Protein AF-A0A818VFU3-F1 (afdb_monomer_lite)

pLDDT: mean 79.76, std 18.06, range [24.55, 98.62]

Structure (mmCIF, N/CA/C/O backbone):
data_AF-A0A818VFU3-F1
#
_entry.id   AF-A0A818VFU3-F1
#
loop_
_atom_site.group_PDB
_atom_site.id
_atom_site.type_symbol
_atom_site.label_atom_id
_atom_site.label_alt_id
_atom_site.label_comp_id
_atom_site.label_asym_id
_atom_site.label_entity_id
_atom_site.label_seq_id
_atom_site.pdbx_PDB_ins_code
_atom_site.Cartn_x
_atom_site.Cartn_y
_atom_site.Cartn_z
_atom_site.occupancy
_atom_site.B_iso_or_equiv
_atom_site.auth_seq_id
_atom_site.auth_comp_id
_atom_site.auth_asym_id
_atom_site.auth_atom_id
_atom_site.pdbx_PDB_model_num
ATOM 1 N N . MET A 1 1 ? -4.361 24.359 -16.653 1.00 30.27 1 MET A N 1
ATOM 2 C CA . MET A 1 1 ? -4.958 23.366 -15.734 1.00 30.27 1 MET A CA 1
ATOM 3 C C . MET A 1 1 ? -3.806 22.568 -15.180 1.00 30.27 1 MET A C 1
ATOM 5 O O . MET A 1 1 ? -3.143 21.891 -15.948 1.00 30.27 1 MET A O 1
ATOM 9 N N . ASN A 1 2 ? -3.473 22.779 -13.913 1.00 31.05 2 ASN A N 1
ATOM 10 C CA . ASN A 1 2 ? -2.243 22.246 -13.349 1.00 31.05 2 ASN A CA 1
ATOM 11 C C . ASN A 1 2 ? -2.473 20.822 -12.829 1.00 31.05 2 ASN A C 1
ATOM 13 O O . ASN A 1 2 ? -3.435 20.558 -12.109 1.00 31.05 2 ASN A O 1
ATOM 17 N N . TYR A 1 3 ? -1.577 19.940 -13.240 1.00 44.56 3 TYR A N 1
ATOM 18 C CA . TYR A 1 3 ? -1.530 18.513 -12.969 1.00 44.56 3 TYR A CA 1
ATOM 19 C C . TYR A 1 3 ? -1.286 18.222 -11.480 1.00 44.56 3 TYR A C 1
ATOM 21 O O . TYR A 1 3 ? -0.445 18.870 -10.861 1.00 44.56 3 TYR A O 1
ATOM 29 N N . ILE A 1 4 ? -2.035 17.277 -10.897 1.00 48.41 4 ILE A N 1
ATOM 30 C CA . ILE A 1 4 ? -1.856 16.829 -9.505 1.00 48.41 4 ILE A CA 1
ATOM 31 C C . ILE A 1 4 ? -1.314 15.401 -9.525 1.00 48.41 4 ILE A C 1
ATOM 33 O O . ILE A 1 4 ? -1.933 14.522 -10.131 1.00 48.41 4 ILE A O 1
ATOM 37 N N . HIS A 1 5 ? -0.187 15.194 -8.845 1.00 63.34 5 HIS A N 1
ATOM 38 C CA . HIS A 1 5 ? 0.440 13.892 -8.606 1.00 63.34 5 HIS A CA 1
ATOM 39 C C . HIS A 1 5 ? 0.636 13.717 -7.107 1.00 63.34 5 HIS A C 1
ATOM 41 O O . HIS A 1 5 ? 1.280 14.557 -6.464 1.00 63.34 5 HIS A O 1
ATOM 47 N N . ARG A 1 6 ? 0.054 12.661 -6.532 1.00 68.94 6 ARG A N 1
ATOM 48 C CA . ARG A 1 6 ? 0.205 12.344 -5.106 1.00 68.94 6 ARG A CA 1
ATOM 49 C C . ARG A 1 6 ? 0.323 10.848 -4.889 1.00 68.94 6 ARG A C 1
ATOM 51 O O . ARG A 1 6 ? -0.389 10.066 -5.508 1.00 68.94 6 ARG A O 1
ATOM 58 N N . ARG A 1 7 ? 1.147 10.454 -3.921 1.00 74.38 7 ARG A N 1
ATOM 59 C CA . ARG A 1 7 ? 1.281 9.053 -3.510 1.00 74.38 7 ARG A CA 1
ATOM 60 C C . ARG A 1 7 ? 0.233 8.665 -2.471 1.00 74.38 7 ARG A C 1
ATOM 62 O O . ARG A 1 7 ? -0.069 9.426 -1.545 1.00 74.38 7 ARG A O 1
ATOM 69 N N . THR A 1 8 ? -0.276 7.450 -2.611 1.00 78.69 8 THR A N 1
ATOM 70 C CA . THR A 1 8 ? -1.114 6.778 -1.621 1.00 78.69 8 THR A CA 1
ATOM 71 C C . THR A 1 8 ? -0.321 5.633 -1.007 1.00 78.69 8 THR A C 1
ATOM 73 O O . THR A 1 8 ? 0.296 4.834 -1.708 1.00 78.69 8 THR A O 1
ATOM 76 N N . ILE A 1 9 ? -0.330 5.564 0.320 1.00 78.44 9 ILE A N 1
ATOM 77 C CA . ILE A 1 9 ? 0.357 4.546 1.107 1.00 78.44 9 ILE A CA 1
ATOM 78 C C . ILE A 1 9 ? -0.691 3.720 1.835 1.00 78.44 9 ILE A C 1
ATOM 80 O O . ILE A 1 9 ? -1.620 4.255 2.433 1.00 78.44 9 ILE A O 1
ATOM 84 N N . SER A 1 10 ? -0.548 2.407 1.790 1.00 78.31 10 SER A N 1
ATOM 85 C CA . SER A 1 10 ? -1.501 1.462 2.339 1.00 78.31 10 SER A CA 1
ATOM 86 C C . SER A 1 10 ? -0.772 0.430 3.189 1.00 78.31 10 SER A C 1
ATOM 88 O O . SER A 1 10 ? 0.129 -0.254 2.709 1.00 78.31 10 SER A O 1
ATOM 90 N N . PHE A 1 11 ? -1.152 0.325 4.461 1.00 79.00 11 PHE A N 1
ATOM 91 C CA . PHE A 1 11 ? -0.520 -0.588 5.412 1.00 79.00 11 PHE A CA 1
ATOM 92 C C . PHE A 1 11 ? -1.474 -1.705 5.818 1.00 79.00 11 PHE A C 1
ATOM 94 O O . PHE A 1 11 ? -2.679 -1.490 5.994 1.00 79.00 11 PHE A O 1
ATOM 101 N N . GLN A 1 12 ? -0.901 -2.875 6.070 1.00 67.88 12 GLN A N 1
ATOM 102 C CA . GLN A 1 12 ? -1.561 -3.964 6.773 1.00 67.88 12 GLN A CA 1
ATOM 103 C C . GLN A 1 12 ? -1.566 -3.657 8.287 1.00 67.88 12 GLN A C 1
ATOM 105 O O . GLN A 1 12 ? -0.569 -3.875 8.964 1.00 67.88 12 GLN A O 1
ATOM 110 N N . ASN A 1 13 ? -2.689 -3.134 8.804 1.00 56.84 13 ASN A N 1
ATOM 111 C CA . ASN A 1 13 ? -2.959 -2.839 10.229 1.00 56.84 13 ASN A CA 1
ATOM 112 C C . ASN A 1 13 ? -1.969 -1.852 10.924 1.00 56.84 13 ASN A C 1
ATOM 114 O O . ASN A 1 13 ? -0.880 -2.227 11.345 1.00 56.84 13 ASN A O 1
ATOM 118 N N . LEU A 1 14 ? -2.346 -0.572 11.094 1.00 46.38 14 LEU A N 1
ATOM 119 C CA . LEU A 1 14 ? -1.430 0.511 11.532 1.00 46.38 14 LEU A CA 1
ATOM 120 C C . LEU A 1 14 ? -1.136 0.638 13.030 1.00 46.38 14 LEU A C 1
ATOM 122 O O . LEU A 1 14 ? -0.324 1.490 13.404 1.00 46.38 14 LEU A O 1
ATOM 126 N N . ASN A 1 15 ? -1.771 -0.152 13.892 1.00 42.12 15 ASN A N 1
ATOM 127 C CA . ASN A 1 15 ? -1.731 0.106 15.337 1.00 42.12 15 ASN A CA 1
ATOM 128 C C . ASN A 1 15 ? -0.313 0.058 15.948 1.00 42.12 15 ASN A C 1
ATOM 130 O O . ASN A 1 15 ? -0.080 0.656 16.994 1.00 42.12 15 ASN A O 1
ATOM 134 N N . SER A 1 16 ? 0.651 -0.603 15.305 1.00 38.41 16 SER A N 1
ATOM 135 C CA . SER A 1 16 ? 2.037 -0.703 15.784 1.00 38.41 16 SER A CA 1
ATOM 136 C C . SER A 1 16 ? 2.961 0.427 15.306 1.00 38.41 16 SER A C 1
ATOM 138 O O . SER A 1 16 ? 3.869 0.805 16.039 1.00 38.41 16 SER A O 1
ATOM 140 N N . PHE A 1 17 ? 2.736 1.001 14.119 1.00 34.81 17 PHE A N 1
ATOM 141 C CA . PHE A 1 17 ? 3.685 1.931 13.483 1.00 34.81 17 PHE A CA 1
ATOM 142 C C . PHE A 1 17 ? 3.489 3.398 13.879 1.00 34.81 17 PHE A C 1
ATOM 144 O O . PHE A 1 17 ? 4.462 4.121 14.073 1.00 34.81 17 PHE A O 1
ATOM 151 N N . LEU A 1 18 ? 2.241 3.848 14.047 1.00 36.69 18 LEU A N 1
ATOM 152 C CA . LEU A 1 18 ? 1.954 5.236 14.446 1.00 36.69 18 LEU A CA 1
ATOM 153 C C . LEU A 1 18 ? 2.276 5.518 15.922 1.00 36.69 18 LEU A C 1
ATOM 155 O O . LEU A 1 18 ? 2.454 6.671 16.304 1.00 36.69 18 LEU A O 1
ATOM 159 N N . THR A 1 19 ? 2.393 4.473 16.742 1.00 33.28 19 THR A N 1
ATOM 160 C CA . THR A 1 19 ? 2.700 4.573 18.176 1.00 33.28 19 THR A CA 1
ATOM 161 C C . THR A 1 19 ? 4.135 5.056 18.436 1.00 33.28 19 THR A C 1
ATOM 163 O O . THR A 1 19 ? 4.407 5.618 19.492 1.00 33.28 19 THR A O 1
ATOM 166 N N . LEU A 1 20 ? 5.045 4.909 17.463 1.00 30.52 20 LEU A N 1
ATOM 167 C CA . LEU A 1 20 ? 6.460 5.281 17.590 1.00 30.52 20 LEU A CA 1
ATOM 168 C C . LEU A 1 20 ? 6.769 6.746 17.210 1.00 30.52 20 LEU A C 1
ATOM 170 O O . LEU A 1 20 ? 7.845 7.235 17.538 1.00 30.52 20 LEU A O 1
ATOM 174 N N . TYR A 1 21 ? 5.843 7.481 16.578 1.00 32.34 21 TYR A N 1
ATOM 175 C CA . TYR A 1 21 ? 6.103 8.834 16.046 1.00 32.34 21 TYR A CA 1
ATOM 176 C C . TYR A 1 21 ? 5.764 9.986 17.013 1.00 32.34 21 TYR A C 1
ATOM 178 O O . TYR A 1 21 ? 5.517 11.113 16.590 1.00 32.34 21 TYR A O 1
ATOM 186 N N . ARG A 1 22 ? 5.717 9.747 18.328 1.00 28.91 22 ARG A N 1
ATOM 187 C CA . ARG A 1 22 ? 5.449 10.816 19.309 1.00 28.91 22 ARG A CA 1
ATOM 188 C C . ARG A 1 22 ? 6.547 10.895 20.368 1.00 28.91 22 ARG A C 1
ATOM 190 O O . ARG A 1 22 ? 6.316 10.608 21.536 1.00 28.91 22 ARG A O 1
ATOM 197 N N . GLN A 1 23 ? 7.741 11.305 19.941 1.00 27.34 23 GLN A N 1
ATOM 198 C CA . GLN A 1 23 ? 8.731 11.916 20.830 1.00 27.34 23 GLN A CA 1
ATOM 199 C C . GLN A 1 23 ? 8.701 13.441 20.641 1.00 27.34 23 GLN A C 1
ATOM 201 O O . GLN A 1 23 ? 8.966 13.930 19.549 1.00 27.34 23 GLN A O 1
ATOM 206 N N . ASP A 1 24 ? 8.323 14.132 21.723 1.00 29.70 24 ASP A N 1
ATOM 207 C CA . ASP A 1 24 ? 8.587 15.535 22.078 1.00 29.70 24 ASP A CA 1
ATOM 208 C C . ASP A 1 24 ? 8.352 16.639 21.025 1.00 29.70 24 ASP A C 1
ATOM 210 O O . ASP A 1 24 ? 9.217 16.957 20.220 1.00 29.70 24 ASP A O 1
ATOM 214 N N . GLN A 1 25 ? 7.220 17.348 21.106 1.00 29.09 25 GLN A N 1
ATOM 215 C CA . GLN A 1 25 ? 7.039 18.511 21.993 1.00 29.09 25 GLN A CA 1
ATOM 216 C C . GLN A 1 25 ? 5.582 19.011 21.921 1.00 29.09 25 GLN A C 1
ATOM 218 O O . GLN A 1 25 ? 4.931 18.965 20.881 1.00 29.09 25 GLN A O 1
ATOM 223 N N . ASP A 1 26 ? 5.105 19.472 23.072 1.00 27.48 26 ASP A N 1
ATOM 224 C CA . ASP A 1 26 ? 3.858 20.185 23.347 1.00 27.48 26 ASP A CA 1
ATOM 225 C C . ASP A 1 26 ? 2.513 19.438 23.443 1.00 27.48 26 ASP A C 1
ATOM 227 O O . ASP A 1 26 ? 2.072 18.621 22.633 1.00 27.48 26 ASP A O 1
ATOM 231 N N . GLN A 1 27 ? 1.857 19.767 24.557 1.00 30.97 27 GLN A N 1
ATOM 232 C CA . GLN A 1 27 ? 0.607 19.244 25.075 1.00 30.97 27 GLN A CA 1
ATOM 233 C C . GLN A 1 27 ? -0.569 19.509 24.124 1.00 30.97 27 GLN A C 1
ATOM 235 O O . GLN A 1 27 ? -0.896 20.652 23.835 1.00 30.97 27 GLN A O 1
ATOM 240 N N . HIS A 1 28 ? -1.275 18.451 23.713 1.00 26.05 28 HIS A N 1
ATOM 241 C CA . HIS A 1 28 ? -2.696 18.228 24.023 1.00 26.05 28 HIS A CA 1
ATOM 242 C C . HIS A 1 28 ? -3.311 17.110 23.157 1.00 26.05 28 HIS A C 1
ATOM 244 O O . HIS A 1 28 ? -3.123 17.025 21.948 1.00 26.05 28 HIS A O 1
ATOM 250 N N . ARG A 1 29 ? -4.121 16.289 23.840 1.00 25.91 29 ARG A N 1
ATOM 251 C CA . ARG A 1 29 ? -5.067 15.265 23.357 1.00 25.91 29 ARG A CA 1
ATOM 252 C C . ARG A 1 29 ? -4.458 14.057 22.632 1.00 25.91 29 ARG A C 1
ATOM 254 O O . ARG A 1 29 ? -4.127 14.050 21.449 1.00 25.91 29 ARG A O 1
ATOM 261 N N . LEU A 1 30 ? -4.363 12.987 23.413 1.00 24.55 30 LEU A N 1
ATOM 262 C CA . LEU A 1 30 ? -4.270 11.600 22.980 1.00 24.55 30 LEU A CA 1
ATOM 263 C C . LEU A 1 30 ? -5.675 11.132 22.581 1.00 24.55 30 LEU A C 1
ATOM 265 O O . LEU A 1 30 ? -6.588 11.180 23.400 1.00 24.55 30 LEU A O 1
ATOM 269 N N . ILE A 1 31 ? -5.843 10.666 21.346 1.00 25.91 31 ILE A N 1
ATOM 270 C CA . ILE A 1 31 ? -6.916 9.730 20.993 1.00 25.91 31 ILE A CA 1
ATOM 271 C C . ILE A 1 31 ? -6.212 8.505 20.409 1.00 25.91 31 ILE A C 1
ATOM 273 O O . ILE A 1 31 ? -6.165 8.293 19.203 1.00 25.91 31 ILE A O 1
ATOM 277 N N . SER A 1 32 ? -5.567 7.737 21.284 1.00 29.53 32 SER A N 1
ATOM 278 C CA . SER A 1 32 ? -5.206 6.352 21.004 1.00 29.53 32 SER A CA 1
ATOM 279 C C . SER A 1 32 ? -6.431 5.517 21.336 1.00 29.53 32 SER A C 1
ATOM 281 O O . SER A 1 32 ? -6.817 5.433 22.502 1.00 29.53 32 SER A O 1
ATOM 283 N N . THR A 1 33 ? -7.070 4.937 20.329 1.00 30.58 33 THR A N 1
ATOM 284 C CA . THR A 1 33 ? -8.176 4.012 20.561 1.00 30.58 33 THR A CA 1
ATOM 285 C C . THR A 1 33 ? -7.869 2.678 19.894 1.00 30.58 33 THR A C 1
ATOM 287 O O . THR A 1 33 ? -7.664 2.643 18.680 1.00 30.58 33 THR A O 1
ATOM 290 N N . PRO A 1 34 ? -7.780 1.575 20.658 1.00 31.67 34 PRO A N 1
ATOM 291 C CA . PRO A 1 34 ? -7.758 0.246 20.080 1.00 31.67 34 PRO A CA 1
ATOM 292 C C . PRO A 1 34 ? -9.201 -0.089 19.697 1.00 31.67 34 PRO A C 1
ATOM 294 O O . PRO A 1 34 ? -10.067 -0.151 20.566 1.00 31.67 34 PRO A O 1
ATOM 297 N N . PHE A 1 35 ? -9.495 -0.267 18.408 1.00 38.12 35 PHE A N 1
ATOM 298 C CA . PHE A 1 35 ? -10.861 -0.581 17.991 1.00 38.12 35 PHE A CA 1
ATOM 299 C C . PHE A 1 35 ? -10.978 -1.793 17.077 1.00 38.12 35 PHE A C 1
ATOM 301 O O . PHE A 1 35 ? -10.517 -1.801 15.937 1.00 38.12 35 PHE A O 1
ATOM 308 N N . SER A 1 36 ? -11.722 -2.766 17.603 1.00 34.97 36 SER A N 1
ATOM 309 C CA . SER A 1 36 ? -12.419 -3.854 16.919 1.00 34.97 36 SER A CA 1
ATOM 310 C C . SER A 1 36 ? -13.839 -3.463 16.458 1.00 34.97 36 SER A C 1
ATOM 312 O O . SER A 1 36 ? -14.661 -4.330 16.188 1.00 34.97 36 SER A O 1
ATOM 314 N N . SER A 1 37 ? -14.158 -2.172 16.314 1.00 39.66 37 SER A N 1
ATOM 315 C CA . SER A 1 37 ? -15.428 -1.709 15.734 1.00 39.66 37 SER A CA 1
ATOM 316 C C . SER A 1 37 ? -15.175 -0.737 14.583 1.00 39.66 37 SER A C 1
ATOM 318 O O . SER A 1 37 ? -14.342 0.159 14.680 1.00 39.66 37 SER A O 1
ATOM 320 N N . VAL A 1 38 ? -15.864 -0.935 13.461 1.00 42.72 38 VAL A N 1
ATOM 321 C CA . VAL A 1 38 ? -15.673 -0.210 12.196 1.00 42.72 38 VAL A CA 1
ATOM 322 C C . VAL A 1 38 ? -15.995 1.285 12.360 1.00 42.72 38 VAL A C 1
ATOM 324 O O . VAL A 1 38 ? -17.156 1.678 12.317 1.00 42.72 38 VAL A O 1
ATOM 327 N N . PHE A 1 39 ? -14.973 2.133 12.529 1.00 46.75 39 PHE A N 1
ATOM 328 C CA . PHE A 1 39 ? -15.133 3.594 12.516 1.00 46.75 39 PHE A CA 1
ATOM 329 C C . PHE A 1 39 ? -15.187 4.131 11.085 1.00 46.75 39 PHE A C 1
ATOM 331 O O . PHE A 1 39 ? -14.193 4.077 10.353 1.00 46.75 39 PHE A O 1
ATOM 338 N N . TYR A 1 40 ? -16.339 4.690 10.718 1.00 52.62 40 TYR A N 1
ATOM 339 C CA . TYR A 1 40 ? -16.440 5.716 9.682 1.00 52.62 40 TYR A CA 1
ATOM 340 C C . TYR A 1 40 ? -16.097 7.074 10.314 1.00 52.62 40 TYR A C 1
ATOM 342 O O . TYR A 1 40 ? -16.522 7.336 11.440 1.00 52.62 40 TYR A O 1
ATOM 350 N N . CYS A 1 41 ? -15.354 7.938 9.616 1.00 54.12 41 CYS A N 1
ATOM 351 C CA . CYS A 1 41 ? -15.149 9.321 10.065 1.00 54.12 41 CYS A CA 1
ATOM 352 C C . CYS A 1 41 ? -16.513 10.037 10.232 1.00 54.12 41 CYS A C 1
ATOM 354 O O . CYS A 1 41 ? -17.401 9.914 9.380 1.00 54.12 41 CYS A O 1
ATOM 356 N N . THR A 1 42 ? -16.690 10.827 11.295 1.00 52.84 42 THR A N 1
ATOM 357 C CA . THR A 1 42 ? -17.830 11.750 11.427 1.00 52.84 42 THR A CA 1
ATOM 358 C C . THR A 1 42 ? -17.814 12.790 10.298 1.00 52.84 42 THR A C 1
ATOM 360 O O . THR A 1 42 ? -16.786 13.026 9.660 1.00 52.84 42 THR A O 1
ATOM 363 N N . LYS A 1 43 ? -18.951 13.459 10.041 1.00 52.28 43 LYS A N 1
ATOM 364 C CA . LYS A 1 43 ? -19.026 14.543 9.039 1.00 52.28 43 LYS A CA 1
ATOM 365 C C . LYS A 1 43 ? -17.964 15.618 9.299 1.00 52.28 43 LYS A C 1
ATOM 367 O O . LYS A 1 43 ? -17.255 15.990 8.374 1.00 52.28 43 LYS A O 1
ATOM 372 N N . GLY A 1 44 ? -17.833 16.057 10.552 1.00 56.81 44 GLY A N 1
ATOM 373 C CA . GLY A 1 44 ? -16.852 17.067 10.943 1.00 56.81 44 GLY A CA 1
ATOM 374 C C . GLY A 1 44 ? -15.411 16.599 10.742 1.00 56.81 44 GLY A C 1
ATOM 375 O O . GLY A 1 44 ? -14.590 17.371 10.266 1.00 56.81 44 GLY A O 1
ATOM 376 N N . GLU A 1 45 ? -15.103 15.331 11.025 1.00 58.53 45 GLU A N 1
ATOM 377 C CA . GLU A 1 45 ? -13.768 14.765 10.783 1.00 58.53 45 GLU A CA 1
ATOM 378 C C . GLU A 1 45 ? -13.453 14.639 9.293 1.00 58.53 45 GLU A C 1
ATOM 380 O O . GLU A 1 45 ? -12.356 15.003 8.884 1.00 58.53 45 GLU A O 1
ATOM 385 N N . SER A 1 46 ? -14.408 14.179 8.478 1.00 59.38 46 SER A N 1
ATOM 386 C CA . SER A 1 46 ? -14.243 14.088 7.022 1.00 59.38 46 SER A CA 1
ATOM 387 C C . SER A 1 46 ? -14.098 15.477 6.389 1.00 59.38 46 SER A C 1
ATOM 389 O O . SER A 1 46 ? -13.206 15.693 5.574 1.00 59.38 46 SER A O 1
ATOM 391 N N . GLU A 1 47 ? -14.893 16.461 6.822 1.00 60.19 47 GLU A N 1
ATOM 392 C CA . GLU A 1 47 ? -14.758 17.858 6.388 1.00 60.19 47 GLU A CA 1
ATOM 393 C C . GLU A 1 47 ? -13.437 18.477 6.850 1.00 60.19 47 GLU A C 1
ATOM 395 O O . GLU A 1 47 ? -12.803 19.203 6.087 1.00 60.19 47 GLU A O 1
ATOM 400 N N . ASN A 1 48 ? -12.990 18.188 8.073 1.00 64.94 48 ASN A N 1
ATOM 401 C CA . ASN A 1 48 ? -11.714 18.670 8.588 1.00 64.94 48 ASN A CA 1
ATOM 402 C C . ASN A 1 48 ? -10.533 18.040 7.841 1.00 64.94 48 ASN A C 1
ATOM 404 O O . ASN A 1 48 ? -9.627 18.753 7.426 1.00 64.94 48 ASN A O 1
ATOM 408 N N . GLN A 1 49 ? -10.566 16.730 7.589 1.00 64.38 49 GLN A N 1
ATOM 409 C CA . GLN A 1 49 ? -9.571 16.055 6.754 1.00 64.38 49 GLN A CA 1
ATOM 410 C C . GLN A 1 49 ? -9.589 16.585 5.323 1.00 64.38 49 GLN A C 1
ATOM 412 O O . GLN A 1 49 ? -8.527 16.825 4.760 1.00 64.38 49 GLN A O 1
ATOM 417 N N . GLY A 1 50 ? -10.771 16.841 4.758 1.00 63.97 50 GLY A N 1
ATOM 418 C CA . GLY A 1 50 ? -10.924 17.495 3.463 1.00 63.97 50 GLY A CA 1
ATOM 419 C C . GLY A 1 50 ? -10.303 18.893 3.446 1.00 63.97 50 GLY A C 1
ATOM 420 O O . GLY A 1 50 ? -9.597 19.230 2.501 1.00 63.97 50 GLY A O 1
ATOM 421 N N . LYS A 1 51 ? -10.490 19.695 4.501 1.00 67.44 51 LYS A N 1
ATOM 422 C CA . LYS A 1 51 ? -9.853 21.015 4.644 1.00 67.44 51 LYS A CA 1
ATOM 423 C C . LYS A 1 51 ? -8.337 20.908 4.756 1.00 67.44 51 LYS A C 1
ATOM 425 O O . LYS A 1 51 ? -7.655 21.572 3.988 1.00 67.44 51 LYS A O 1
ATOM 430 N N . VAL A 1 52 ? -7.820 20.036 5.624 1.00 67.31 52 VAL A N 1
ATOM 431 C CA . VAL A 1 52 ? -6.376 19.768 5.756 1.00 67.31 52 VAL A CA 1
ATOM 432 C C . VAL A 1 52 ? -5.795 19.319 4.417 1.00 67.31 52 VAL A C 1
ATOM 434 O O . VAL A 1 52 ? -4.774 19.837 3.982 1.00 67.31 52 VAL A O 1
ATOM 437 N N . TYR A 1 53 ? -6.482 18.421 3.713 1.00 64.81 53 TYR A N 1
ATOM 438 C CA . TYR A 1 53 ? -6.089 17.956 2.388 1.00 64.81 53 TYR A CA 1
ATOM 439 C C . TYR A 1 53 ? -6.046 19.095 1.356 1.00 64.81 53 TYR A C 1
ATOM 441 O O . TYR A 1 53 ? -5.066 19.240 0.627 1.00 64.81 53 TYR A O 1
ATOM 449 N N . GLN A 1 54 ? -7.076 19.941 1.317 1.00 66.25 54 GLN A N 1
ATOM 450 C CA . GLN A 1 54 ? -7.135 21.098 0.420 1.00 66.25 54 GLN A CA 1
ATOM 451 C C . GLN A 1 54 ? -6.101 22.173 0.781 1.00 66.25 54 GLN A C 1
ATOM 453 O O . GLN A 1 54 ? -5.550 22.825 -0.101 1.00 66.25 54 GLN A O 1
ATOM 458 N N . GLU A 1 55 ? -5.803 22.367 2.062 1.00 68.44 55 GLU A N 1
ATOM 459 C CA . GLU A 1 55 ? -4.741 23.265 2.518 1.00 68.44 55 GLU A CA 1
ATOM 460 C C . GLU A 1 55 ? -3.354 22.733 2.154 1.00 68.44 55 GLU A C 1
ATOM 462 O O . GLU A 1 55 ? -2.528 23.494 1.654 1.00 68.44 55 GLU A O 1
ATOM 467 N N . GLU A 1 56 ? -3.114 21.430 2.305 1.00 62.62 56 GLU A N 1
ATOM 468 C CA . GLU A 1 56 ? -1.895 20.754 1.850 1.00 62.62 56 GLU A CA 1
ATOM 469 C C . GLU A 1 56 ? -1.709 20.838 0.330 1.00 62.62 56 GLU A C 1
ATOM 471 O O . GLU A 1 56 ? -0.575 20.906 -0.141 1.00 62.62 56 GLU A O 1
ATOM 476 N N . LEU A 1 57 ? -2.799 20.828 -0.446 1.00 61.91 57 LEU A N 1
ATOM 477 C CA . LEU A 1 57 ? -2.788 21.065 -1.897 1.00 61.91 57 LEU A CA 1
ATOM 478 C C . LEU A 1 57 ? -2.503 22.522 -2.272 1.00 61.91 57 LEU A C 1
ATOM 480 O O . LEU A 1 57 ? -1.949 22.770 -3.337 1.00 61.91 57 LEU A O 1
ATOM 484 N N . ARG A 1 58 ? -2.901 23.483 -1.430 1.00 64.69 58 ARG A N 1
ATOM 485 C CA . ARG A 1 58 ? -2.698 24.921 -1.680 1.00 64.69 58 ARG A CA 1
ATOM 486 C C . ARG A 1 58 ? -1.325 25.419 -1.237 1.00 64.69 58 ARG A C 1
ATOM 488 O O . ARG A 1 58 ? -0.745 26.257 -1.918 1.00 64.69 58 ARG A O 1
ATOM 495 N N . ARG A 1 59 ? -0.831 24.962 -0.080 1.00 59.84 59 ARG A N 1
ATOM 496 C CA . ARG A 1 59 ? 0.426 25.437 0.538 1.00 59.84 59 ARG A CA 1
ATOM 497 C C . ARG A 1 59 ? 1.669 24.907 -0.154 1.00 59.84 59 ARG A C 1
ATOM 499 O O . ARG A 1 59 ? 2.705 25.563 -0.156 1.00 59.84 59 ARG A O 1
ATOM 506 N N . ASN A 1 60 ? 1.571 23.707 -0.696 1.00 52.62 60 ASN A N 1
ATOM 507 C CA . ASN A 1 60 ? 2.661 23.039 -1.374 1.00 52.62 60 ASN A CA 1
ATOM 508 C C . ASN A 1 60 ? 2.262 22.964 -2.838 1.00 52.62 60 ASN A C 1
ATOM 510 O O . ASN A 1 60 ? 1.100 22.683 -3.123 1.00 52.62 60 ASN A O 1
ATOM 514 N N . ALA A 1 61 ? 3.186 23.259 -3.756 1.00 50.84 61 ALA A N 1
ATOM 515 C CA . ALA A 1 61 ? 2.941 23.083 -5.184 1.00 50.84 61 ALA A CA 1
ATOM 516 C C . ALA A 1 61 ? 2.261 21.724 -5.445 1.00 50.84 61 ALA A C 1
ATOM 518 O O . ALA A 1 61 ? 2.422 20.790 -4.661 1.00 50.84 61 ALA A O 1
ATOM 519 N N . LEU A 1 62 ? 1.504 21.612 -6.538 1.00 46.81 62 LEU A N 1
ATOM 520 C CA . LEU A 1 62 ? 0.577 20.502 -6.849 1.00 46.81 62 LEU A CA 1
ATOM 521 C C . LEU A 1 62 ? 1.222 19.100 -6.983 1.00 46.81 62 LEU A C 1
ATOM 523 O O . LEU A 1 62 ? 0.566 18.143 -7.389 1.00 46.81 62 LEU A O 1
ATOM 527 N N . TRP A 1 63 ? 2.488 18.977 -6.604 1.00 50.97 63 TRP A N 1
ATOM 528 C CA . TRP A 1 63 ? 3.368 17.845 -6.783 1.00 50.97 63 TRP A CA 1
ATOM 529 C C . TRP A 1 63 ? 3.830 17.337 -5.414 1.00 50.97 63 TRP A C 1
ATOM 531 O O . TRP A 1 63 ? 4.640 17.972 -4.741 1.00 50.97 63 TRP A O 1
ATOM 541 N N . THR A 1 64 ? 3.348 16.161 -5.014 1.00 54.16 64 THR A N 1
ATOM 542 C CA . THR A 1 64 ? 4.083 15.278 -4.096 1.00 54.16 64 THR A CA 1
ATOM 543 C C . THR A 1 64 ? 4.365 13.969 -4.829 1.00 54.16 64 THR A C 1
ATOM 545 O O . THR A 1 64 ? 3.946 12.887 -4.422 1.00 54.16 64 THR A O 1
ATOM 548 N N . ALA A 1 65 ? 5.062 14.088 -5.965 1.00 53.06 65 ALA A N 1
ATOM 549 C CA . ALA A 1 65 ? 5.446 12.959 -6.812 1.00 53.06 65 ALA A CA 1
ATOM 550 C C . ALA A 1 65 ? 6.547 12.094 -6.175 1.00 53.06 65 ALA A C 1
ATOM 552 O O . ALA A 1 65 ? 6.823 10.998 -6.647 1.00 53.06 65 ALA A O 1
ATOM 553 N N . CYS A 1 66 ? 7.158 12.545 -5.077 1.00 62.69 66 CYS A N 1
ATOM 554 C CA . CYS A 1 66 ? 8.421 12.002 -4.591 1.00 62.69 66 CYS A CA 1
ATOM 555 C C . CYS A 1 66 ? 8.275 11.137 -3.354 1.00 62.69 66 CYS A C 1
ATOM 557 O O . CYS A 1 66 ? 7.450 11.380 -2.473 1.00 62.69 66 CYS A O 1
ATOM 559 N N . TYR A 1 67 ? 9.054 10.065 -3.358 1.00 61.88 67 TYR A N 1
ATOM 560 C CA . TYR A 1 67 ? 9.055 9.022 -2.354 1.00 61.88 67 TYR A CA 1
ATOM 561 C C . TYR A 1 67 ? 9.494 9.613 -1.005 1.00 61.88 67 TYR A C 1
ATOM 563 O O . TYR A 1 67 ? 10.632 10.041 -0.867 1.00 61.88 67 TYR A O 1
ATOM 571 N N . ALA A 1 68 ? 8.605 9.683 -0.008 1.00 60.47 68 ALA A N 1
ATOM 572 C CA . ALA A 1 68 ? 8.993 10.193 1.307 1.00 60.47 68 ALA A CA 1
ATOM 573 C C . ALA A 1 68 ? 9.716 9.103 2.106 1.00 60.47 68 ALA A C 1
ATOM 575 O O . ALA A 1 68 ? 9.111 8.115 2.535 1.00 60.47 68 ALA A O 1
ATOM 576 N N . GLU A 1 69 ? 11.012 9.309 2.312 1.00 62.28 69 GLU A N 1
ATOM 577 C CA . GLU A 1 69 ? 11.920 8.354 2.948 1.00 62.28 69 GLU A CA 1
ATOM 578 C C . GLU A 1 69 ? 11.582 8.078 4.422 1.00 62.28 69 GLU A C 1
ATOM 580 O O . GLU A 1 69 ? 11.803 6.967 4.909 1.00 62.28 69 GLU A O 1
ATOM 585 N N . ASP A 1 70 ? 10.964 9.039 5.115 1.00 65.00 70 ASP A N 1
ATOM 586 C CA . ASP A 1 70 ? 10.685 8.958 6.554 1.00 65.00 70 ASP A CA 1
ATOM 587 C C . ASP A 1 70 ? 9.863 7.713 6.938 1.00 65.00 70 ASP A C 1
ATOM 589 O O . ASP A 1 70 ? 10.151 7.066 7.943 1.00 65.00 70 ASP A O 1
ATOM 593 N N . TYR A 1 71 ? 8.890 7.292 6.121 1.00 70.12 71 TYR A N 1
ATOM 594 C CA . TYR A 1 71 ? 8.046 6.119 6.420 1.00 70.12 71 TYR A CA 1
ATOM 595 C C . TYR A 1 71 ? 8.779 4.790 6.271 1.00 70.12 71 TYR A C 1
ATOM 597 O O . TYR A 1 71 ? 8.446 3.806 6.931 1.00 70.12 71 TYR A O 1
ATOM 605 N N . ILE A 1 72 ? 9.790 4.757 5.413 1.00 74.44 72 ILE A N 1
ATOM 606 C CA . ILE A 1 72 ? 10.604 3.568 5.174 1.00 74.44 72 ILE A CA 1
ATOM 607 C C . ILE A 1 72 ? 11.628 3.405 6.280 1.00 74.44 72 ILE A C 1
ATOM 609 O O . ILE A 1 72 ? 11.864 2.287 6.731 1.00 74.44 72 ILE A O 1
ATOM 613 N N . ILE A 1 73 ? 12.149 4.519 6.794 1.00 71.25 73 ILE A N 1
ATOM 614 C CA . ILE A 1 73 ? 12.937 4.520 8.024 1.00 71.25 73 ILE A CA 1
ATOM 615 C C . ILE A 1 73 ? 12.098 3.975 9.183 1.00 71.25 73 ILE A C 1
ATOM 617 O O . ILE A 1 73 ? 12.578 3.117 9.914 1.00 71.25 73 ILE A O 1
ATOM 621 N N . GLN A 1 74 ? 10.838 4.397 9.338 1.00 70.75 74 GLN A N 1
ATOM 622 C CA . GLN A 1 74 ? 9.967 3.835 10.383 1.00 70.75 74 GLN A CA 1
ATOM 623 C C . GLN A 1 74 ? 9.737 2.332 10.198 1.00 70.75 74 GLN A C 1
ATOM 625 O O . GLN A 1 74 ? 9.728 1.581 11.173 1.00 70.75 74 GLN A O 1
ATOM 630 N N . LEU A 1 75 ? 9.597 1.881 8.947 1.00 75.25 75 LEU A N 1
ATOM 631 C CA . LEU A 1 75 ? 9.500 0.462 8.625 1.00 75.25 75 LEU A CA 1
ATOM 632 C C . LEU A 1 75 ? 10.740 -0.309 9.091 1.00 75.25 75 LEU A C 1
ATOM 634 O O . LEU A 1 75 ? 10.619 -1.332 9.758 1.00 75.25 75 LEU A O 1
ATOM 638 N N . TYR A 1 76 ? 11.921 0.225 8.779 1.00 76.81 76 TYR A N 1
ATOM 639 C CA . TYR A 1 76 ? 13.203 -0.307 9.221 1.00 76.81 76 TYR A CA 1
ATOM 640 C C . TYR A 1 76 ? 13.316 -0.339 10.752 1.00 76.81 76 TYR A C 1
ATOM 642 O O . TYR A 1 76 ? 13.647 -1.379 11.316 1.00 76.81 76 TYR A O 1
ATOM 650 N N . LEU A 1 77 ? 12.983 0.763 11.432 1.00 75.38 77 LEU A N 1
ATOM 651 C CA . LEU A 1 77 ? 13.053 0.866 12.891 1.00 75.38 77 LEU A CA 1
ATOM 652 C C . LEU A 1 77 ? 12.135 -0.144 13.589 1.00 75.38 77 LEU A C 1
ATOM 654 O O . LEU A 1 77 ? 12.536 -0.732 14.589 1.00 75.38 77 LEU A O 1
ATOM 658 N N . ALA A 1 78 ? 10.935 -0.383 13.057 1.00 71.81 78 ALA A N 1
ATOM 659 C CA . ALA A 1 78 ? 10.017 -1.378 13.611 1.00 71.81 78 ALA A CA 1
ATOM 660 C C . ALA A 1 78 ? 10.465 -2.827 13.372 1.00 71.81 78 ALA A C 1
ATOM 662 O O . ALA A 1 78 ? 10.027 -3.730 14.083 1.00 71.81 78 ALA A O 1
ATOM 663 N N . ASP A 1 79 ? 11.303 -3.064 12.362 1.00 74.19 79 ASP A N 1
ATOM 664 C CA . ASP A 1 79 ? 11.820 -4.395 12.057 1.00 74.19 79 ASP A CA 1
ATOM 665 C C . ASP A 1 79 ? 13.031 -4.765 12.940 1.00 74.19 79 ASP A C 1
ATOM 667 O O . ASP A 1 79 ? 13.374 -5.950 13.014 1.00 74.19 79 ASP A O 1
ATOM 671 N N . LEU A 1 80 ? 13.647 -3.800 13.641 1.00 73.69 80 LEU A N 1
ATOM 672 C CA . LEU A 1 80 ? 14.806 -4.022 14.516 1.00 73.69 80 LEU A CA 1
ATOM 673 C C . LEU A 1 80 ? 14.505 -5.042 15.626 1.00 73.69 80 LEU A C 1
ATOM 675 O O . LEU A 1 80 ? 13.551 -4.892 16.389 1.00 73.69 80 LEU A O 1
ATOM 679 N N . GLY A 1 81 ? 15.357 -6.064 15.760 1.00 66.25 81 GLY A N 1
ATOM 680 C CA . GLY A 1 81 ? 15.225 -7.098 16.790 1.00 66.25 81 GLY A CA 1
ATOM 681 C C . GLY A 1 81 ? 14.181 -8.176 16.482 1.00 66.25 81 GLY A C 1
ATOM 682 O O . GLY A 1 81 ? 13.878 -8.992 17.353 1.00 66.25 81 GLY A O 1
ATOM 683 N N . THR A 1 82 ? 13.629 -8.210 15.264 1.00 70.12 82 THR A N 1
ATOM 684 C CA . THR A 1 82 ? 12.634 -9.207 14.832 1.00 70.12 82 THR A CA 1
ATOM 685 C C . THR A 1 82 ? 13.228 -10.222 13.849 1.00 70.12 82 THR A C 1
ATOM 687 O O . THR A 1 82 ? 14.259 -9.989 13.228 1.00 70.12 82 THR A O 1
ATOM 690 N N . THR A 1 83 ? 12.563 -11.360 13.617 1.00 65.88 83 THR A N 1
ATOM 691 C CA . THR A 1 83 ? 12.976 -12.301 12.550 1.00 65.88 83 THR A CA 1
ATOM 692 C C . THR A 1 83 ? 12.902 -11.679 11.152 1.00 65.88 83 THR A C 1
ATOM 694 O O . THR A 1 83 ? 13.667 -12.067 10.268 1.00 65.88 83 THR A O 1
ATOM 697 N N . ARG A 1 84 ? 12.034 -10.674 10.965 1.00 68.25 84 ARG A N 1
ATOM 698 C CA . ARG A 1 84 ? 11.915 -9.884 9.732 1.00 68.25 84 ARG A CA 1
ATOM 699 C C . ARG A 1 84 ? 13.098 -8.950 9.515 1.00 68.25 84 ARG A C 1
ATOM 701 O O . ARG A 1 84 ? 13.238 -8.440 8.413 1.00 68.25 84 ARG A O 1
ATOM 708 N N . GLU A 1 85 ? 13.958 -8.741 10.506 1.00 68.62 85 GLU A N 1
ATOM 709 C CA . GLU A 1 85 ? 15.214 -8.009 10.334 1.00 68.62 85 GLU A CA 1
ATOM 710 C C . GLU A 1 85 ? 16.117 -8.674 9.286 1.00 68.62 85 GLU A C 1
ATOM 712 O O . GLU A 1 85 ? 16.870 -7.990 8.612 1.00 68.62 85 GLU A O 1
ATOM 717 N N . ARG A 1 86 ? 16.038 -10.001 9.112 1.00 73.50 86 ARG A N 1
ATOM 718 C CA . ARG A 1 86 ? 17.071 -10.779 8.405 1.00 73.50 86 ARG A CA 1
ATOM 719 C C . ARG A 1 86 ? 16.883 -10.919 6.892 1.00 73.50 86 ARG A C 1
ATOM 721 O O . ARG A 1 86 ? 17.867 -11.146 6.191 1.00 73.50 86 ARG A O 1
ATOM 728 N N . ARG A 1 87 ? 15.656 -10.812 6.378 1.00 85.88 87 ARG A N 1
ATOM 729 C CA . ARG A 1 87 ? 15.366 -10.881 4.934 1.00 85.88 87 ARG A CA 1
ATOM 730 C C . ARG A 1 87 ? 14.247 -9.914 4.573 1.00 85.88 87 ARG A C 1
ATOM 732 O O . ARG A 1 87 ? 13.268 -9.817 5.311 1.00 85.88 87 ARG A O 1
ATOM 739 N N . LYS A 1 88 ? 14.404 -9.226 3.444 1.00 90.38 88 LYS A N 1
ATOM 740 C CA . LYS A 1 88 ? 13.424 -8.301 2.872 1.00 90.38 88 LYS A CA 1
ATOM 741 C C . LYS A 1 88 ? 13.066 -8.721 1.460 1.00 90.38 88 LYS A C 1
ATOM 743 O O . LYS A 1 88 ? 13.974 -8.940 0.667 1.00 90.38 88 LYS A O 1
ATOM 748 N N . LEU A 1 89 ? 11.771 -8.791 1.158 1.00 95.00 89 LEU A N 1
ATOM 749 C CA . LEU A 1 89 ? 11.271 -9.035 -0.197 1.00 95.00 89 LEU A CA 1
ATOM 750 C C . LEU A 1 89 ? 10.536 -7.798 -0.718 1.00 95.00 89 LEU A C 1
ATOM 752 O O . LEU A 1 89 ? 9.480 -7.436 -0.198 1.00 95.00 89 LEU A O 1
ATOM 756 N N . LEU A 1 90 ? 11.096 -7.150 -1.738 1.00 95.50 90 LEU A N 1
ATOM 757 C CA . LEU A 1 90 ? 10.653 -5.846 -2.230 1.00 95.50 90 LEU A CA 1
ATOM 758 C C . LEU A 1 90 ? 10.302 -5.917 -3.720 1.00 95.50 90 LEU A C 1
ATOM 760 O O . LEU A 1 90 ? 11.072 -6.437 -4.526 1.00 95.50 90 LEU A O 1
ATOM 764 N N . PHE A 1 91 ? 9.140 -5.395 -4.096 1.00 97.94 91 PHE A N 1
ATOM 765 C CA . PHE A 1 91 ? 8.673 -5.332 -5.481 1.00 97.94 91 PHE A CA 1
ATOM 766 C C . PHE A 1 91 ? 8.602 -3.866 -5.921 1.00 97.94 91 PHE A C 1
ATOM 768 O O . PHE A 1 91 ? 7.906 -3.063 -5.298 1.00 97.94 91 PHE A O 1
ATOM 775 N N . ASP A 1 92 ? 9.304 -3.530 -7.003 1.00 96.69 92 ASP A N 1
ATOM 776 C CA . ASP A 1 92 ? 9.319 -2.200 -7.622 1.00 96.69 92 ASP A CA 1
ATOM 777 C C . ASP A 1 92 ? 8.721 -2.290 -9.029 1.00 96.69 92 ASP A C 1
ATOM 779 O O . ASP A 1 92 ? 9.385 -2.692 -9.988 1.00 96.69 92 ASP A O 1
ATOM 783 N N . VAL A 1 93 ? 7.428 -1.985 -9.137 1.00 96.81 93 VAL A N 1
ATOM 784 C CA . VAL A 1 93 ? 6.692 -1.973 -10.402 1.00 96.81 93 VAL A CA 1
ATOM 785 C C . VAL A 1 93 ? 6.785 -0.578 -11.015 1.00 96.81 93 VAL A C 1
ATOM 787 O O . VAL A 1 93 ? 6.318 0.389 -10.411 1.00 96.81 93 VAL A O 1
ATOM 790 N N . GLY A 1 94 ? 7.376 -0.492 -12.212 1.00 92.81 94 GLY A N 1
ATOM 791 C CA . GLY A 1 94 ? 7.748 0.783 -12.832 1.00 92.81 94 GLY A CA 1
ATOM 792 C C . GLY A 1 94 ? 9.038 1.328 -12.223 1.00 92.81 94 GLY A C 1
ATOM 793 O O . GLY A 1 94 ? 9.065 2.392 -11.605 1.00 92.81 94 GLY A O 1
ATOM 794 N N . SER A 1 95 ? 10.105 0.527 -12.306 1.00 91.88 95 SER A N 1
ATOM 795 C CA . SER A 1 95 ? 11.373 0.803 -11.615 1.00 91.88 95 SER A CA 1
ATOM 796 C C . SER A 1 95 ? 12.220 1.894 -12.291 1.00 91.88 95 SER A C 1
ATOM 798 O O . SER A 1 95 ? 13.121 2.464 -11.664 1.00 91.88 95 SER A O 1
ATOM 800 N N . ASN A 1 96 ? 11.926 2.239 -13.550 1.00 89.50 96 ASN A N 1
ATOM 801 C CA . ASN A 1 96 ? 12.601 3.291 -14.306 1.00 89.50 96 ASN A CA 1
ATOM 802 C C . ASN A 1 96 ? 14.131 3.106 -14.302 1.00 89.50 96 ASN A C 1
ATOM 804 O O . ASN A 1 96 ? 14.660 2.162 -14.888 1.00 89.50 96 ASN A O 1
ATOM 808 N N . LYS A 1 97 ? 14.863 4.016 -13.645 1.00 89.88 97 LYS A N 1
ATOM 809 C CA . LYS A 1 97 ? 16.335 4.020 -13.557 1.00 89.88 97 LYS A CA 1
ATOM 810 C C . LYS A 1 97 ? 16.882 3.318 -12.303 1.00 89.88 97 LYS A C 1
ATOM 812 O O . LYS A 1 97 ? 18.095 3.146 -12.193 1.00 89.88 97 LYS A O 1
ATOM 817 N N . GLY A 1 98 ? 16.023 2.918 -11.361 1.00 91.19 98 GLY A N 1
ATOM 818 C CA . GLY A 1 98 ? 16.429 2.223 -10.136 1.00 91.19 98 GLY A CA 1
ATOM 819 C C . GLY A 1 98 ? 16.824 3.138 -8.969 1.00 91.19 98 GLY A C 1
ATOM 820 O O . GLY A 1 98 ? 17.582 2.736 -8.088 1.00 91.19 98 GLY A O 1
ATOM 821 N N . TYR A 1 99 ? 16.334 4.376 -8.905 1.00 89.88 99 TYR A N 1
ATOM 822 C CA . TYR A 1 99 ? 16.586 5.215 -7.725 1.00 89.88 99 TYR A CA 1
ATOM 823 C C . TYR A 1 99 ? 15.904 4.667 -6.461 1.00 89.88 99 TYR A C 1
ATOM 825 O O . TYR A 1 99 ? 16.523 4.643 -5.397 1.00 89.88 99 TYR A O 1
ATOM 833 N N . VAL A 1 100 ? 14.694 4.111 -6.586 1.00 88.69 100 VAL A N 1
ATOM 834 C CA . VAL A 1 100 ? 13.954 3.499 -5.466 1.00 88.69 100 VAL A CA 1
ATOM 835 C C . VAL A 1 100 ? 14.682 2.274 -4.902 1.00 88.69 100 VAL A C 1
ATOM 837 O O . VAL A 1 100 ? 14.876 2.182 -3.689 1.00 88.69 100 VAL A O 1
ATOM 840 N N . LEU A 1 101 ? 15.168 1.362 -5.756 1.00 91.00 101 LEU A N 1
ATOM 841 C CA . LEU A 1 101 ? 15.955 0.212 -5.283 1.00 91.00 101 LEU A CA 1
ATOM 842 C C . LEU A 1 101 ? 17.255 0.657 -4.594 1.00 91.00 101 LEU A C 1
ATOM 844 O O . LEU A 1 101 ? 17.672 0.035 -3.615 1.00 91.00 101 LEU A O 1
ATOM 848 N N . ALA A 1 102 ? 17.889 1.741 -5.060 1.00 90.19 102 ALA A N 1
ATOM 849 C CA . ALA A 1 102 ? 19.107 2.259 -4.443 1.00 90.19 102 ALA A CA 1
ATOM 850 C C . ALA A 1 102 ? 18.816 2.861 -3.060 1.00 90.19 102 ALA A C 1
ATOM 852 O O . ALA A 1 102 ? 19.588 2.640 -2.126 1.00 90.19 102 ALA A O 1
ATOM 853 N N . ALA A 1 103 ? 17.679 3.547 -2.906 1.00 86.81 103 ALA A N 1
ATOM 854 C CA . ALA A 1 103 ? 17.196 4.027 -1.616 1.00 86.81 103 ALA A CA 1
ATOM 855 C C . ALA A 1 103 ? 16.973 2.860 -0.638 1.00 86.81 103 ALA A C 1
ATOM 857 O O . ALA A 1 103 ? 17.543 2.853 0.454 1.00 86.81 103 ALA A O 1
ATOM 858 N N . TRP A 1 104 ? 16.242 1.814 -1.042 1.00 88.25 104 TRP A N 1
ATOM 859 C CA . TRP A 1 104 ? 16.008 0.634 -0.196 1.00 88.25 104 TRP A CA 1
ATOM 860 C C . TRP A 1 104 ? 17.300 -0.076 0.209 1.00 88.25 104 TRP A C 1
ATOM 862 O O . TRP A 1 104 ? 17.468 -0.448 1.372 1.00 88.25 104 TRP A O 1
ATOM 872 N N . LYS A 1 105 ? 18.255 -0.216 -0.715 1.00 86.94 105 LYS A N 1
ATOM 873 C CA . LYS A 1 105 ? 19.569 -0.786 -0.396 1.00 86.94 105 LYS A CA 1
ATOM 874 C C . LYS A 1 105 ? 20.339 0.036 0.622 1.00 86.94 105 LYS A C 1
ATOM 876 O O . LYS A 1 105 ? 20.957 -0.552 1.500 1.00 86.94 105 LYS A O 1
ATOM 881 N N . SER A 1 106 ? 20.262 1.360 0.557 1.00 83.94 106 SER A N 1
ATOM 882 C CA . SER A 1 106 ? 20.936 2.215 1.535 1.00 83.94 106 SER A CA 1
ATOM 883 C C . SER A 1 106 ? 20.392 2.056 2.961 1.00 83.94 106 SER A C 1
ATOM 885 O O . SER A 1 106 ? 21.108 2.338 3.917 1.00 83.94 106 SER A O 1
ATOM 887 N N . ILE A 1 107 ? 19.153 1.572 3.107 1.00 81.88 107 ILE A N 1
ATOM 888 C CA . ILE A 1 107 ? 18.485 1.372 4.399 1.00 81.88 107 ILE A CA 1
ATOM 889 C C . ILE A 1 107 ? 18.800 -0.014 4.963 1.00 81.88 107 ILE A C 1
ATOM 891 O O . ILE A 1 107 ? 19.264 -0.129 6.094 1.00 81.88 107 ILE A O 1
ATOM 895 N N . TRP A 1 108 ? 18.563 -1.068 4.179 1.00 82.38 108 TRP A N 1
ATOM 896 C CA . TRP A 1 108 ? 18.671 -2.451 4.661 1.00 82.38 108 TRP A CA 1
ATOM 897 C C . TRP A 1 108 ? 19.992 -3.145 4.309 1.00 82.38 108 TRP A C 1
ATOM 899 O O . TRP A 1 108 ? 20.308 -4.174 4.894 1.00 82.38 108 TRP A O 1
ATOM 909 N N . SER A 1 109 ? 20.790 -2.619 3.379 1.00 81.75 109 SER A N 1
ATOM 910 C CA . SER A 1 109 ? 22.118 -3.159 3.042 1.00 81.75 109 SER A CA 1
ATOM 911 C C . SER A 1 109 ? 23.172 -2.057 2.820 1.00 81.75 109 SER A C 1
ATOM 913 O O . SER A 1 109 ? 23.854 -2.058 1.785 1.00 81.75 109 SER A O 1
ATOM 915 N N . PRO A 1 110 ? 23.341 -1.111 3.769 1.00 80.25 110 PRO A N 1
ATOM 916 C CA . PRO A 1 110 ? 24.238 0.037 3.610 1.00 80.25 110 PRO A CA 1
ATOM 917 C C . PRO A 1 110 ? 25.703 -0.348 3.359 1.00 80.25 110 PRO A C 1
ATOM 919 O O . PRO A 1 110 ? 26.433 0.399 2.710 1.00 80.25 110 PRO A O 1
ATOM 922 N N . GLN A 1 111 ? 26.134 -1.528 3.815 1.00 77.25 111 GLN A N 1
ATOM 923 C CA . GLN A 1 111 ? 27.483 -2.066 3.616 1.00 77.25 111 GLN A CA 1
ATOM 924 C C . GLN A 1 111 ? 27.876 -2.220 2.141 1.00 77.25 111 GLN A C 1
ATOM 926 O O . GLN A 1 111 ? 29.060 -2.200 1.822 1.00 77.25 111 GLN A O 1
ATOM 931 N N . ASN A 1 112 ? 26.898 -2.332 1.237 1.00 80.06 112 ASN A N 1
ATOM 932 C CA . ASN A 1 112 ? 27.160 -2.448 -0.197 1.00 80.06 112 ASN A CA 1
ATOM 933 C C . ASN A 1 112 ? 27.524 -1.096 -0.836 1.00 80.06 112 ASN A C 1
ATOM 935 O O . ASN A 1 112 ? 27.874 -1.052 -2.011 1.00 80.06 112 ASN A O 1
ATOM 939 N N . GLY A 1 113 ? 27.403 0.018 -0.102 1.00 84.06 113 GLY A N 1
ATOM 940 C CA . GLY A 1 113 ? 27.713 1.362 -0.600 1.00 84.06 113 GLY A CA 1
ATOM 941 C C . GLY A 1 113 ? 26.745 1.886 -1.667 1.00 84.06 113 GLY A C 1
ATOM 942 O O . GLY A 1 113 ? 26.971 2.967 -2.208 1.00 84.06 113 GLY A O 1
ATOM 943 N N . VAL A 1 114 ? 25.666 1.149 -1.956 1.00 88.50 114 VAL A N 1
ATOM 944 C CA . VAL A 1 114 ? 24.644 1.511 -2.945 1.00 88.50 114 VAL A CA 1
ATOM 945 C C . VAL A 1 114 ? 23.596 2.419 -2.301 1.00 88.50 114 VAL A C 1
ATOM 947 O O . VAL A 1 114 ? 22.959 2.063 -1.314 1.00 88.50 114 VAL A O 1
ATOM 950 N N . ASN A 1 115 ? 23.423 3.598 -2.885 1.00 88.12 115 ASN A N 1
ATOM 951 C CA . ASN A 1 115 ? 22.449 4.635 -2.528 1.00 88.12 115 ASN A CA 1
ATOM 952 C C . ASN A 1 115 ? 22.134 5.503 -3.762 1.00 88.12 115 ASN A C 1
ATOM 954 O O . ASN A 1 115 ? 22.866 5.433 -4.757 1.00 88.12 115 ASN A O 1
ATOM 958 N N . GLN A 1 116 ? 21.087 6.338 -3.715 1.00 89.06 116 GLN A N 1
ATOM 959 C CA . GLN A 1 116 ? 20.674 7.145 -4.876 1.00 89.06 116 GLN A CA 1
ATOM 960 C C . GLN A 1 116 ? 21.809 8.026 -5.426 1.00 89.06 116 GLN A C 1
ATOM 962 O O . GLN A 1 116 ? 21.975 8.113 -6.641 1.00 89.06 116 GLN A O 1
ATOM 967 N N . ARG A 1 117 ? 22.653 8.611 -4.565 1.00 89.25 117 ARG A N 1
ATOM 968 C CA . ARG A 1 117 ? 23.793 9.442 -4.992 1.00 89.25 117 ARG A CA 1
ATOM 969 C C . ARG A 1 117 ? 24.858 8.644 -5.741 1.00 89.25 117 ARG A C 1
ATOM 971 O O . ARG A 1 117 ? 25.306 9.054 -6.810 1.00 89.25 117 ARG A O 1
ATOM 978 N N . SER A 1 118 ? 25.266 7.501 -5.194 1.00 91.94 118 SER A N 1
ATOM 979 C CA . SER A 1 118 ? 26.231 6.600 -5.837 1.00 91.94 118 SER A CA 1
ATOM 980 C C . SER A 1 118 ? 25.709 6.080 -7.178 1.00 91.94 118 SER A C 1
ATOM 982 O O . SER A 1 118 ? 26.468 6.038 -8.146 1.00 91.94 118 SER A O 1
ATOM 984 N N . LEU A 1 119 ? 24.405 5.780 -7.260 1.00 93.25 119 LEU A N 1
ATOM 985 C CA . LEU A 1 119 ? 23.748 5.388 -8.499 1.00 93.25 119 LEU A CA 1
ATOM 986 C C . LEU A 1 119 ? 23.746 6.546 -9.497 1.00 93.25 119 LEU A C 1
ATOM 988 O O . LEU A 1 119 ? 24.180 6.363 -10.625 1.00 93.25 119 LEU A O 1
ATOM 992 N N . GLY A 1 12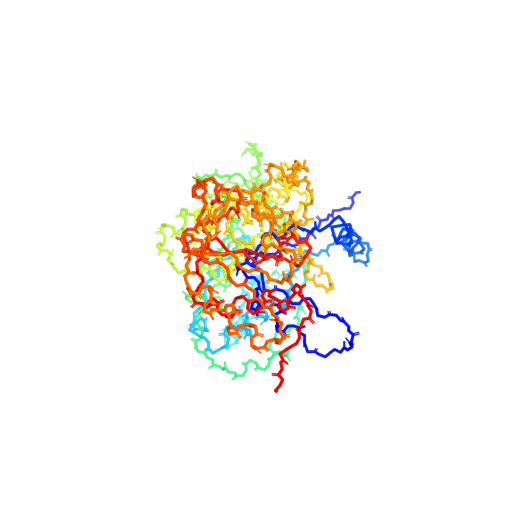0 ? 23.335 7.748 -9.089 1.00 92.31 120 GLY A N 1
ATOM 993 C CA . GLY A 1 120 ? 23.341 8.922 -9.963 1.00 92.31 120 GLY A CA 1
ATOM 994 C C . GLY A 1 120 ? 24.729 9.227 -10.528 1.00 92.31 120 GLY A C 1
ATOM 995 O O . GLY A 1 120 ? 24.868 9.478 -11.724 1.00 92.31 120 GLY A O 1
ATOM 996 N N . LYS A 1 121 ? 25.775 9.101 -9.703 1.00 93.06 121 LYS A N 1
ATOM 997 C CA . LYS A 1 121 ? 27.166 9.211 -10.158 1.00 93.06 121 LYS A CA 1
ATOM 998 C C . LYS A 1 121 ? 27.511 8.137 -11.194 1.00 93.06 121 LYS A C 1
ATOM 1000 O O . LYS A 1 121 ? 28.047 8.468 -12.247 1.00 93.06 121 LYS A O 1
ATOM 1005 N N . TYR A 1 122 ? 27.177 6.874 -10.925 1.00 94.81 122 TYR A N 1
ATOM 1006 C CA . TYR A 1 122 ? 27.399 5.772 -11.864 1.00 94.81 122 TYR A CA 1
ATOM 1007 C C . TYR A 1 122 ? 26.671 5.993 -13.199 1.00 94.81 122 TYR A C 1
ATOM 1009 O O . TYR A 1 122 ? 27.286 5.872 -14.258 1.00 94.81 122 TYR A O 1
ATOM 1017 N N . LEU A 1 123 ? 25.387 6.360 -13.164 1.00 94.69 123 LEU A N 1
ATOM 1018 C CA . LEU A 1 123 ? 24.586 6.625 -14.360 1.00 94.69 123 LEU A CA 1
ATOM 1019 C C . LEU A 1 123 ? 25.191 7.763 -15.191 1.00 94.69 123 LEU A C 1
ATOM 1021 O O . LEU A 1 123 ? 25.346 7.619 -16.406 1.00 94.69 123 LEU A O 1
ATOM 1025 N N . SER A 1 124 ? 25.611 8.847 -14.538 1.00 93.56 124 SER A N 1
ATOM 1026 C CA . SER A 1 124 ? 26.221 9.998 -15.205 1.00 93.56 124 SER A CA 1
ATOM 1027 C C . SER A 1 124 ? 27.575 9.643 -15.832 1.00 93.56 124 SER A C 1
ATOM 1029 O O . SER A 1 124 ? 27.783 9.857 -17.024 1.00 93.56 124 SER A O 1
ATOM 1031 N N . GLU A 1 125 ? 28.480 9.021 -15.071 1.00 94.62 125 GLU A N 1
ATOM 1032 C CA . GLU A 1 125 ? 29.856 8.753 -15.514 1.00 94.62 125 GLU A CA 1
ATOM 1033 C C . GLU A 1 125 ? 29.981 7.560 -16.467 1.00 94.62 125 GLU A C 1
ATOM 1035 O O . GLU A 1 125 ? 30.868 7.542 -17.320 1.00 94.62 125 GLU A O 1
ATOM 1040 N N . LYS A 1 126 ? 29.148 6.525 -16.301 1.00 94.94 126 LYS A N 1
ATOM 1041 C CA . LYS A 1 126 ? 29.273 5.261 -17.047 1.00 94.94 126 LYS A CA 1
ATOM 1042 C C . LYS A 1 126 ? 28.234 5.099 -18.138 1.00 94.94 126 LYS A C 1
ATOM 1044 O O . LYS A 1 126 ? 28.531 4.467 -19.147 1.00 94.94 126 LYS A O 1
ATOM 1049 N N . LEU A 1 127 ? 27.033 5.644 -17.950 1.00 92.69 127 LEU A N 1
ATOM 1050 C CA . LEU A 1 127 ? 25.936 5.502 -18.909 1.00 92.69 127 LEU A CA 1
ATOM 1051 C C . LEU A 1 127 ? 25.584 6.807 -19.633 1.00 92.69 127 LEU A C 1
ATOM 1053 O O . LEU A 1 127 ? 24.745 6.752 -20.540 1.00 92.69 127 LEU A O 1
ATOM 1057 N N . LEU A 1 128 ? 26.252 7.919 -19.289 1.00 91.94 128 LEU A N 1
ATOM 1058 C CA . LEU A 1 128 ? 26.007 9.269 -19.811 1.00 91.94 128 LEU A CA 1
ATOM 1059 C C . LEU A 1 128 ? 24.555 9.716 -19.584 1.00 91.94 128 LEU A C 1
ATOM 1061 O O . LEU A 1 128 ? 23.911 10.279 -20.467 1.00 91.94 128 LEU A O 1
ATOM 1065 N N . LEU A 1 129 ? 24.023 9.398 -18.401 1.00 89.25 129 LEU A N 1
ATOM 1066 C CA . LEU A 1 129 ? 22.665 9.718 -17.972 1.00 89.25 129 LEU A CA 1
ATOM 1067 C C . LEU A 1 129 ? 22.722 10.537 -16.683 1.00 89.25 129 LEU A C 1
ATOM 1069 O O . LEU A 1 129 ? 22.938 9.990 -15.606 1.00 89.25 129 LEU A O 1
ATOM 1073 N N . SER A 1 130 ? 22.527 11.848 -16.801 1.00 84.44 130 SER A N 1
ATOM 1074 C CA . SER A 1 130 ? 22.558 12.784 -15.665 1.00 84.44 130 SER A CA 1
ATOM 1075 C C . SER A 1 130 ? 21.163 13.185 -15.171 1.00 84.44 130 SER A C 1
ATOM 1077 O O . SER A 1 130 ? 21.038 14.102 -14.366 1.00 84.44 130 SER A O 1
ATOM 1079 N N . ASP A 1 131 ? 20.115 12.527 -15.668 1.00 83.56 131 ASP A N 1
ATOM 1080 C CA . ASP A 1 131 ? 18.740 12.781 -15.253 1.00 83.56 131 ASP A CA 1
ATOM 1081 C C . ASP A 1 131 ? 18.448 12.140 -13.890 1.00 83.56 131 ASP A C 1
ATOM 1083 O O . ASP A 1 131 ? 18.436 10.914 -13.752 1.00 83.56 131 ASP A O 1
ATOM 1087 N N . CYS A 1 132 ? 18.190 12.987 -12.897 1.00 80.44 132 CYS A N 1
ATOM 1088 C CA . CYS A 1 132 ? 17.868 12.597 -11.527 1.00 80.44 132 CYS A CA 1
ATOM 1089 C C . CYS A 1 132 ? 16.362 12.438 -11.276 1.00 80.44 132 CYS A C 1
ATOM 1091 O O . CYS A 1 132 ? 15.962 12.250 -10.127 1.00 80.44 132 CYS A O 1
ATOM 1093 N N . GLY A 1 133 ? 15.545 12.537 -12.329 1.00 76.62 133 GLY A N 1
ATOM 1094 C CA . GLY A 1 133 ? 14.092 12.489 -12.245 1.00 76.62 133 GLY A CA 1
ATOM 1095 C C . GLY A 1 133 ? 13.493 13.753 -11.626 1.00 76.62 133 GLY A C 1
ATOM 1096 O O . GLY A 1 133 ? 14.193 14.642 -11.129 1.00 76.62 133 GLY A O 1
ATOM 1097 N N . VAL A 1 134 ? 12.160 13.817 -11.621 1.00 73.56 134 VAL A N 1
ATOM 1098 C CA . VAL A 1 134 ? 11.389 14.938 -11.039 1.00 73.56 134 VAL A CA 1
ATOM 1099 C C . VAL A 1 134 ? 11.698 15.125 -9.551 1.00 73.56 134 VAL A C 1
ATOM 1101 O O . VAL A 1 134 ? 11.639 16.237 -9.027 1.00 73.56 134 VAL A O 1
ATOM 1104 N N . CYS A 1 135 ? 12.066 14.035 -8.884 1.00 72.44 135 CYS A N 1
ATOM 1105 C CA . CYS A 1 135 ? 12.361 13.998 -7.461 1.00 72.44 135 CYS A CA 1
ATOM 1106 C C . CYS A 1 135 ? 13.793 14.340 -7.105 1.00 72.44 135 CYS A C 1
ATOM 1108 O O . CYS A 1 135 ? 14.109 14.437 -5.925 1.00 72.44 135 CYS A O 1
ATOM 1110 N N . ASN A 1 136 ? 14.639 14.581 -8.109 1.00 78.25 136 ASN A N 1
ATOM 1111 C CA . ASN A 1 136 ? 16.040 14.906 -7.903 1.00 78.25 136 ASN A CA 1
ATOM 1112 C C . ASN A 1 136 ? 16.755 13.864 -7.015 1.00 78.25 136 ASN A C 1
ATOM 1114 O O . ASN A 1 136 ? 17.633 14.209 -6.222 1.00 78.25 136 ASN A O 1
ATOM 1118 N N . ASP A 1 137 ? 16.391 12.585 -7.174 1.00 79.25 137 ASP A N 1
ATOM 1119 C CA . ASP A 1 137 ? 16.759 11.481 -6.278 1.00 79.25 137 ASP A CA 1
ATOM 1120 C C . ASP A 1 137 ? 18.275 11.361 -6.086 1.00 79.25 137 ASP A C 1
ATOM 1122 O O . ASP A 1 137 ? 18.768 11.045 -5.008 1.00 79.25 137 ASP A O 1
ATOM 1126 N N . CYS A 1 138 ? 19.052 11.659 -7.128 1.00 80.06 138 CYS A N 1
ATOM 1127 C CA . CYS A 1 138 ? 20.513 11.590 -7.090 1.00 80.06 138 CYS A CA 1
ATOM 1128 C C . CYS A 1 138 ? 21.166 12.549 -6.072 1.00 80.06 138 CYS A C 1
ATOM 1130 O O . CYS A 1 138 ? 22.330 12.356 -5.707 1.00 80.06 138 CYS A O 1
ATOM 1132 N N . ASN A 1 139 ? 20.446 13.587 -5.642 1.00 77.50 139 ASN A N 1
ATOM 1133 C CA . ASN A 1 139 ? 20.934 14.629 -4.746 1.00 77.50 139 ASN A CA 1
ATOM 1134 C C . ASN A 1 139 ? 20.375 14.504 -3.324 1.00 77.50 139 ASN A C 1
ATOM 1136 O O . ASN A 1 139 ? 20.809 15.264 -2.452 1.00 77.50 139 ASN A O 1
ATOM 1140 N N . GLU A 1 140 ? 19.478 13.546 -3.075 1.00 69.25 140 GLU A N 1
ATOM 1141 C CA . GLU A 1 140 ? 18.915 13.316 -1.747 1.00 69.25 140 GLU A CA 1
ATOM 1142 C C . GLU A 1 140 ? 20.023 13.012 -0.710 1.00 69.25 140 GLU A C 1
ATOM 1144 O O . GLU A 1 140 ? 21.088 12.453 -1.041 1.00 69.25 140 GLU A O 1
ATOM 1149 N N . PRO A 1 141 ? 19.856 13.450 0.553 1.00 61.50 141 PRO A N 1
ATOM 1150 C CA . PRO A 1 141 ? 20.810 13.177 1.616 1.00 61.50 141 PRO A CA 1
ATOM 1151 C C . PRO A 1 141 ? 20.953 11.673 1.862 1.00 61.50 141 PRO A C 1
ATOM 1153 O O . PRO A 1 141 ? 19.989 10.920 1.829 1.00 61.50 141 PRO A O 1
ATOM 1156 N N . LEU A 1 142 ? 22.163 11.222 2.198 1.00 58.16 142 LEU A N 1
ATOM 1157 C CA . LEU A 1 142 ? 22.381 9.825 2.567 1.00 58.16 142 LEU A CA 1
ATOM 1158 C C . LEU A 1 142 ? 21.642 9.497 3.875 1.00 58.16 142 LEU A C 1
ATOM 1160 O O . LEU A 1 142 ? 21.993 10.016 4.939 1.00 58.16 142 LEU A O 1
ATOM 1164 N N . LEU A 1 143 ? 20.676 8.580 3.798 1.00 55.19 143 LEU A N 1
ATOM 1165 C CA . LEU A 1 143 ? 19.904 8.022 4.919 1.00 55.19 143 LEU A CA 1
ATOM 1166 C C . LEU A 1 143 ? 20.765 7.564 6.109 1.00 55.19 143 LEU A C 1
ATOM 1168 O O . LEU A 1 143 ? 20.353 7.695 7.264 1.00 55.19 143 LEU A O 1
ATOM 1172 N N . SER A 1 144 ? 22.000 7.123 5.847 1.00 51.81 144 SER A N 1
ATOM 1173 C CA . SER A 1 144 ? 22.974 6.703 6.863 1.00 51.81 144 SER A CA 1
ATOM 1174 C C . SER A 1 144 ? 23.379 7.800 7.856 1.00 51.81 144 SER A C 1
ATOM 1176 O O . SER A 1 144 ? 24.053 7.504 8.837 1.00 51.81 144 SER A O 1
ATOM 1178 N N . THR A 1 145 ? 23.024 9.065 7.609 1.00 47.31 145 THR A N 1
ATOM 1179 C CA . THR A 1 145 ? 23.399 10.193 8.480 1.00 47.31 145 THR A CA 1
ATOM 1180 C C . THR A 1 145 ? 22.365 10.523 9.560 1.00 47.31 145 THR A C 1
ATOM 1182 O O . THR A 1 145 ? 22.736 11.113 10.571 1.00 47.31 145 THR A O 1
ATOM 1185 N N . LYS A 1 146 ? 21.089 10.133 9.396 1.00 49.69 146 LYS A N 1
ATOM 1186 C CA . LYS A 1 146 ? 20.006 10.460 10.352 1.00 49.69 146 LYS A CA 1
ATOM 1187 C C . LYS A 1 146 ? 19.724 9.362 11.377 1.00 49.69 146 LYS A C 1
ATOM 1189 O O . LYS A 1 146 ? 19.274 9.656 12.479 1.00 49.69 146 LYS A O 1
ATOM 1194 N N . VAL A 1 147 ? 19.990 8.106 11.032 1.00 53.34 147 VAL A N 1
ATOM 1195 C CA . VAL A 1 147 ? 19.840 6.961 11.934 1.00 53.34 147 VAL A CA 1
ATOM 1196 C C . VAL A 1 147 ? 21.203 6.305 12.060 1.00 53.34 147 VAL A C 1
ATOM 1198 O O . VAL A 1 147 ? 21.856 6.030 11.057 1.00 53.34 147 VAL A O 1
ATOM 1201 N N . ASN A 1 148 ? 21.646 6.060 13.292 1.00 53.25 148 ASN A N 1
ATOM 1202 C CA . ASN A 1 148 ? 22.889 5.346 13.563 1.00 53.25 148 ASN A CA 1
ATOM 1203 C C . ASN A 1 148 ? 22.676 3.854 13.225 1.00 53.25 148 ASN A C 1
ATOM 1205 O O . ASN A 1 148 ? 22.490 3.022 14.111 1.00 53.25 148 ASN A O 1
ATOM 1209 N N . ILE A 1 149 ? 22.634 3.525 11.926 1.00 57.66 149 ILE A N 1
ATOM 1210 C CA . ILE A 1 149 ? 22.464 2.173 11.354 1.00 57.66 149 ILE A CA 1
ATOM 1211 C C . ILE A 1 149 ? 23.778 1.371 11.527 1.00 57.66 149 ILE A C 1
ATOM 1213 O O . ILE A 1 149 ? 24.258 0.678 10.641 1.00 57.66 149 ILE A O 1
ATOM 1217 N N . SER A 1 150 ? 24.417 1.497 12.691 1.00 48.41 150 SER A N 1
ATOM 1218 C CA . SER A 1 150 ? 25.694 0.862 13.039 1.00 48.41 150 SER A CA 1
ATOM 1219 C C . SER A 1 150 ? 25.534 -0.586 13.509 1.00 48.41 150 SER A C 1
ATOM 1221 O O . SER A 1 150 ? 26.524 -1.303 13.662 1.00 48.41 150 SER A O 1
ATOM 1223 N N . ARG A 1 151 ? 24.296 -1.071 13.689 1.00 54.69 151 ARG A N 1
ATOM 1224 C CA . ARG A 1 151 ? 24.020 -2.507 13.838 1.00 54.69 151 ARG A CA 1
ATOM 1225 C C . ARG A 1 151 ? 24.049 -3.170 12.464 1.00 54.69 151 ARG A C 1
ATOM 1227 O O . ARG A 1 151 ? 23.022 -3.413 11.845 1.00 54.69 151 ARG A O 1
ATOM 1234 N N . HIS A 1 152 ? 25.265 -3.447 12.004 1.00 55.38 152 HIS A N 1
ATOM 1235 C CA . HIS A 1 152 ? 25.553 -4.257 10.827 1.00 55.38 152 HIS A CA 1
ATOM 1236 C C . HIS A 1 152 ? 25.031 -5.685 11.028 1.00 55.38 152 HIS A C 1
ATOM 1238 O O . HIS A 1 152 ? 25.740 -6.555 11.532 1.00 55.38 152 HIS A O 1
ATOM 1244 N N . MET A 1 153 ? 23.778 -5.928 10.655 1.00 56.91 153 MET A N 1
ATOM 1245 C CA . MET A 1 153 ? 23.245 -7.279 10.529 1.00 56.91 153 MET A CA 1
ATOM 1246 C C . MET A 1 153 ? 23.282 -7.724 9.071 1.00 56.91 153 MET A C 1
ATOM 1248 O O . MET A 1 153 ? 23.155 -6.925 8.145 1.00 56.91 153 MET A O 1
ATOM 1252 N N . ASN A 1 154 ? 23.464 -9.028 8.883 1.00 64.38 154 ASN A N 1
ATOM 1253 C CA . ASN A 1 154 ? 23.493 -9.712 7.596 1.00 64.38 154 ASN A CA 1
ATOM 1254 C C . ASN A 1 154 ? 22.073 -9.779 6.991 1.00 64.38 154 ASN A C 1
ATOM 1256 O O . ASN A 1 154 ? 21.471 -10.850 6.923 1.00 64.38 154 ASN A O 1
ATOM 1260 N N . VAL A 1 155 ? 21.496 -8.621 6.656 1.00 78.00 155 VAL A N 1
ATOM 1261 C CA . VAL A 1 155 ? 20.160 -8.506 6.063 1.00 78.00 155 VAL A CA 1
ATOM 1262 C C . VAL A 1 155 ? 20.259 -8.771 4.566 1.00 78.00 155 VAL A C 1
ATOM 1264 O O . VAL A 1 155 ? 20.930 -8.036 3.838 1.00 78.00 155 VAL A O 1
ATOM 1267 N N . SER A 1 156 ? 19.577 -9.814 4.099 1.00 81.81 156 SER A N 1
ATOM 1268 C CA . SER A 1 156 ? 19.407 -10.069 2.668 1.00 81.81 156 SER A CA 1
ATOM 1269 C C . SER A 1 156 ? 18.234 -9.244 2.138 1.00 81.81 156 SER A C 1
ATOM 1271 O O . SER A 1 156 ? 17.134 -9.300 2.688 1.00 81.81 156 SER A O 1
ATOM 1273 N N . VAL A 1 157 ? 18.462 -8.464 1.082 1.00 88.94 157 VAL A N 1
ATOM 1274 C CA . VAL A 1 157 ? 17.428 -7.644 0.439 1.00 88.94 157 VAL A CA 1
ATOM 1275 C C . VAL A 1 157 ? 17.217 -8.155 -0.973 1.00 88.94 157 VAL A C 1
ATOM 1277 O O . VAL A 1 157 ? 18.051 -7.932 -1.848 1.00 88.94 157 VAL A O 1
ATOM 1280 N N . GLU A 1 158 ? 16.094 -8.829 -1.168 1.00 94.12 158 GLU A N 1
ATOM 1281 C CA . GLU A 1 158 ? 15.644 -9.360 -2.443 1.00 94.12 158 GLU A CA 1
ATOM 1282 C C . GLU A 1 158 ? 14.698 -8.372 -3.116 1.00 94.12 158 GLU A C 1
ATOM 1284 O O . GLU A 1 158 ? 13.693 -7.962 -2.532 1.00 94.12 158 GLU A O 1
ATOM 1289 N N . ILE A 1 159 ? 15.038 -7.960 -4.337 1.00 95.94 159 ILE A N 1
ATOM 1290 C CA . ILE A 1 159 ? 14.307 -6.936 -5.082 1.00 95.94 159 ILE A CA 1
ATOM 1291 C C . ILE A 1 159 ? 13.897 -7.494 -6.439 1.00 95.94 159 ILE A C 1
ATOM 1293 O O . ILE A 1 159 ? 14.747 -7.890 -7.232 1.00 95.94 159 ILE A O 1
ATOM 1297 N N . HIS A 1 160 ? 12.601 -7.451 -6.735 1.00 97.94 160 HIS A N 1
ATOM 1298 C CA . HIS A 1 160 ? 12.066 -7.673 -8.075 1.00 97.94 160 HIS A CA 1
ATOM 1299 C C . HIS A 1 160 ? 11.698 -6.325 -8.699 1.00 97.94 160 HIS A C 1
ATOM 1301 O O . HIS A 1 160 ? 10.711 -5.701 -8.308 1.00 97.94 160 HIS A O 1
ATOM 1307 N N . ALA A 1 161 ? 12.504 -5.878 -9.662 1.00 97.81 161 ALA A N 1
ATOM 1308 C CA . ALA A 1 161 ? 12.296 -4.645 -10.413 1.00 97.81 161 ALA A CA 1
ATOM 1309 C C . ALA A 1 161 ? 11.642 -4.957 -11.766 1.00 97.81 161 ALA A C 1
ATOM 1311 O O . ALA A 1 161 ? 12.184 -5.735 -12.555 1.00 97.81 161 ALA A O 1
ATOM 1312 N N . PHE A 1 162 ? 10.488 -4.353 -12.042 1.00 97.75 162 PHE A N 1
ATOM 1313 C CA . PHE A 1 162 ? 9.730 -4.555 -13.276 1.00 97.75 162 PHE A CA 1
ATOM 1314 C C . PHE A 1 162 ? 9.793 -3.300 -14.144 1.00 97.75 162 PHE A C 1
ATOM 1316 O O . PHE A 1 162 ? 9.370 -2.224 -13.716 1.00 97.75 162 PHE A O 1
ATOM 1323 N N . GLU A 1 163 ? 10.316 -3.453 -15.360 1.00 96.19 163 GLU A N 1
ATOM 1324 C CA . GLU A 1 163 ? 10.498 -2.360 -16.313 1.00 96.19 163 GLU A CA 1
ATOM 1325 C C . GLU A 1 163 ? 10.243 -2.840 -17.754 1.00 96.19 163 GLU A C 1
ATOM 1327 O O . GLU A 1 163 ? 11.069 -3.557 -18.332 1.00 96.19 163 GLU A O 1
ATOM 1332 N N . PRO A 1 164 ? 9.099 -2.485 -18.360 1.00 95.00 164 PRO A N 1
ATOM 1333 C CA . PRO A 1 164 ? 8.756 -2.940 -19.702 1.00 95.00 164 PRO A CA 1
ATOM 1334 C C . PRO A 1 164 ? 9.518 -2.232 -20.827 1.00 95.00 164 PRO A C 1
ATOM 1336 O O . PRO A 1 164 ? 9.713 -2.831 -21.889 1.00 95.00 164 PRO A O 1
ATOM 1339 N N . GLN A 1 165 ? 9.966 -0.989 -20.642 1.00 92.00 165 GLN A N 1
ATOM 1340 C CA . GLN A 1 165 ? 10.676 -0.267 -21.686 1.00 92.00 165 GLN A CA 1
ATOM 1341 C C . GLN A 1 165 ? 12.115 -0.776 -21.813 1.00 92.00 165 GLN A C 1
ATOM 1343 O O . GLN A 1 165 ? 12.936 -0.628 -20.909 1.00 92.00 165 GLN A O 1
ATOM 1348 N N . LEU A 1 166 ? 12.464 -1.290 -22.995 1.00 91.38 166 LEU A N 1
ATOM 1349 C CA . LEU A 1 166 ? 13.756 -1.936 -23.241 1.00 91.38 166 LEU A CA 1
ATOM 1350 C C . LEU A 1 166 ? 14.974 -1.041 -22.937 1.00 91.38 166 LEU A C 1
ATOM 1352 O O . LEU A 1 166 ? 15.979 -1.522 -22.415 1.00 91.38 166 LEU A O 1
ATOM 1356 N N . SER A 1 167 ? 14.898 0.263 -23.224 1.00 91.31 167 SER A N 1
ATOM 1357 C CA . SER A 1 167 ? 15.973 1.216 -22.910 1.00 91.31 167 SER A CA 1
ATOM 1358 C C . SER A 1 167 ? 16.183 1.406 -21.407 1.00 91.31 167 SER A C 1
ATOM 1360 O O . SER A 1 167 ? 17.331 1.530 -20.983 1.00 91.31 167 SER A O 1
ATOM 1362 N N . ASN A 1 168 ? 15.112 1.400 -20.610 1.00 93.06 168 ASN A N 1
ATOM 1363 C CA . ASN A 1 168 ? 15.187 1.529 -19.151 1.00 93.06 168 ASN A CA 1
ATOM 1364 C C . ASN A 1 168 ? 15.580 0.198 -18.505 1.00 93.06 168 ASN A C 1
ATOM 1366 O O . ASN A 1 168 ? 16.480 0.157 -17.669 1.00 93.06 168 ASN A O 1
ATOM 1370 N N . TYR A 1 169 ? 15.029 -0.913 -18.996 1.00 94.94 169 TYR A N 1
ATOM 1371 C CA . TYR A 1 169 ? 15.465 -2.258 -18.631 1.00 94.94 169 TYR A CA 1
ATOM 1372 C C . TYR A 1 169 ? 16.975 -2.442 -18.847 1.00 94.94 169 TYR A C 1
ATOM 1374 O O . TYR A 1 169 ? 17.679 -2.948 -17.973 1.00 94.94 169 TYR A O 1
ATOM 1382 N N . GLY A 1 170 ? 17.500 -1.965 -19.981 1.00 94.94 170 GLY A N 1
ATOM 1383 C CA . GLY A 1 170 ? 18.932 -1.982 -20.266 1.00 94.94 170 GLY A CA 1
ATOM 1384 C C . GLY A 1 170 ? 19.761 -1.198 -19.243 1.00 94.94 170 GLY A C 1
ATOM 1385 O O . GLY A 1 170 ? 20.857 -1.633 -18.901 1.00 94.94 170 GLY A O 1
ATOM 1386 N N . ILE A 1 171 ? 19.241 -0.083 -18.716 1.00 94.88 171 ILE A N 1
ATOM 1387 C CA . ILE A 1 171 ? 19.878 0.680 -17.630 1.00 94.88 171 ILE A CA 1
ATOM 1388 C C . ILE A 1 171 ? 19.872 -0.142 -16.340 1.00 94.88 171 ILE A C 1
ATOM 1390 O O . ILE A 1 171 ? 20.934 -0.355 -15.761 1.00 94.88 171 ILE A O 1
ATOM 1394 N N . LEU A 1 172 ? 18.715 -0.662 -15.925 1.00 95.00 172 LEU A N 1
ATOM 1395 C CA . LEU A 1 172 ? 18.583 -1.468 -14.707 1.00 95.00 172 LEU A CA 1
ATOM 1396 C C . LEU A 1 172 ? 19.471 -2.716 -14.733 1.00 95.00 172 LEU A C 1
ATOM 1398 O O . LEU A 1 172 ? 20.070 -3.068 -13.721 1.00 95.00 172 LEU A O 1
ATOM 1402 N N . HIS A 1 173 ? 19.631 -3.352 -15.892 1.00 94.88 173 HIS A N 1
ATOM 1403 C CA . HIS A 1 173 ? 20.539 -4.485 -16.048 1.00 94.88 173 HIS A CA 1
ATOM 1404 C C . HIS A 1 173 ? 22.020 -4.084 -15.887 1.00 94.88 173 HIS A C 1
ATOM 1406 O O . HIS A 1 173 ? 22.818 -4.852 -15.352 1.00 94.88 173 HIS A O 1
ATOM 1412 N N . GLN A 1 174 ? 22.411 -2.871 -16.297 1.00 95.50 174 GLN A N 1
ATOM 1413 C CA . GLN A 1 174 ? 23.751 -2.344 -16.000 1.00 95.50 174 GLN A CA 1
ATOM 1414 C C . GLN A 1 174 ? 23.907 -1.996 -14.516 1.00 95.50 174 GLN A C 1
ATOM 1416 O O . GLN A 1 174 ? 24.952 -2.282 -13.935 1.00 95.50 174 GLN A O 1
ATOM 1421 N N . VAL A 1 175 ? 22.858 -1.460 -13.884 1.00 94.50 175 VAL A N 1
ATOM 1422 C CA . VAL A 1 175 ? 22.821 -1.222 -12.433 1.00 94.50 175 VAL A CA 1
ATOM 1423 C C . VAL A 1 175 ? 22.998 -2.534 -11.669 1.00 94.50 175 VAL A C 1
ATOM 1425 O O . VAL A 1 175 ? 23.854 -2.598 -10.798 1.00 94.50 175 VAL A O 1
ATOM 1428 N N . GLN A 1 176 ? 22.289 -3.600 -12.046 1.00 94.56 176 GLN A N 1
ATOM 1429 C CA . GLN A 1 176 ? 22.426 -4.936 -11.452 1.00 94.56 176 GLN A CA 1
ATOM 1430 C C . GLN A 1 176 ? 23.865 -5.470 -11.526 1.00 94.56 176 GLN A C 1
ATOM 1432 O O . GLN A 1 176 ? 24.382 -6.017 -10.553 1.00 94.56 176 GLN A O 1
ATOM 1437 N N . LYS A 1 177 ? 24.542 -5.278 -12.665 1.00 94.06 177 LYS A N 1
ATOM 1438 C CA . LYS A 1 177 ? 25.959 -5.644 -12.819 1.00 94.06 177 LYS A CA 1
ATOM 1439 C C . LYS A 1 177 ? 26.876 -4.787 -11.955 1.00 94.06 177 LYS A C 1
ATOM 1441 O O . LYS A 1 177 ? 27.813 -5.306 -11.361 1.00 94.06 177 LYS A O 1
ATOM 1446 N N . TRP A 1 178 ? 26.619 -3.483 -11.898 1.00 94.38 178 TRP A N 1
ATOM 1447 C CA . TRP A 1 178 ? 27.413 -2.540 -11.115 1.00 94.38 178 TRP A CA 1
ATOM 1448 C C . TRP A 1 178 ? 27.315 -2.802 -9.611 1.00 94.38 178 TRP A C 1
ATOM 1450 O O . TRP A 1 178 ? 28.331 -2.742 -8.921 1.00 94.38 178 TRP A O 1
ATOM 1460 N N . THR A 1 179 ? 26.127 -3.139 -9.107 1.00 90.94 179 THR A N 1
ATOM 1461 C CA . THR A 1 179 ? 25.931 -3.476 -7.693 1.00 90.94 179 THR A CA 1
ATOM 1462 C C . THR A 1 179 ? 26.484 -4.853 -7.324 1.00 90.94 179 THR A C 1
ATOM 1464 O O . THR A 1 179 ? 26.623 -5.130 -6.135 1.00 90.94 179 THR A O 1
ATOM 1467 N N . ASN A 1 180 ? 26.793 -5.703 -8.315 1.00 88.38 180 ASN A N 1
ATOM 1468 C CA . ASN A 1 180 ? 27.185 -7.105 -8.138 1.00 88.38 180 ASN A CA 1
ATOM 1469 C C . ASN A 1 180 ? 26.227 -7.868 -7.200 1.00 88.38 180 ASN A C 1
ATOM 1471 O O . ASN A 1 180 ? 26.647 -8.650 -6.347 1.00 88.38 180 ASN A O 1
ATOM 1475 N N . ASP A 1 181 ? 24.930 -7.577 -7.316 1.00 83.19 181 ASP A N 1
ATOM 1476 C CA . ASP A 1 181 ? 23.922 -8.059 -6.381 1.00 83.19 181 ASP A CA 1
ATOM 1477 C C . ASP A 1 181 ? 23.151 -9.254 -6.940 1.00 83.19 181 ASP A C 1
ATOM 1479 O O . ASP A 1 181 ? 22.354 -9.122 -7.870 1.00 83.19 181 ASP A O 1
ATOM 1483 N N . THR A 1 182 ? 23.345 -10.420 -6.327 1.00 86.06 182 THR A N 1
ATOM 1484 C CA . THR A 1 182 ? 22.661 -11.658 -6.718 1.00 86.06 182 THR A CA 1
ATOM 1485 C C . THR A 1 182 ? 21.191 -11.704 -6.300 1.00 86.06 182 THR A C 1
ATOM 1487 O O . THR A 1 182 ? 20.486 -12.616 -6.716 1.00 86.06 182 THR A O 1
ATOM 1490 N N . TYR A 1 183 ? 20.725 -10.754 -5.482 1.00 90.94 183 TYR A N 1
ATOM 1491 C CA . TYR A 1 183 ? 19.341 -10.675 -5.002 1.00 90.94 183 TYR A CA 1
ATOM 1492 C C . TYR A 1 183 ? 18.529 -9.551 -5.667 1.00 90.94 183 TYR A C 1
ATOM 1494 O O . TYR A 1 183 ? 17.370 -9.336 -5.314 1.00 90.94 183 TYR A O 1
ATOM 1502 N N . LEU A 1 184 ? 19.098 -8.850 -6.652 1.00 94.69 184 LEU A N 1
ATOM 1503 C CA . LEU A 1 184 ? 18.365 -7.924 -7.511 1.00 94.69 184 LEU A CA 1
ATOM 1504 C C . LEU A 1 184 ? 17.977 -8.640 -8.803 1.00 94.69 184 LEU A C 1
ATOM 1506 O O . LEU A 1 184 ? 18.841 -8.993 -9.600 1.00 94.69 184 LEU A O 1
ATOM 1510 N N . TYR A 1 185 ? 16.680 -8.805 -9.035 1.00 96.56 185 TYR A N 1
ATOM 1511 C CA . TYR A 1 185 ? 16.118 -9.396 -10.244 1.00 96.56 185 TYR A CA 1
ATOM 1512 C C . TYR A 1 185 ? 15.432 -8.321 -11.082 1.00 96.56 185 TYR A C 1
ATOM 1514 O O . TYR A 1 185 ? 14.448 -7.721 -10.653 1.00 96.56 185 TYR A O 1
ATOM 1522 N N . VAL A 1 186 ? 15.936 -8.101 -12.296 1.00 97.19 186 VAL A N 1
ATOM 1523 C CA . VAL A 1 186 ? 15.379 -7.129 -13.242 1.00 97.19 186 VAL A CA 1
ATOM 1524 C C . VAL A 1 186 ? 14.571 -7.861 -14.311 1.00 97.19 186 VAL A C 1
ATOM 1526 O O . VAL A 1 186 ? 15.095 -8.728 -15.013 1.00 97.19 186 VAL A O 1
ATOM 1529 N N . HIS A 1 187 ? 13.303 -7.490 -14.465 1.00 97.69 187 HIS A N 1
ATOM 1530 C CA . HIS A 1 187 ? 12.353 -8.129 -15.374 1.00 97.69 187 HIS A CA 1
ATOM 1531 C C . HIS A 1 187 ? 11.949 -7.158 -16.484 1.00 97.69 187 HIS A C 1
ATOM 1533 O O . HIS A 1 187 ? 11.374 -6.106 -16.200 1.00 97.69 187 HIS A O 1
ATOM 1539 N N . ASN A 1 188 ? 12.191 -7.525 -17.750 1.00 96.75 188 ASN A N 1
ATOM 1540 C CA . ASN A 1 188 ? 11.643 -6.783 -18.889 1.00 96.75 188 ASN A CA 1
ATOM 1541 C C . ASN A 1 188 ? 10.167 -7.146 -19.101 1.00 96.75 188 ASN A C 1
ATOM 1543 O O . ASN A 1 188 ? 9.821 -7.956 -19.962 1.00 96.75 188 ASN A O 1
ATOM 1547 N N . LEU A 1 189 ? 9.311 -6.629 -18.224 1.00 96.44 189 LEU A N 1
ATOM 1548 C CA . LEU A 1 189 ? 7.932 -7.078 -18.087 1.00 96.44 189 LEU A CA 1
ATOM 1549 C C . LEU A 1 189 ? 7.060 -5.950 -17.541 1.00 96.44 189 LEU A C 1
ATOM 1551 O O . LEU A 1 189 ? 7.395 -5.343 -16.526 1.00 96.44 189 LEU A O 1
ATOM 1555 N N . ALA A 1 190 ? 5.925 -5.704 -18.190 1.00 96.88 190 ALA A N 1
ATOM 1556 C CA . ALA A 1 190 ? 4.882 -4.855 -17.636 1.00 96.88 190 ALA A CA 1
ATOM 1557 C C . ALA A 1 190 ? 4.015 -5.666 -16.671 1.00 96.88 190 ALA A C 1
ATOM 1559 O O . ALA A 1 190 ? 3.724 -6.844 -16.899 1.00 96.88 190 ALA A O 1
ATOM 1560 N N . ILE A 1 191 ? 3.547 -5.009 -15.618 1.00 97.88 191 ILE A N 1
ATOM 1561 C CA . ILE A 1 191 ? 2.565 -5.574 -14.701 1.00 97.88 191 ILE A CA 1
ATOM 1562 C C . ILE A 1 191 ? 1.217 -4.898 -14.954 1.00 97.88 191 ILE A C 1
ATOM 1564 O O . ILE A 1 191 ? 1.150 -3.684 -15.124 1.00 97.88 191 ILE A O 1
ATOM 1568 N N . SER A 1 192 ? 0.140 -5.679 -15.018 1.00 96.12 192 SER A N 1
ATOM 1569 C CA . SER A 1 192 ? -1.222 -5.177 -15.229 1.00 96.12 192 SER A CA 1
ATOM 1570 C C . SER A 1 192 ? -2.268 -6.172 -14.703 1.00 96.12 192 SER A C 1
ATOM 1572 O O . SER A 1 192 ? -1.958 -7.046 -13.895 1.00 96.12 192 SER A O 1
ATOM 1574 N N . ASN A 1 193 ? -3.512 -6.062 -15.172 1.00 95.31 193 ASN A N 1
ATOM 1575 C CA . ASN A 1 193 ? -4.636 -6.935 -14.828 1.00 95.31 193 ASN A CA 1
ATOM 1576 C C . ASN A 1 193 ? -4.799 -8.164 -15.747 1.00 95.31 193 ASN A C 1
ATOM 1578 O O . ASN A 1 193 ? -5.771 -8.902 -15.603 1.00 95.31 193 ASN A O 1
ATOM 1582 N N . HIS A 1 194 ? -3.883 -8.387 -16.691 1.00 95.50 194 HIS A N 1
ATOM 1583 C CA . HIS A 1 194 ? -3.917 -9.513 -17.624 1.00 95.50 194 HIS A CA 1
ATOM 1584 C C . HIS A 1 194 ? -2.503 -10.014 -17.960 1.00 95.50 194 HIS A C 1
ATOM 1586 O O . HIS A 1 194 ? -1.509 -9.349 -17.671 1.00 95.50 194 HIS A O 1
ATOM 1592 N N . THR A 1 195 ? -2.420 -11.190 -18.586 1.00 96.94 195 THR A N 1
ATOM 1593 C CA . THR A 1 195 ? -1.179 -11.746 -19.146 1.00 96.94 195 THR A CA 1
ATOM 1594 C C . THR A 1 195 ? -1.263 -11.752 -20.670 1.00 96.94 195 THR A C 1
ATOM 1596 O O . THR A 1 195 ? -2.332 -11.998 -21.228 1.00 96.94 195 THR A O 1
ATOM 1599 N N . GLY A 1 196 ? -0.147 -11.488 -21.347 1.00 95.81 196 GLY A N 1
ATOM 1600 C CA . GLY A 1 196 ? -0.068 -11.442 -22.805 1.00 95.81 196 GLY A CA 1
ATOM 1601 C C . GLY A 1 196 ? 0.852 -10.319 -23.256 1.00 95.81 196 GLY A C 1
ATOM 1602 O O . GLY A 1 196 ? 1.962 -10.182 -22.746 1.00 95.81 196 GLY A O 1
ATOM 1603 N N . THR A 1 197 ? 0.379 -9.503 -24.191 1.00 94.00 197 THR A N 1
ATOM 1604 C CA . THR A 1 197 ? 1.107 -8.341 -24.705 1.00 94.00 197 THR A CA 1
ATOM 1605 C C . THR A 1 197 ? 0.245 -7.089 -24.633 1.00 94.00 197 THR A C 1
ATOM 1607 O O . THR A 1 197 ? -0.954 -7.164 -24.900 1.00 94.00 197 THR A O 1
ATOM 1610 N N . ALA A 1 198 ? 0.855 -5.939 -24.361 1.00 92.00 198 ALA A N 1
ATOM 1611 C CA . ALA A 1 198 ? 0.202 -4.635 -24.437 1.00 92.00 198 ALA A CA 1
ATOM 1612 C C . ALA A 1 198 ? 1.081 -3.622 -25.164 1.00 92.00 198 ALA A C 1
ATOM 1614 O O . ALA A 1 198 ? 2.279 -3.831 -25.361 1.00 92.00 198 ALA A O 1
ATOM 1615 N N . VAL A 1 199 ? 0.454 -2.523 -25.569 1.00 91.12 199 VAL A N 1
ATOM 1616 C CA . VAL A 1 199 ? 1.133 -1.400 -26.208 1.00 91.12 199 VAL A CA 1
ATOM 1617 C C . VAL A 1 199 ? 1.641 -0.459 -25.127 1.00 91.12 199 VAL A C 1
ATOM 1619 O O . VAL A 1 199 ? 0.913 -0.126 -24.194 1.00 91.12 199 VAL A O 1
ATOM 1622 N N . LEU A 1 200 ? 2.889 -0.033 -25.254 1.00 90.88 200 LEU A N 1
ATOM 1623 C CA . LEU A 1 200 ? 3.554 0.933 -24.394 1.00 90.88 200 LEU A CA 1
ATOM 1624 C C . LEU A 1 200 ? 3.910 2.174 -25.210 1.00 90.88 200 LEU A C 1
ATOM 1626 O O . LEU A 1 200 ? 4.480 2.064 -26.296 1.00 90.88 200 LEU A O 1
ATOM 1630 N N . LEU A 1 201 ? 3.587 3.353 -24.681 1.00 89.25 201 LEU A N 1
ATOM 1631 C CA . LEU A 1 201 ? 4.074 4.620 -25.209 1.00 89.25 201 LEU A CA 1
ATOM 1632 C C . LEU A 1 201 ? 5.559 4.748 -24.867 1.00 89.25 201 LEU A C 1
ATOM 1634 O O . LEU A 1 201 ? 5.939 4.742 -23.697 1.00 89.25 201 LEU A O 1
ATOM 1638 N N . LYS A 1 202 ? 6.397 4.862 -25.894 1.00 87.38 202 LYS A N 1
ATOM 1639 C CA . LYS A 1 202 ? 7.844 4.972 -25.742 1.00 87.38 202 LYS A CA 1
ATOM 1640 C C . LYS A 1 202 ? 8.219 6.347 -25.193 1.00 87.38 202 LYS A C 1
ATOM 1642 O O . LYS A 1 202 ? 7.739 7.371 -25.675 1.00 87.38 202 LYS A O 1
ATOM 1647 N N . CYS A 1 203 ? 9.131 6.368 -24.232 1.00 84.31 203 CYS A N 1
ATOM 1648 C CA . CYS A 1 203 ? 9.810 7.571 -23.771 1.00 84.31 203 CYS A CA 1
ATOM 1649 C C . CYS A 1 203 ? 11.296 7.515 -24.179 1.00 84.31 203 CYS A C 1
ATOM 1651 O O . CYS A 1 203 ? 11.815 6.491 -24.638 1.00 84.31 203 CYS A O 1
ATOM 1653 N N . GLY A 1 204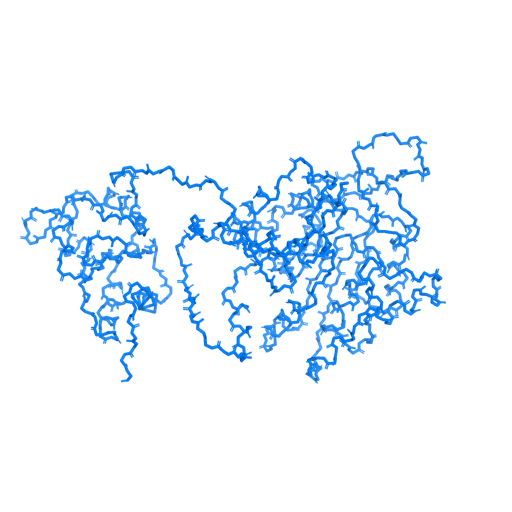 ? 12.001 8.640 -24.038 1.00 84.50 204 GLY A N 1
ATOM 1654 C CA . GLY A 1 204 ? 13.450 8.682 -24.248 1.00 84.50 204 GLY A CA 1
ATOM 1655 C C . GLY A 1 204 ? 14.200 7.728 -23.309 1.00 84.50 204 GLY A C 1
ATOM 1656 O O . GLY A 1 204 ? 13.670 7.282 -22.292 1.00 84.50 204 GLY A O 1
ATOM 1657 N N . ARG A 1 205 ? 15.460 7.414 -23.629 1.00 85.38 205 ARG A N 1
ATOM 1658 C CA . ARG A 1 205 ? 16.323 6.601 -22.756 1.00 85.38 205 ARG A CA 1
ATOM 1659 C C . ARG A 1 205 ? 16.435 7.256 -21.374 1.00 85.38 205 ARG A C 1
ATOM 1661 O O . ARG A 1 205 ? 16.877 8.395 -21.284 1.00 85.38 205 ARG A O 1
ATOM 1668 N N . GLY A 1 206 ? 16.074 6.521 -20.322 1.00 78.38 206 GLY A N 1
ATOM 1669 C CA . GLY A 1 206 ? 16.052 7.033 -18.951 1.00 78.38 206 GLY A CA 1
ATOM 1670 C C . GLY A 1 206 ? 14.823 7.882 -18.618 1.00 78.38 206 GLY A C 1
ATOM 1671 O O . GLY A 1 206 ? 14.694 8.293 -17.471 1.00 78.38 206 GLY A O 1
ATOM 1672 N N . GLY A 1 207 ? 13.926 8.128 -19.576 1.00 80.81 207 GLY A N 1
ATOM 1673 C CA . GLY A 1 207 ? 12.671 8.830 -19.338 1.00 80.81 207 GLY A CA 1
ATOM 1674 C C . GLY A 1 207 ? 11.722 8.021 -18.459 1.00 80.81 207 GLY A C 1
ATOM 1675 O O . GLY A 1 207 ? 11.823 6.796 -18.390 1.00 80.81 207 GLY A O 1
ATOM 1676 N N . GLU A 1 208 ? 10.814 8.732 -17.797 1.00 75.94 208 GLU A N 1
ATOM 1677 C CA . GLU A 1 208 ? 9.894 8.162 -16.802 1.00 75.94 208 GLU A CA 1
ATOM 1678 C C . GLU A 1 208 ? 8.435 8.258 -17.259 1.00 75.94 208 GLU A C 1
ATOM 1680 O O . GLU A 1 208 ? 7.664 7.368 -16.969 1.00 75.94 208 GLU A O 1
ATOM 1685 N N . ALA A 1 209 ? 8.084 9.220 -18.123 1.00 77.06 209 ALA A N 1
ATOM 1686 C CA . ALA A 1 209 ? 6.714 9.449 -18.608 1.00 77.06 209 ALA A CA 1
ATOM 1687 C C . ALA A 1 209 ? 6.179 8.407 -19.628 1.00 77.06 209 ALA A C 1
ATOM 1689 O O . ALA A 1 209 ? 5.297 8.711 -20.436 1.00 77.06 209 ALA A O 1
ATOM 1690 N N . CYS A 1 210 ? 6.758 7.207 -19.672 1.00 80.75 210 CYS A N 1
ATOM 1691 C CA . CYS A 1 210 ? 6.335 6.101 -20.533 1.00 80.75 210 CYS A CA 1
ATOM 1692 C C . CYS A 1 210 ? 5.440 5.147 -19.745 1.00 80.75 210 CYS A C 1
ATOM 1694 O O . CYS A 1 210 ? 5.829 4.605 -18.718 1.00 80.75 210 CYS A O 1
ATOM 1696 N N . GLY A 1 211 ? 4.256 4.877 -20.284 1.00 84.06 211 GLY A N 1
ATOM 1697 C CA . GLY A 1 211 ? 3.291 3.963 -19.690 1.00 84.06 211 GLY A CA 1
ATOM 1698 C C . GLY A 1 211 ? 2.633 3.095 -20.748 1.00 84.06 211 GLY A C 1
ATOM 1699 O O . GLY A 1 211 ? 2.753 3.338 -21.954 1.00 84.06 211 GLY A O 1
ATOM 1700 N N . LEU A 1 212 ? 1.914 2.069 -20.301 1.00 86.94 212 LEU A N 1
ATOM 1701 C CA . LEU A 1 212 ? 1.034 1.322 -21.192 1.00 86.94 212 LEU A CA 1
ATOM 1702 C C . LEU A 1 212 ? 0.004 2.276 -21.839 1.00 86.94 212 LEU A C 1
ATOM 1704 O O . LEU A 1 212 ? -0.266 3.372 -21.352 1.00 86.94 212 LEU A O 1
ATOM 1708 N N . THR A 1 213 ? -0.581 1.900 -22.969 1.00 81.88 213 THR A N 1
ATOM 1709 C CA . THR A 1 213 ? -1.626 2.688 -23.637 1.00 81.88 213 THR A CA 1
ATOM 1710 C C . THR A 1 213 ? -2.706 1.781 -24.218 1.00 81.88 213 THR A C 1
ATOM 1712 O O . THR A 1 213 ? -2.465 0.622 -24.554 1.00 81.88 213 THR A O 1
ATOM 1715 N N . VAL A 1 214 ? -3.920 2.321 -24.337 1.00 75.88 214 VAL A N 1
ATOM 1716 C CA . VAL A 1 214 ? -5.046 1.664 -25.021 1.00 75.88 214 VAL A CA 1
ATOM 1717 C C . VAL A 1 214 ? -4.962 1.882 -26.542 1.00 75.88 214 VAL A C 1
ATOM 1719 O O . VAL A 1 214 ? -5.734 1.299 -27.304 1.00 75.88 214 VAL A O 1
ATOM 1722 N N . GLU A 1 215 ? -4.021 2.712 -27.004 1.00 68.88 215 GLU A N 1
ATOM 1723 C CA . GLU A 1 215 ? -3.796 2.988 -28.419 1.00 68.88 215 GLU A CA 1
ATOM 1724 C C . GLU A 1 215 ? -3.375 1.723 -29.176 1.00 68.88 215 GLU A C 1
ATOM 1726 O O . GLU A 1 215 ? -2.442 1.019 -28.796 1.00 68.88 215 GLU A O 1
ATOM 1731 N N . LYS A 1 216 ? -4.083 1.435 -30.271 1.00 59.88 216 LYS A N 1
ATOM 1732 C CA . LYS A 1 216 ? -3.869 0.237 -31.095 1.00 59.88 216 LYS A CA 1
ATOM 1733 C C . LYS A 1 216 ? -3.085 0.516 -32.375 1.00 59.88 216 LYS A C 1
ATOM 1735 O O . LYS A 1 216 ? -2.909 -0.403 -33.174 1.00 59.88 216 LYS A O 1
ATOM 1740 N N . ASN A 1 217 ? -2.649 1.758 -32.605 1.00 64.88 217 ASN A N 1
ATOM 1741 C CA . ASN A 1 217 ? -1.951 2.105 -33.836 1.00 64.88 217 ASN A CA 1
ATOM 1742 C C . ASN A 1 217 ? -0.478 1.666 -33.787 1.00 64.88 217 ASN A C 1
ATOM 1744 O O . ASN A 1 217 ? 0.429 2.455 -33.548 1.00 64.88 217 ASN A O 1
ATOM 1748 N N . LEU A 1 218 ? -0.262 0.370 -34.008 1.00 66.81 218 LEU A N 1
ATOM 1749 C CA . LEU A 1 218 ? 1.047 -0.285 -33.970 1.00 66.81 218 LEU A CA 1
ATOM 1750 C C . LEU A 1 218 ? 1.946 0.048 -35.173 1.00 66.81 218 LEU A C 1
ATOM 1752 O O . LEU A 1 218 ? 3.080 -0.421 -35.219 1.00 66.81 218 LEU A O 1
ATOM 1756 N N . THR A 1 219 ? 1.465 0.816 -36.158 1.00 72.12 219 THR A N 1
ATOM 1757 C CA . THR A 1 219 ? 2.273 1.172 -37.336 1.00 72.12 219 THR A CA 1
ATOM 1758 C C . THR A 1 219 ? 3.333 2.225 -37.019 1.00 72.12 219 THR A C 1
ATOM 1760 O O . THR A 1 219 ? 4.331 2.307 -37.727 1.00 72.12 219 THR A O 1
ATOM 1763 N N . ASP A 1 220 ? 3.133 3.022 -35.965 1.00 78.50 220 ASP A N 1
ATOM 1764 C CA . ASP A 1 220 ? 4.105 4.006 -35.483 1.00 78.50 220 ASP A CA 1
ATOM 1765 C C . ASP A 1 220 ? 5.033 3.369 -34.435 1.00 78.50 220 ASP A C 1
ATOM 1767 O O . ASP A 1 220 ? 4.887 3.540 -33.222 1.00 78.50 220 ASP A O 1
ATOM 1771 N N . THR A 1 221 ? 5.996 2.585 -34.923 1.00 76.81 221 THR A N 1
ATOM 1772 C CA . THR A 1 221 ? 7.001 1.906 -34.089 1.00 76.81 221 THR A CA 1
ATOM 1773 C C . THR A 1 221 ? 8.033 2.859 -33.481 1.00 76.81 221 THR A C 1
ATOM 1775 O O . THR A 1 221 ? 8.822 2.458 -32.622 1.00 76.81 221 THR A O 1
ATOM 1778 N N . GLU A 1 222 ? 8.075 4.118 -33.930 1.00 80.06 222 GLU A N 1
ATOM 1779 C CA . GLU A 1 222 ? 8.909 5.141 -33.297 1.00 80.06 222 GLU A CA 1
ATOM 1780 C C . GLU A 1 222 ? 8.301 5.592 -31.969 1.00 80.06 222 GLU A C 1
ATOM 1782 O O . GLU A 1 222 ? 9.041 5.846 -31.014 1.00 80.06 222 GLU A O 1
ATOM 1787 N N . ARG A 1 223 ? 6.966 5.616 -31.891 1.00 82.88 223 ARG A N 1
ATOM 1788 C CA . ARG A 1 223 ? 6.212 6.077 -30.725 1.00 82.88 223 ARG A CA 1
ATOM 1789 C C . ARG A 1 223 ? 5.705 4.959 -29.816 1.00 82.88 223 ARG A C 1
ATOM 1791 O O . ARG A 1 223 ? 5.587 5.184 -28.612 1.00 82.88 223 ARG A O 1
ATOM 1798 N N . PHE A 1 224 ? 5.426 3.771 -30.347 1.00 88.31 224 PHE A N 1
ATOM 1799 C CA . PHE A 1 224 ? 4.827 2.670 -29.589 1.00 88.31 224 PHE A CA 1
ATOM 1800 C C . PHE A 1 224 ? 5.676 1.397 -29.611 1.00 88.31 224 PHE A C 1
ATOM 1802 O O . PHE A 1 224 ? 6.307 1.053 -30.608 1.00 88.31 224 PHE A O 1
ATOM 1809 N N . LEU A 1 225 ? 5.664 0.672 -28.493 1.00 87.94 225 LEU A N 1
ATOM 1810 C CA . LEU A 1 225 ? 6.354 -0.603 -28.308 1.00 87.94 225 LEU A CA 1
ATOM 1811 C C . LEU A 1 225 ? 5.356 -1.675 -27.875 1.00 87.94 225 LEU A C 1
ATOM 1813 O O . LEU A 1 225 ? 4.532 -1.436 -26.997 1.00 87.94 225 LEU A O 1
ATOM 1817 N N . LEU A 1 226 ? 5.453 -2.875 -28.447 1.00 91.12 226 LEU A N 1
ATOM 1818 C CA . LEU A 1 226 ? 4.743 -4.037 -27.920 1.00 91.12 226 LEU A CA 1
ATOM 1819 C C . LEU A 1 226 ? 5.585 -4.657 -26.801 1.00 91.12 226 LEU A C 1
ATOM 1821 O O . LEU A 1 226 ? 6.749 -4.994 -27.016 1.00 91.12 226 LEU A O 1
ATOM 1825 N N . VAL A 1 227 ? 5.001 -4.805 -25.616 1.00 93.69 227 VAL A N 1
ATOM 1826 C CA . VAL A 1 227 ? 5.690 -5.326 -24.430 1.00 93.69 227 VAL A CA 1
ATOM 1827 C C . VAL A 1 227 ? 4.936 -6.509 -23.842 1.00 93.69 227 VAL A C 1
ATOM 1829 O O . VAL A 1 227 ? 3.710 -6.592 -23.936 1.00 93.69 227 VAL A O 1
ATOM 1832 N N . ASN A 1 228 ? 5.672 -7.424 -23.214 1.00 97.00 228 ASN A N 1
ATOM 1833 C CA . ASN A 1 228 ? 5.074 -8.523 -22.465 1.00 97.00 228 ASN A CA 1
ATOM 1834 C C . ASN A 1 228 ? 4.430 -7.997 -21.183 1.00 97.00 228 ASN A C 1
ATOM 1836 O O . ASN A 1 228 ? 4.985 -7.126 -20.511 1.00 97.00 228 ASN A O 1
ATOM 1840 N N . VAL A 1 229 ? 3.289 -8.574 -20.826 1.00 97.44 229 VAL A N 1
ATOM 1841 C CA . VAL A 1 229 ? 2.511 -8.210 -19.642 1.00 97.44 229 VAL A CA 1
ATOM 1842 C C . VAL A 1 229 ? 2.188 -9.460 -18.839 1.00 97.44 229 VAL A C 1
ATOM 1844 O O . VAL A 1 229 ? 1.880 -10.514 -19.401 1.00 97.44 229 VAL A O 1
ATOM 1847 N N . THR A 1 230 ? 2.215 -9.342 -17.517 1.00 98.31 230 THR A N 1
ATOM 1848 C CA . THR A 1 230 ? 1.631 -10.327 -16.604 1.00 98.31 230 THR A CA 1
ATOM 1849 C C . THR A 1 230 ? 0.904 -9.641 -15.453 1.00 98.31 230 THR A C 1
ATOM 1851 O O . THR A 1 230 ? 1.025 -8.437 -15.245 1.00 98.31 230 THR A O 1
ATOM 1854 N N . THR A 1 231 ? 0.184 -10.422 -14.659 1.00 98.62 231 THR A N 1
ATOM 1855 C CA . THR A 1 231 ? -0.339 -9.990 -13.361 1.00 98.62 231 THR A CA 1
ATOM 1856 C C . THR A 1 231 ? 0.644 -10.320 -12.234 1.00 98.62 231 THR A C 1
ATOM 1858 O O . THR A 1 231 ? 1.455 -11.246 -12.372 1.00 98.62 231 THR A O 1
ATOM 1861 N N . LEU A 1 232 ? 0.570 -9.596 -11.106 1.00 98.50 232 LEU A N 1
ATOM 1862 C CA . LEU A 1 232 ? 1.355 -9.942 -9.910 1.00 98.50 232 LEU A CA 1
ATOM 1863 C C . LEU A 1 232 ? 0.947 -11.305 -9.357 1.00 98.50 232 LEU A C 1
ATOM 1865 O O . LEU A 1 232 ? 1.818 -12.070 -8.958 1.00 98.50 232 LEU A O 1
ATOM 1869 N N . ASP A 1 233 ? -0.345 -11.639 -9.396 1.00 98.31 233 ASP A N 1
ATOM 1870 C CA . ASP A 1 233 ? -0.837 -12.948 -8.961 1.00 98.31 233 ASP A CA 1
ATOM 1871 C C . ASP A 1 233 ? -0.180 -14.093 -9.756 1.00 98.31 233 ASP A C 1
ATOM 1873 O O . ASP A 1 233 ? 0.351 -15.036 -9.166 1.00 98.31 233 ASP A O 1
ATOM 1877 N N . THR A 1 234 ? -0.145 -13.986 -11.090 1.00 98.38 234 THR A N 1
ATOM 1878 C CA . THR A 1 234 ? 0.498 -14.978 -11.968 1.00 98.38 234 THR A CA 1
ATOM 1879 C C . THR A 1 234 ? 2.005 -15.023 -11.741 1.00 98.38 234 THR A C 1
ATOM 1881 O O . THR A 1 234 ? 2.591 -16.105 -11.732 1.00 98.38 234 THR A O 1
ATOM 1884 N N . PHE A 1 235 ? 2.651 -13.869 -11.547 1.00 98.50 235 PHE A N 1
ATOM 1885 C CA . PHE A 1 235 ? 4.086 -13.807 -11.273 1.00 98.50 235 PHE A CA 1
ATOM 1886 C C . PHE A 1 235 ? 4.429 -14.518 -9.956 1.00 98.50 235 PHE A C 1
ATOM 1888 O O . PHE A 1 235 ? 5.233 -15.448 -9.948 1.00 98.50 235 PHE A O 1
ATOM 1895 N N . VAL A 1 236 ? 3.766 -14.142 -8.861 1.00 98.00 236 VAL A N 1
ATOM 1896 C CA . VAL A 1 236 ? 3.954 -14.734 -7.527 1.00 98.00 236 VAL A CA 1
ATOM 1897 C C . VAL A 1 236 ? 3.692 -16.239 -7.556 1.00 98.00 236 VAL A C 1
ATOM 1899 O O . VAL A 1 236 ? 4.477 -17.006 -7.003 1.00 98.00 236 VAL A O 1
ATOM 1902 N N . GLN A 1 237 ? 2.648 -16.683 -8.263 1.00 97.25 237 GLN A N 1
ATOM 1903 C CA . GLN A 1 237 ? 2.365 -18.105 -8.444 1.00 97.25 237 GLN A CA 1
ATOM 1904 C C . GLN A 1 237 ? 3.474 -18.824 -9.225 1.00 97.25 237 GLN A C 1
ATOM 1906 O O . GLN A 1 237 ? 3.940 -19.878 -8.795 1.00 97.25 237 GLN A O 1
ATOM 1911 N N . LYS A 1 238 ? 3.902 -18.267 -10.363 1.00 96.94 238 LYS A N 1
ATOM 1912 C CA . LYS A 1 238 ? 4.918 -18.866 -11.241 1.00 96.94 238 LYS A CA 1
ATOM 1913 C C . LYS A 1 238 ? 6.255 -19.050 -10.527 1.00 96.94 238 LYS A C 1
ATOM 1915 O O . LYS A 1 238 ? 6.897 -20.079 -10.710 1.00 96.94 238 LYS A O 1
ATOM 1920 N N . PHE A 1 239 ? 6.658 -18.064 -9.732 1.00 96.31 239 PHE A N 1
ATOM 1921 C CA . PHE A 1 239 ? 7.907 -18.089 -8.970 1.00 96.31 239 PHE A CA 1
ATOM 1922 C C . PHE A 1 239 ? 7.752 -18.699 -7.570 1.00 96.31 239 PHE A C 1
ATOM 1924 O O . PHE A 1 239 ? 8.720 -18.723 -6.820 1.00 96.31 239 PHE A O 1
ATOM 1931 N N . GLN A 1 240 ? 6.564 -19.219 -7.234 1.00 96.56 240 GLN A N 1
ATOM 1932 C CA . GLN A 1 240 ? 6.268 -19.872 -5.953 1.00 96.56 240 GLN A CA 1
ATOM 1933 C C . GLN A 1 240 ? 6.628 -19.007 -4.735 1.00 96.56 240 GLN A C 1
ATOM 1935 O O . GLN A 1 240 ? 7.085 -19.506 -3.710 1.00 96.56 240 GLN A O 1
ATOM 1940 N N . ILE A 1 241 ? 6.399 -17.699 -4.846 1.00 95.69 241 ILE A N 1
ATOM 1941 C CA . ILE A 1 241 ? 6.683 -16.745 -3.776 1.00 95.69 241 ILE A CA 1
ATOM 1942 C C . ILE A 1 241 ? 5.583 -16.895 -2.721 1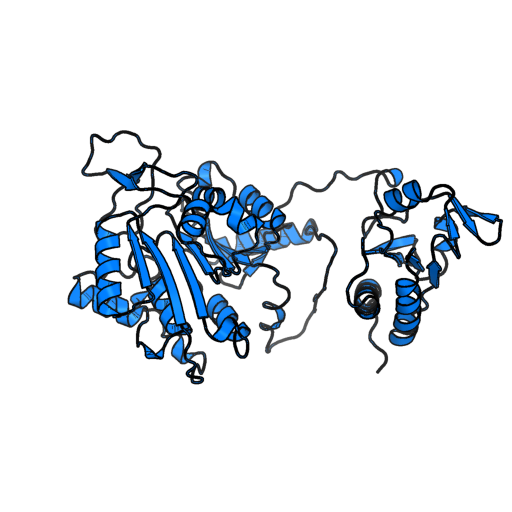.00 95.69 241 ILE A C 1
ATOM 1944 O O . ILE A 1 241 ? 4.414 -16.583 -2.964 1.00 95.69 241 ILE A O 1
ATOM 1948 N N . THR A 1 242 ? 5.948 -17.411 -1.550 1.00 92.81 242 THR A N 1
ATOM 1949 C CA . THR A 1 242 ? 5.003 -17.701 -0.451 1.00 92.81 242 THR A CA 1
ATOM 1950 C C . THR A 1 242 ? 5.178 -16.756 0.730 1.00 92.81 242 THR A C 1
ATOM 1952 O O . THR A 1 242 ? 4.283 -16.614 1.562 1.00 92.81 242 THR A O 1
ATOM 1955 N N . GLU A 1 243 ? 6.320 -16.081 0.783 1.00 91.75 243 GLU A N 1
ATOM 1956 C CA . GLU A 1 243 ? 6.680 -15.110 1.794 1.00 91.75 243 GLU A CA 1
ATOM 1957 C C . GLU A 1 243 ? 5.838 -13.834 1.679 1.00 91.75 243 GLU A C 1
ATOM 1959 O O . GLU A 1 243 ? 5.243 -13.527 0.641 1.00 91.75 243 GLU A O 1
ATOM 1964 N N . ILE A 1 244 ? 5.807 -13.069 2.771 1.00 92.50 244 ILE A N 1
ATOM 1965 C CA . ILE A 1 244 ? 5.248 -11.719 2.765 1.00 92.50 244 ILE A CA 1
ATOM 1966 C C . ILE A 1 244 ? 6.141 -10.821 1.907 1.00 92.50 244 ILE A C 1
ATOM 1968 O O . ILE A 1 244 ? 7.348 -10.745 2.121 1.00 92.50 244 ILE A O 1
ATOM 1972 N N . ILE A 1 245 ? 5.523 -10.100 0.979 1.00 95.12 245 ILE A N 1
ATOM 1973 C CA . ILE A 1 245 ? 6.130 -8.990 0.254 1.00 95.12 245 ILE A CA 1
ATOM 1974 C C . ILE A 1 245 ? 6.169 -7.804 1.224 1.00 95.12 245 ILE A C 1
ATOM 1976 O O . ILE A 1 245 ? 5.130 -7.242 1.585 1.00 95.12 245 ILE A O 1
ATOM 1980 N N . ASP A 1 246 ? 7.363 -7.444 1.693 1.00 92.12 246 ASP A N 1
ATOM 1981 C CA . ASP A 1 246 ? 7.559 -6.368 2.666 1.00 92.12 246 ASP A CA 1
ATOM 1982 C C . ASP A 1 246 ? 7.103 -5.020 2.111 1.00 92.12 246 ASP A C 1
ATOM 1984 O O . ASP A 1 246 ? 6.445 -4.262 2.827 1.00 92.12 246 ASP A O 1
ATOM 1988 N N . ILE A 1 247 ? 7.451 -4.733 0.854 1.00 92.62 247 ILE A N 1
ATOM 1989 C CA . ILE A 1 247 ? 7.075 -3.504 0.154 1.00 92.62 247 ILE A CA 1
ATOM 1990 C C . ILE A 1 247 ? 6.696 -3.844 -1.283 1.00 92.62 247 ILE A C 1
ATOM 1992 O O . ILE A 1 247 ? 7.483 -4.445 -2.010 1.00 92.62 247 ILE A O 1
ATOM 1996 N N . LEU A 1 248 ? 5.511 -3.408 -1.698 1.00 95.75 248 LEU A N 1
ATOM 1997 C CA . LEU A 1 248 ? 5.111 -3.315 -3.095 1.00 95.75 248 LEU A CA 1
ATOM 1998 C C . LEU A 1 248 ? 4.965 -1.836 -3.450 1.00 95.75 248 LEU A C 1
ATOM 2000 O O . LEU A 1 248 ? 4.061 -1.165 -2.950 1.00 95.75 248 LEU A O 1
ATOM 2004 N N . LYS A 1 249 ? 5.839 -1.334 -4.319 1.00 94.44 249 LYS A N 1
ATOM 2005 C CA . LYS A 1 249 ? 5.709 -0.007 -4.921 1.00 94.44 249 LYS A CA 1
ATOM 2006 C C . LYS A 1 249 ? 5.194 -0.150 -6.349 1.00 94.44 249 LYS A C 1
ATOM 2008 O O . LYS A 1 249 ? 5.681 -0.990 -7.102 1.00 94.44 249 LYS A O 1
ATOM 2013 N N . ILE A 1 250 ? 4.206 0.665 -6.694 1.00 93.69 250 ILE A N 1
ATOM 2014 C CA . ILE A 1 250 ? 3.598 0.754 -8.019 1.00 93.69 250 ILE A CA 1
ATOM 2015 C C . ILE A 1 250 ? 3.695 2.203 -8.471 1.00 93.69 250 ILE A C 1
ATOM 2017 O O . ILE A 1 250 ? 3.376 3.114 -7.711 1.00 93.69 250 ILE A O 1
ATOM 2021 N N . ASP A 1 251 ? 4.208 2.399 -9.673 1.00 90.56 251 ASP A N 1
ATOM 2022 C CA . ASP A 1 251 ? 4.356 3.712 -10.288 1.00 90.56 251 ASP A CA 1
ATOM 2023 C C . ASP A 1 251 ? 4.418 3.489 -11.791 1.00 90.56 251 ASP A C 1
ATOM 2025 O O . ASP A 1 251 ? 5.470 3.226 -12.364 1.00 90.56 251 ASP A O 1
ATOM 2029 N N . THR A 1 252 ? 3.244 3.386 -12.403 1.00 90.19 252 THR A N 1
ATOM 2030 C CA . THR A 1 252 ? 3.118 2.930 -13.796 1.00 90.19 252 THR A CA 1
ATOM 2031 C C . THR A 1 252 ? 2.514 4.007 -14.678 1.00 90.19 252 THR A C 1
ATOM 2033 O O . THR A 1 252 ? 1.770 3.700 -15.612 1.00 90.19 252 THR A O 1
ATOM 2036 N N . GLU A 1 253 ? 2.798 5.269 -14.343 1.00 84.38 253 GLU A N 1
ATOM 2037 C CA . GLU A 1 253 ? 2.381 6.453 -15.100 1.00 84.38 253 GLU A CA 1
ATOM 2038 C C . GLU A 1 253 ? 0.864 6.444 -15.383 1.00 84.38 253 GLU A C 1
ATOM 2040 O O . GLU A 1 253 ? 0.388 6.704 -16.491 1.00 84.38 253 GLU A O 1
ATOM 2045 N N . GLY A 1 254 ? 0.075 6.056 -14.371 1.00 83.44 254 GLY A N 1
ATOM 2046 C CA . GLY A 1 254 ? -1.388 6.021 -14.427 1.00 83.44 254 GLY A CA 1
ATOM 2047 C C . GLY A 1 254 ? -2.025 4.659 -14.732 1.00 83.44 254 GLY A C 1
ATOM 2048 O O . GLY A 1 254 ? -3.251 4.583 -14.861 1.00 83.44 254 GLY A O 1
ATOM 2049 N N . TYR A 1 255 ? -1.246 3.576 -14.817 1.00 90.81 255 TYR A N 1
ATOM 2050 C CA . TYR A 1 255 ? -1.754 2.192 -14.908 1.00 90.81 255 TYR A CA 1
ATOM 2051 C C . TYR A 1 255 ? -1.927 1.496 -13.556 1.00 90.81 255 TYR A C 1
ATOM 2053 O O . TYR A 1 255 ? -2.397 0.355 -13.489 1.00 90.81 255 TYR A O 1
ATOM 2061 N N . ASP A 1 256 ? -1.621 2.209 -12.479 1.00 92.62 256 ASP A N 1
ATOM 2062 C CA . ASP A 1 256 ? -1.587 1.729 -11.106 1.00 92.62 256 ASP A CA 1
ATOM 2063 C C . ASP A 1 256 ? -2.871 0.984 -10.698 1.00 92.62 256 ASP A C 1
ATOM 2065 O O . ASP A 1 256 ? -2.764 -0.114 -10.143 1.00 92.62 256 ASP A O 1
ATOM 2069 N N . PRO A 1 257 ? -4.095 1.457 -11.036 1.00 91.62 257 PRO A N 1
ATOM 2070 C CA . PRO A 1 257 ? -5.317 0.733 -10.687 1.00 91.62 257 PRO A CA 1
ATOM 2071 C C . PRO A 1 257 ? -5.412 -0.662 -11.321 1.00 91.62 257 PRO A C 1
ATOM 2073 O O . PRO A 1 257 ? -5.992 -1.582 -10.735 1.00 91.62 257 PRO A O 1
ATOM 2076 N N . LEU A 1 258 ? -4.853 -0.846 -12.522 1.00 94.19 258 LEU A N 1
ATOM 2077 C CA . LEU A 1 258 ? -4.869 -2.137 -13.210 1.00 94.19 258 LEU A CA 1
ATOM 2078 C C . LEU A 1 258 ? -3.835 -3.096 -12.624 1.00 94.19 258 LEU A C 1
ATOM 2080 O O . LEU A 1 258 ? -4.133 -4.281 -12.480 1.00 94.19 258 LEU A O 1
ATOM 2084 N N . VAL A 1 259 ? -2.667 -2.592 -12.216 1.00 96.88 259 VAL A N 1
ATOM 2085 C CA . VAL A 1 259 ? -1.693 -3.376 -11.437 1.00 96.88 259 VAL A CA 1
ATOM 2086 C C . VAL A 1 259 ? -2.346 -3.892 -10.156 1.00 96.88 259 VAL A C 1
ATOM 2088 O O . VAL A 1 259 ? -2.283 -5.088 -9.871 1.00 96.88 259 VAL A O 1
ATOM 2091 N N . LEU A 1 260 ? -3.039 -3.013 -9.421 1.00 95.88 260 LEU A N 1
ATOM 2092 C CA . LEU A 1 260 ? -3.760 -3.374 -8.197 1.00 95.88 260 LEU A CA 1
ATOM 2093 C C . LEU A 1 260 ? -4.847 -4.428 -8.458 1.00 95.88 260 LEU A C 1
ATOM 2095 O O . LEU A 1 260 ? -5.005 -5.368 -7.680 1.00 95.88 260 LEU A O 1
ATOM 2099 N N . THR A 1 261 ? -5.556 -4.315 -9.583 1.00 94.94 261 THR A N 1
ATOM 2100 C CA . THR A 1 261 ? -6.567 -5.297 -10.006 1.00 94.94 261 THR A CA 1
ATOM 2101 C C . THR A 1 261 ? -5.947 -6.669 -10.305 1.00 94.94 261 THR A C 1
ATOM 2103 O O . THR A 1 261 ? -6.507 -7.692 -9.912 1.00 94.94 261 THR A O 1
ATOM 2106 N N . GLY A 1 262 ? -4.774 -6.709 -10.945 1.00 95.94 262 GLY A N 1
ATOM 2107 C CA . GLY A 1 262 ? -4.011 -7.937 -11.217 1.00 95.94 262 GLY A CA 1
ATOM 2108 C C . GLY A 1 262 ? -3.298 -8.550 -10.003 1.00 95.94 262 GLY A C 1
ATOM 2109 O O . GLY A 1 262 ? -2.625 -9.570 -10.130 1.00 95.94 262 GLY A O 1
ATOM 2110 N N . ALA A 1 263 ? -3.421 -7.935 -8.831 1.00 97.19 263 ALA A N 1
ATOM 2111 C CA . ALA A 1 263 ? -2.820 -8.382 -7.575 1.00 97.19 263 ALA A CA 1
ATOM 2112 C C . ALA A 1 263 ? -3.878 -8.841 -6.553 1.00 97.19 263 ALA A C 1
ATOM 2114 O O . ALA A 1 263 ? -3.646 -8.866 -5.341 1.00 97.19 263 ALA A O 1
ATOM 2115 N N . ASN A 1 264 ? -5.093 -9.139 -7.018 1.00 92.44 264 ASN A N 1
ATOM 2116 C CA . ASN A 1 264 ? -6.244 -9.380 -6.157 1.00 92.44 264 ASN A CA 1
ATOM 2117 C C . ASN A 1 264 ? -6.051 -10.583 -5.221 1.00 92.44 264 ASN A C 1
ATOM 2119 O O . ASN A 1 264 ? -6.484 -10.521 -4.068 1.00 92.44 264 ASN A O 1
ATOM 2123 N N . LEU A 1 265 ? -5.426 -11.672 -5.680 1.00 93.81 265 LEU A N 1
ATOM 2124 C CA . LEU A 1 265 ? -5.205 -12.860 -4.854 1.00 93.81 265 LEU A CA 1
ATOM 2125 C C . LEU A 1 265 ? -4.159 -12.598 -3.774 1.00 93.81 265 LEU A C 1
ATOM 2127 O O . LEU A 1 265 ? -4.403 -12.953 -2.619 1.00 93.81 265 LEU A O 1
ATOM 2131 N N . ILE A 1 266 ? -3.042 -11.945 -4.103 1.00 95.62 266 ILE A N 1
ATOM 2132 C CA . ILE A 1 266 ? -2.014 -11.621 -3.103 1.00 95.62 266 ILE A CA 1
ATOM 2133 C C . ILE A 1 266 ? -2.519 -10.610 -2.065 1.00 95.62 266 ILE A C 1
ATOM 2135 O O . ILE A 1 266 ? -2.216 -10.759 -0.881 1.00 95.62 266 ILE A O 1
ATOM 2139 N N . PHE A 1 267 ? -3.387 -9.662 -2.444 1.00 93.38 267 PHE A N 1
ATOM 2140 C CA . PHE A 1 267 ? -4.058 -8.800 -1.466 1.00 93.38 267 PHE A CA 1
ATOM 2141 C C . PHE A 1 267 ? -5.077 -9.559 -0.608 1.00 93.38 267 PHE A C 1
ATOM 2143 O O . PHE A 1 267 ? -5.136 -9.334 0.597 1.00 93.38 267 PHE A O 1
ATOM 2150 N N . LYS A 1 268 ? -5.875 -10.471 -1.187 1.00 88.38 268 LYS A N 1
ATOM 2151 C CA . LYS A 1 268 ? -6.834 -11.295 -0.421 1.00 88.38 268 LYS A CA 1
ATOM 2152 C C . LYS A 1 268 ? -6.141 -12.189 0.604 1.00 88.38 268 LYS A C 1
ATOM 2154 O O . LYS A 1 268 ? -6.674 -12.401 1.685 1.00 88.38 268 LYS A O 1
ATOM 2159 N N . ARG A 1 269 ? -4.954 -12.695 0.268 1.00 89.69 269 ARG A N 1
ATOM 2160 C CA . ARG A 1 269 ? -4.084 -13.456 1.178 1.00 89.69 269 ARG A CA 1
ATOM 2161 C C . ARG A 1 269 ? -3.348 -12.570 2.182 1.00 89.69 269 ARG A C 1
ATOM 2163 O O . ARG A 1 269 ? -2.644 -13.096 3.034 1.00 89.69 269 ARG A O 1
ATOM 2170 N N . GLN A 1 270 ? -3.490 -11.250 2.063 1.00 90.88 270 GLN A N 1
ATOM 2171 C CA . GLN A 1 270 ? -2.763 -10.255 2.844 1.00 90.88 270 GLN A CA 1
ATOM 2172 C C . GLN A 1 270 ? -1.243 -10.481 2.806 1.00 90.88 270 GLN A C 1
ATOM 2174 O O . GLN A 1 270 ? -0.549 -10.373 3.816 1.00 90.88 270 GLN A O 1
ATOM 2179 N N . GLN A 1 271 ? -0.739 -10.826 1.618 1.00 94.12 271 GLN A N 1
ATOM 2180 C CA . GLN A 1 271 ? 0.662 -11.164 1.384 1.00 94.12 271 GLN A CA 1
ATOM 2181 C C . GLN A 1 271 ? 1.549 -9.915 1.242 1.00 94.12 271 GLN A C 1
ATOM 2183 O O . GLN A 1 271 ? 2.763 -10.039 1.176 1.00 94.12 271 GLN A O 1
ATOM 2188 N N . ILE A 1 272 ? 0.974 -8.708 1.201 1.00 94.19 272 ILE A N 1
ATOM 2189 C CA . ILE A 1 272 ? 1.718 -7.445 1.079 1.00 94.19 272 ILE A CA 1
ATOM 2190 C C . ILE A 1 272 ? 1.651 -6.690 2.405 1.00 94.19 272 ILE A C 1
ATOM 2192 O O . ILE A 1 272 ? 0.560 -6.369 2.872 1.00 94.19 272 ILE A O 1
ATOM 2196 N N . ARG A 1 273 ? 2.795 -6.342 2.993 1.00 90.19 273 ARG A N 1
ATOM 2197 C CA . ARG A 1 273 ? 2.831 -5.583 4.251 1.00 90.19 273 ARG A CA 1
ATOM 2198 C C . ARG A 1 273 ? 2.611 -4.087 4.036 1.00 90.19 273 ARG A C 1
ATOM 2200 O O . ARG A 1 273 ? 1.788 -3.478 4.723 1.00 90.19 273 ARG A O 1
ATOM 2207 N N . LEU A 1 274 ? 3.357 -3.507 3.097 1.00 90.69 274 LEU A N 1
ATOM 2208 C CA . LEU A 1 274 ? 3.292 -2.097 2.728 1.00 90.69 274 LEU A CA 1
ATOM 2209 C C . LEU A 1 274 ? 3.085 -1.967 1.222 1.00 90.69 274 LEU A C 1
ATOM 2211 O O . LEU A 1 274 ? 3.894 -2.446 0.433 1.00 90.69 274 LEU A O 1
ATOM 2215 N N . LEU A 1 275 ? 2.012 -1.291 0.832 1.00 93.31 275 LEU A N 1
ATOM 2216 C CA . LEU A 1 275 ? 1.738 -0.906 -0.544 1.00 93.31 275 LEU A CA 1
ATOM 2217 C C . LEU A 1 275 ? 1.940 0.607 -0.691 1.00 93.31 275 LEU A C 1
ATOM 2219 O O . LEU A 1 275 ? 1.406 1.388 0.096 1.00 93.31 275 LEU A O 1
ATOM 2223 N N . ILE A 1 276 ? 2.655 1.020 -1.731 1.00 91.25 276 ILE A N 1
ATOM 2224 C CA . ILE A 1 276 ? 2.813 2.419 -2.136 1.00 91.25 276 ILE A CA 1
ATOM 2225 C C . ILE A 1 276 ? 2.418 2.505 -3.606 1.00 91.25 276 ILE A C 1
ATOM 2227 O O . ILE A 1 276 ? 2.955 1.756 -4.415 1.00 91.25 276 ILE A O 1
ATOM 2231 N N . PHE A 1 277 ? 1.500 3.398 -3.959 1.00 91.25 277 PHE A N 1
ATOM 2232 C CA . PHE A 1 277 ? 1.127 3.615 -5.356 1.00 91.25 277 PHE A CA 1
ATOM 2233 C C . PHE A 1 277 ? 0.921 5.091 -5.675 1.00 91.25 277 PHE A C 1
ATOM 2235 O O . PHE A 1 277 ? 0.619 5.893 -4.781 1.00 91.25 277 PHE A O 1
ATOM 2242 N N . GLU A 1 278 ? 1.083 5.461 -6.942 1.00 84.56 278 GLU A N 1
ATOM 2243 C CA . GLU A 1 278 ? 0.826 6.821 -7.394 1.00 84.56 278 GLU A CA 1
ATOM 2244 C C . GLU A 1 278 ? -0.653 6.993 -7.770 1.00 84.56 278 GLU A C 1
ATOM 2246 O O . GLU A 1 278 ? -1.249 6.188 -8.486 1.00 84.56 278 GLU A O 1
ATOM 2251 N N . HIS A 1 279 ? -1.272 8.064 -7.273 1.00 84.50 279 HIS A N 1
ATOM 2252 C CA . HIS A 1 279 ? -2.546 8.551 -7.778 1.00 84.50 279 HIS A CA 1
ATOM 2253 C C . HIS A 1 279 ? -2.290 9.724 -8.726 1.00 84.50 279 HIS A C 1
ATOM 2255 O O . HIS A 1 279 ? -1.876 10.814 -8.308 1.00 84.50 279 HIS A O 1
ATOM 2261 N N . HIS A 1 280 ? -2.598 9.489 -9.995 1.00 73.19 280 HIS A N 1
ATOM 2262 C CA . HIS A 1 280 ? -2.340 10.398 -11.101 1.00 73.19 280 HIS A CA 1
ATOM 2263 C C . HIS A 1 280 ? -3.666 10.876 -11.709 1.00 73.19 280 HIS A C 1
ATOM 2265 O O . HIS A 1 280 ? -4.713 10.276 -11.519 1.00 73.19 280 HIS A O 1
ATOM 2271 N N . HIS A 1 281 ? -3.644 11.965 -12.466 1.00 74.06 281 HIS A N 1
ATOM 2272 C CA . HIS A 1 281 ? -4.776 12.420 -13.285 1.00 74.06 281 HIS A CA 1
ATOM 2273 C C . HIS A 1 281 ? -4.765 11.868 -14.734 1.00 74.06 281 HIS A C 1
ATOM 2275 O O . HIS A 1 281 ? -5.628 12.244 -15.524 1.00 74.06 281 HIS A O 1
ATOM 2281 N N . VAL A 1 282 ? -3.789 11.024 -15.104 1.00 73.00 282 VAL A N 1
ATOM 2282 C CA . VAL A 1 282 ? -3.677 10.405 -16.443 1.00 73.00 282 VAL A CA 1
ATOM 2283 C C . VAL A 1 282 ? -3.924 8.906 -16.367 1.00 73.00 282 VAL A C 1
ATOM 2285 O O . VAL A 1 282 ? -4.040 8.324 -15.285 1.00 73.00 282 VAL A O 1
ATOM 2288 N N . GLY A 1 283 ? -3.997 8.280 -17.540 1.00 82.31 283 GLY A N 1
ATOM 2289 C CA . GLY A 1 283 ? -4.186 6.846 -17.659 1.00 82.31 283 GLY A CA 1
ATOM 2290 C C . GLY A 1 283 ? -5.550 6.427 -17.125 1.00 82.31 283 GLY A C 1
ATOM 2291 O O . GLY A 1 283 ? -6.569 7.081 -17.361 1.00 82.31 283 GLY A O 1
ATOM 2292 N N . PHE A 1 284 ? -5.573 5.321 -16.392 1.00 85.75 284 PHE A N 1
ATOM 2293 C CA . PHE A 1 284 ? -6.811 4.698 -15.941 1.00 85.75 284 PHE A CA 1
ATOM 2294 C C . PHE A 1 284 ? -7.475 5.411 -14.761 1.00 85.75 284 PHE A C 1
ATOM 2296 O O . PHE A 1 284 ? -8.665 5.190 -14.527 1.00 85.75 284 PHE A O 1
ATOM 2303 N N . TRP A 1 285 ? -6.778 6.322 -14.078 1.00 83.25 285 TRP A N 1
ATOM 2304 C CA . TRP A 1 285 ? -7.349 7.137 -13.000 1.00 83.25 285 TRP A CA 1
ATOM 2305 C C . TRP A 1 285 ? -8.442 8.111 -13.464 1.00 83.25 285 TRP A C 1
ATOM 2307 O O . TRP A 1 285 ? -9.276 8.525 -12.663 1.00 83.25 285 TRP A O 1
ATOM 2317 N N . ALA A 1 286 ? -8.501 8.433 -14.761 1.00 81.88 286 ALA A N 1
ATOM 2318 C CA . ALA A 1 286 ? -9.616 9.194 -15.331 1.00 81.88 286 ALA A CA 1
ATOM 2319 C C . ALA A 1 286 ? -10.947 8.415 -15.289 1.00 81.88 286 ALA A C 1
ATOM 2321 O O . ALA A 1 286 ? -12.018 9.016 -15.272 1.00 81.88 286 ALA A O 1
ATOM 2322 N N . SER A 1 287 ? -10.874 7.081 -15.274 1.00 82.38 287 SER A N 1
ATOM 2323 C CA . SER A 1 287 ? -12.031 6.175 -15.294 1.00 82.38 287 SER A CA 1
ATOM 2324 C C . SER A 1 287 ? -12.225 5.376 -14.004 1.00 82.38 287 SER A C 1
ATOM 2326 O O . SER A 1 287 ? -13.325 4.900 -13.744 1.00 82.38 287 SER A O 1
ATOM 2328 N N . ILE A 1 288 ? -11.170 5.210 -13.205 1.00 84.06 288 ILE A N 1
ATOM 2329 C CA . ILE A 1 288 ? -11.180 4.447 -11.958 1.00 84.06 288 ILE A CA 1
ATOM 2330 C C . ILE A 1 288 ? -10.939 5.421 -10.814 1.00 84.06 288 ILE A C 1
ATOM 2332 O O . ILE A 1 288 ? -9.872 6.026 -10.717 1.00 84.06 288 ILE A O 1
ATOM 2336 N N . HIS A 1 289 ? -11.923 5.570 -9.931 1.00 84.25 289 HIS A N 1
ATOM 2337 C CA . HIS A 1 289 ? -11.821 6.515 -8.830 1.00 84.25 289 HIS A CA 1
ATOM 2338 C C . HIS A 1 289 ? -10.942 5.964 -7.702 1.00 84.25 289 HIS A C 1
ATOM 2340 O O . HIS A 1 289 ? -11.078 4.813 -7.285 1.00 84.25 289 HIS A O 1
ATOM 2346 N N . LEU A 1 290 ? -10.097 6.826 -7.120 1.00 85.50 290 LEU A N 1
ATOM 2347 C CA . LEU A 1 290 ? -9.287 6.496 -5.937 1.00 85.50 290 LEU A CA 1
ATOM 2348 C C . LEU A 1 290 ? -10.121 5.903 -4.800 1.00 85.50 290 LEU A C 1
ATOM 2350 O O . LEU A 1 290 ? -9.663 5.012 -4.090 1.00 85.50 290 LEU A O 1
ATOM 2354 N N . ARG A 1 291 ? -11.355 6.384 -4.636 1.00 82.00 291 ARG A N 1
ATOM 2355 C CA . ARG A 1 291 ? -12.282 5.881 -3.625 1.00 82.00 291 ARG A CA 1
ATOM 2356 C C . ARG A 1 291 ? -12.548 4.386 -3.784 1.00 82.00 291 ARG A C 1
ATOM 2358 O O . ARG A 1 291 ? -12.452 3.668 -2.796 1.00 82.00 291 ARG A O 1
ATOM 2365 N N . ASP A 1 292 ? -12.826 3.924 -4.999 1.00 82.94 292 ASP A N 1
ATOM 2366 C CA . ASP A 1 292 ? -13.129 2.514 -5.260 1.00 82.94 292 ASP A CA 1
ATOM 2367 C C . ASP A 1 292 ? -11.911 1.636 -4.959 1.00 82.94 292 ASP A C 1
ATOM 2369 O O . ASP A 1 292 ? -12.035 0.568 -4.361 1.00 82.94 292 ASP A O 1
ATOM 2373 N N . VAL A 1 293 ? -10.712 2.125 -5.293 1.00 89.19 293 VAL A N 1
ATOM 2374 C CA . VAL A 1 293 ? -9.444 1.466 -4.950 1.00 89.19 293 VAL A CA 1
ATOM 2375 C C . VAL A 1 293 ? -9.262 1.377 -3.432 1.00 89.19 293 VAL A C 1
ATOM 2377 O O . VAL A 1 293 ? -8.944 0.310 -2.909 1.00 89.19 293 VAL A O 1
ATOM 2380 N N . VAL A 1 294 ? -9.500 2.469 -2.703 1.00 88.00 294 VAL A N 1
ATOM 2381 C CA . VAL A 1 294 ? -9.374 2.514 -1.238 1.00 88.00 294 VAL A CA 1
ATOM 2382 C C . VAL A 1 294 ? -10.398 1.608 -0.551 1.00 88.00 294 VAL A C 1
ATOM 2384 O O . VAL A 1 294 ? -10.033 0.886 0.374 1.00 88.00 294 VAL A O 1
ATOM 2387 N N . GLU A 1 295 ? -11.656 1.601 -0.998 1.00 82.75 295 GLU A N 1
ATOM 2388 C CA . GLU A 1 295 ? -12.700 0.703 -0.479 1.00 82.75 295 GLU A CA 1
ATOM 2389 C C . GLU A 1 295 ? -12.353 -0.769 -0.767 1.00 82.75 295 GLU A C 1
ATOM 2391 O O . GLU A 1 295 ? -12.489 -1.643 0.094 1.00 82.75 295 GLU A O 1
ATOM 2396 N N . ASN A 1 296 ? -11.820 -1.051 -1.958 1.00 84.44 296 ASN A N 1
ATOM 2397 C CA . ASN A 1 296 ? -11.372 -2.382 -2.344 1.00 84.44 296 ASN A CA 1
ATOM 2398 C C . ASN A 1 296 ? -10.183 -2.877 -1.501 1.00 84.44 296 ASN A C 1
ATOM 2400 O O . ASN A 1 296 ? -10.152 -4.059 -1.146 1.00 84.44 296 ASN A O 1
ATOM 2404 N N . LEU A 1 297 ? -9.232 -2.005 -1.164 1.00 89.56 297 LEU A N 1
ATOM 2405 C CA . LEU A 1 297 ? -8.106 -2.313 -0.277 1.00 89.56 297 LEU A CA 1
ATOM 2406 C C . LEU A 1 297 ? -8.559 -2.471 1.186 1.00 89.56 297 LEU A C 1
ATOM 2408 O O . LEU A 1 297 ? -8.135 -3.417 1.852 1.00 89.56 297 LEU A O 1
ATOM 2412 N N . ASP A 1 298 ? -9.480 -1.629 1.665 1.00 85.75 298 ASP A N 1
ATOM 2413 C CA . ASP A 1 298 ? -10.067 -1.741 3.011 1.00 85.75 298 ASP A CA 1
ATOM 2414 C C . ASP A 1 298 ? -10.793 -3.074 3.206 1.00 85.75 298 ASP A C 1
ATOM 2416 O O . ASP A 1 298 ? -10.582 -3.755 4.210 1.00 85.75 298 ASP A O 1
ATOM 2420 N N . SER A 1 299 ? -11.545 -3.528 2.196 1.00 81.81 299 SER A N 1
ATOM 2421 C CA . SER A 1 299 ? -12.192 -4.851 2.222 1.00 81.81 299 SER A CA 1
ATOM 2422 C C . SER A 1 299 ? -11.210 -6.026 2.354 1.00 81.81 299 SER A C 1
ATOM 2424 O O . SER A 1 299 ? -11.618 -7.134 2.692 1.00 81.81 299 SER A O 1
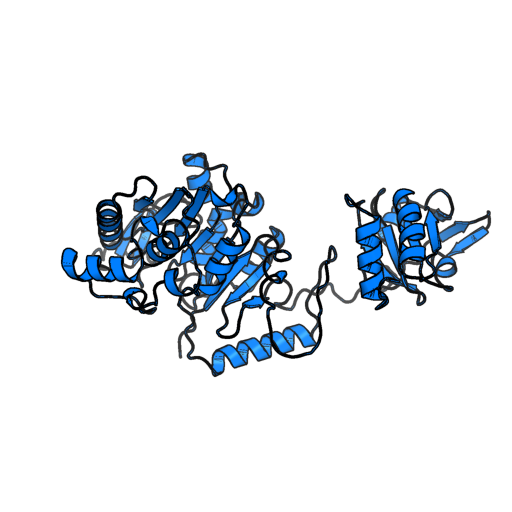ATOM 2426 N N . LYS A 1 300 ? -9.913 -5.794 2.106 1.00 83.94 300 LYS A N 1
ATOM 2427 C CA . LYS A 1 300 ? -8.828 -6.781 2.231 1.00 83.94 300 LYS A CA 1
ATOM 2428 C C . LYS A 1 300 ? -7.967 -6.564 3.482 1.00 83.94 300 LYS A C 1
ATOM 2430 O O . LYS A 1 300 ? -6.950 -7.231 3.654 1.00 83.94 300 LYS A O 1
ATOM 2435 N N . GLY A 1 301 ? -8.377 -5.666 4.380 1.00 82.50 301 GLY A N 1
ATOM 2436 C CA . GLY A 1 301 ? -7.710 -5.407 5.660 1.00 82.50 301 GLY A CA 1
ATOM 2437 C C . GLY A 1 301 ? -6.595 -4.363 5.602 1.00 82.50 301 GLY A C 1
ATOM 2438 O O . GLY A 1 301 ? -5.817 -4.248 6.552 1.00 82.50 301 GLY A O 1
ATOM 2439 N N . TYR A 1 302 ? -6.512 -3.592 4.519 1.00 86.00 302 TYR A N 1
ATOM 2440 C CA . TYR A 1 302 ? -5.547 -2.508 4.404 1.00 86.00 302 TYR A CA 1
ATOM 2441 C C . TYR A 1 302 ? -6.133 -1.178 4.863 1.00 86.00 302 TYR A C 1
ATOM 2443 O O . TYR A 1 302 ? -7.303 -0.879 4.654 1.00 86.00 302 TYR A O 1
ATOM 2451 N N . THR A 1 303 ? -5.296 -0.330 5.449 1.00 85.12 303 THR A N 1
ATOM 2452 C CA . THR A 1 303 ? -5.665 1.058 5.730 1.00 85.12 303 THR A CA 1
ATOM 2453 C C . THR A 1 303 ? -4.783 1.993 4.914 1.00 85.12 303 THR A C 1
ATOM 2455 O O . THR A 1 303 ? -3.557 1.958 5.014 1.00 85.12 303 THR A O 1
ATOM 2458 N N . CYS A 1 304 ? -5.428 2.837 4.118 1.00 85.75 304 CYS A N 1
ATOM 2459 C CA . CYS A 1 304 ? -4.826 3.752 3.167 1.00 85.75 304 CYS A CA 1
ATOM 2460 C C . CYS A 1 304 ? -4.735 5.177 3.719 1.00 85.75 304 CYS A C 1
ATOM 2462 O O . CYS A 1 304 ? -5.631 5.673 4.416 1.00 85.75 304 CYS A O 1
ATOM 2464 N N . TYR A 1 305 ? -3.658 5.844 3.324 1.00 84.00 305 TYR A N 1
ATOM 2465 C CA . TYR A 1 305 ? -3.280 7.203 3.666 1.00 84.00 305 TYR A CA 1
ATOM 2466 C C . TYR A 1 305 ? -2.786 7.904 2.406 1.00 84.00 305 TYR A C 1
ATOM 2468 O O . TYR A 1 305 ? -2.087 7.303 1.596 1.00 84.00 305 TYR A O 1
ATOM 2476 N N . MET A 1 306 ? -3.090 9.186 2.254 1.00 80.12 306 MET A N 1
ATOM 2477 C CA . MET A 1 306 ? -2.377 10.032 1.306 1.00 80.12 306 MET A CA 1
ATOM 2478 C C . MET A 1 306 ? -1.124 10.601 1.949 1.00 80.12 306 MET A C 1
ATOM 2480 O O . MET A 1 306 ? -1.129 11.010 3.113 1.00 80.12 306 MET A O 1
ATOM 2484 N N . LEU A 1 307 ? -0.070 10.667 1.146 1.00 74.19 307 LEU A N 1
ATOM 2485 C CA . LEU A 1 307 ? 1.180 11.304 1.508 1.00 74.19 307 LEU A CA 1
ATOM 2486 C C . LEU A 1 307 ? 1.041 12.834 1.411 1.00 74.19 307 LEU A C 1
ATOM 2488 O O . LEU A 1 307 ? 0.969 13.396 0.313 1.00 74.19 307 LEU A O 1
ATOM 2492 N N . GLY A 1 308 ? 0.957 13.506 2.561 1.00 65.44 308 GLY A N 1
ATOM 2493 C CA . GLY A 1 308 ? 1.034 14.965 2.689 1.00 65.44 308 GLY A CA 1
ATOM 2494 C C . GLY A 1 308 ? 2.439 15.424 3.084 1.00 65.44 308 GLY A C 1
ATOM 2495 O O . GLY A 1 308 ? 3.262 14.615 3.510 1.00 65.44 308 GLY A O 1
ATOM 2496 N N . LYS A 1 309 ? 2.726 16.729 2.975 1.00 58.53 309 LYS A N 1
ATOM 2497 C CA . LYS A 1 309 ? 4.038 17.275 3.374 1.00 58.53 309 LYS A CA 1
ATOM 2498 C C . LYS A 1 309 ? 4.199 17.320 4.893 1.00 58.53 309 LYS A C 1
ATOM 2500 O O . LYS A 1 309 ? 5.310 17.223 5.394 1.00 58.53 309 LYS A O 1
ATOM 2505 N N . THR A 1 310 ? 3.093 17.479 5.618 1.00 58.47 310 THR A N 1
ATOM 2506 C CA . THR A 1 310 ? 3.069 17.517 7.089 1.00 58.47 310 THR A CA 1
ATOM 2507 C C . THR A 1 310 ? 2.806 16.156 7.736 1.00 58.47 310 THR A C 1
ATOM 2509 O O . THR A 1 310 ? 2.850 16.050 8.959 1.00 58.47 310 THR A O 1
ATOM 2512 N N . GLY A 1 311 ? 2.548 15.108 6.944 1.00 65.38 311 GLY A N 1
ATOM 2513 C CA . GLY A 1 311 ? 2.309 13.756 7.448 1.00 65.38 311 GLY A CA 1
ATOM 2514 C C . GLY A 1 311 ? 1.339 12.935 6.597 1.00 65.38 311 GLY A C 1
ATOM 2515 O O . GLY A 1 311 ? 0.951 13.321 5.492 1.00 65.38 311 GLY A O 1
ATOM 2516 N N . LEU A 1 312 ? 0.933 11.783 7.133 1.00 73.19 312 LEU A N 1
ATOM 2517 C CA . LEU A 1 312 ? -0.042 10.890 6.505 1.00 73.19 312 LEU A CA 1
ATOM 2518 C C . LEU A 1 312 ? -1.474 11.318 6.816 1.00 73.19 312 LEU A C 1
ATOM 2520 O O . LEU A 1 312 ? -1.874 11.408 7.976 1.00 73.19 312 LEU A O 1
ATOM 2524 N N . ILE A 1 313 ? -2.283 11.480 5.771 1.00 72.62 313 ILE A N 1
ATOM 2525 C CA . ILE A 1 313 ? -3.713 11.776 5.892 1.00 72.62 313 ILE A CA 1
ATOM 2526 C C . ILE A 1 313 ? -4.486 10.492 5.626 1.00 72.62 313 ILE A C 1
ATOM 2528 O O . ILE A 1 313 ? -4.488 9.999 4.502 1.00 72.62 313 ILE A O 1
ATOM 2532 N N . ARG A 1 314 ? -5.149 9.932 6.640 1.00 76.69 314 ARG A N 1
ATOM 2533 C CA . ARG A 1 314 ? -5.950 8.709 6.473 1.00 76.69 314 ARG A CA 1
ATOM 2534 C C . ARG A 1 314 ? -7.104 8.947 5.496 1.00 76.69 314 ARG A C 1
ATOM 2536 O O . ARG A 1 314 ? -7.847 9.906 5.660 1.00 76.69 314 ARG A O 1
ATOM 2543 N N . ILE A 1 315 ? -7.289 8.039 4.539 1.00 78.19 315 ILE A N 1
ATOM 2544 C CA . ILE A 1 315 ? -8.384 8.102 3.551 1.00 78.19 315 ILE A CA 1
ATOM 2545 C C . ILE A 1 315 ? -9.322 6.890 3.598 1.00 78.19 315 ILE A C 1
ATOM 2547 O O . ILE A 1 315 ? -10.481 6.989 3.193 1.00 78.19 315 ILE A O 1
ATOM 2551 N N . THR A 1 316 ? -8.882 5.764 4.165 1.00 78.88 316 THR A N 1
ATOM 2552 C CA . THR A 1 316 ? -9.760 4.613 4.427 1.00 78.88 316 THR A CA 1
ATOM 2553 C C . THR A 1 316 ? -10.873 4.975 5.401 1.00 78.88 316 THR A C 1
ATOM 2555 O O . THR A 1 316 ? -10.615 5.564 6.452 1.00 78.88 316 THR A O 1
ATOM 2558 N N . ARG A 1 317 ? -12.113 4.599 5.056 1.00 72.19 317 ARG A N 1
ATOM 2559 C CA . ARG A 1 317 ? -13.342 4.857 5.839 1.00 72.19 317 ARG A CA 1
ATOM 2560 C C . ARG A 1 317 ? -13.611 6.341 6.137 1.00 72.19 317 ARG A C 1
ATOM 2562 O O . ARG A 1 317 ? -14.473 6.658 6.957 1.00 72.19 317 ARG A O 1
ATOM 2569 N N . CYS A 1 318 ? -12.892 7.245 5.469 1.00 62.28 318 CYS A N 1
ATOM 2570 C CA . CYS A 1 318 ? -13.019 8.695 5.623 1.00 62.28 318 CYS A CA 1
ATOM 2571 C C . CYS A 1 318 ? -13.343 9.421 4.307 1.00 62.28 318 CYS A C 1
ATOM 2573 O O . CYS A 1 318 ? -13.755 10.582 4.337 1.00 62.28 318 CYS A O 1
ATOM 2575 N N . ALA A 1 319 ? -13.273 8.713 3.171 1.00 55.19 319 ALA A N 1
ATOM 2576 C CA . ALA A 1 319 ? -13.923 9.097 1.922 1.00 55.19 319 ALA A CA 1
ATOM 2577 C C . ALA A 1 319 ? -15.443 8.864 2.047 1.00 55.19 319 ALA A C 1
ATOM 2579 O O . ALA A 1 319 ? -15.932 7.740 1.945 1.00 55.19 319 ALA A O 1
ATOM 2580 N N . GLY A 1 320 ? -16.195 9.914 2.372 1.00 45.97 320 GLY A N 1
ATOM 2581 C CA . GLY A 1 320 ? -17.637 9.826 2.592 1.00 45.97 320 GLY A CA 1
ATOM 2582 C C . GLY A 1 320 ? -18.428 9.453 1.332 1.00 45.97 320 GLY A C 1
ATOM 2583 O O . GLY A 1 320 ? -18.202 10.011 0.268 1.00 45.97 320 GLY A O 1
ATOM 2584 N N . GLU A 1 321 ? -19.373 8.516 1.481 1.00 41.91 321 GLU A N 1
ATOM 2585 C CA . GLU A 1 321 ? -20.817 8.758 1.255 1.00 41.91 321 GLU A CA 1
ATOM 2586 C C . GLU A 1 321 ? -21.690 7.533 1.555 1.00 41.91 321 GLU A C 1
ATOM 2588 O O . GLU A 1 321 ? -22.885 7.689 1.784 1.00 41.91 321 GLU A O 1
ATOM 2593 N N . LYS A 1 322 ? -21.139 6.318 1.662 1.00 43.41 322 LYS A N 1
ATOM 2594 C CA . LYS A 1 322 ? -21.938 5.177 2.134 1.00 43.41 322 LYS A CA 1
ATOM 2595 C C . LYS A 1 322 ? -21.908 5.085 3.652 1.00 43.41 322 LYS A C 1
ATOM 2597 O O . LYS A 1 322 ? -21.225 4.260 4.246 1.00 43.41 322 LYS A O 1
ATOM 2602 N N . ARG A 1 323 ? -22.692 5.961 4.276 1.00 47.34 323 ARG A N 1
ATOM 2603 C CA . ARG A 1 323 ? -23.289 5.640 5.574 1.00 47.34 323 ARG A CA 1
ATOM 2604 C C . ARG A 1 323 ? -24.354 4.570 5.310 1.00 47.34 323 ARG A C 1
ATOM 2606 O O . ARG A 1 323 ? -25.039 4.684 4.289 1.00 47.34 323 ARG A O 1
ATOM 2613 N N . PRO A 1 324 ? -24.555 3.566 6.180 1.00 47.22 324 PRO A N 1
ATOM 2614 C CA . PRO A 1 324 ? -25.860 2.924 6.194 1.00 47.22 324 PRO A CA 1
ATOM 2615 C C . PRO A 1 324 ? -26.909 4.043 6.339 1.00 47.22 324 PRO A C 1
ATOM 2617 O O . PRO A 1 324 ? -26.662 5.000 7.087 1.00 47.22 324 PRO A O 1
ATOM 2620 N N . PRO A 1 325 ? -28.026 4.003 5.590 1.00 51.59 325 PRO A N 1
ATOM 2621 C CA . PRO A 1 325 ? -29.102 4.963 5.801 1.00 51.59 325 PRO A CA 1
ATOM 2622 C C . PRO A 1 325 ? -29.453 4.974 7.289 1.00 51.59 325 PRO A C 1
ATOM 2624 O O . PRO A 1 325 ? -29.316 3.949 7.953 1.00 51.59 325 PRO A O 1
ATOM 2627 N N . ALA A 1 326 ? -29.857 6.125 7.829 1.00 57.69 326 ALA A N 1
ATOM 2628 C CA . ALA A 1 326 ? -30.343 6.169 9.201 1.00 57.69 326 ALA A CA 1
ATOM 2629 C C . ALA A 1 326 ? -31.484 5.152 9.328 1.00 57.69 326 ALA A C 1
ATOM 2631 O O . ALA A 1 326 ? -32.550 5.331 8.740 1.00 57.69 326 ALA A O 1
ATOM 2632 N N . LEU A 1 327 ? -31.218 4.052 10.026 1.00 63.53 327 LEU A N 1
ATOM 2633 C CA . LEU A 1 327 ? -32.204 3.017 10.256 1.00 63.53 327 LEU A CA 1
ATOM 2634 C C . LEU A 1 327 ? -33.047 3.418 11.462 1.00 63.53 327 LEU A C 1
ATOM 2636 O O . LEU A 1 327 ? -32.590 4.139 12.361 1.00 63.53 327 LEU A O 1
ATOM 2640 N N . ARG A 1 328 ? -34.292 2.950 11.497 1.00 70.50 328 ARG A N 1
ATOM 2641 C CA . ARG A 1 328 ? -35.103 3.080 12.705 1.00 70.50 328 ARG A CA 1
ATOM 2642 C C . ARG A 1 328 ? -34.475 2.262 13.846 1.00 70.50 328 ARG A C 1
ATOM 2644 O O . ARG A 1 328 ? -33.766 1.295 13.571 1.00 70.50 328 ARG A O 1
ATOM 2651 N N . PRO A 1 329 ? -34.734 2.599 15.121 1.00 66.88 329 PRO A N 1
ATOM 2652 C CA . PRO A 1 329 ? -34.222 1.839 16.264 1.00 66.88 329 PRO A CA 1
ATOM 2653 C C . PRO A 1 329 ? -34.432 0.316 16.176 1.00 66.88 329 PRO A C 1
ATOM 2655 O O . PRO A 1 329 ? -33.551 -0.426 16.589 1.00 66.88 329 PRO A O 1
ATOM 2658 N N . ASP A 1 330 ? -35.550 -0.143 15.600 1.00 71.50 330 ASP A N 1
ATOM 2659 C CA . ASP A 1 330 ? -35.905 -1.561 15.394 1.00 71.50 330 ASP A CA 1
ATOM 2660 C C . ASP A 1 330 ? -35.122 -2.264 14.273 1.00 71.50 330 ASP A C 1
ATOM 2662 O O . ASP A 1 330 ? -35.159 -3.484 14.163 1.00 71.50 330 ASP A O 1
ATOM 2666 N N . GLN A 1 331 ? -34.436 -1.501 13.428 1.00 73.94 331 GLN A N 1
ATOM 2667 C CA . GLN A 1 331 ? -33.714 -1.998 12.257 1.00 73.94 331 GLN A CA 1
ATOM 2668 C C . GLN A 1 331 ? -32.198 -2.069 12.483 1.00 73.94 331 GLN A C 1
ATOM 2670 O O . GLN A 1 331 ? -31.475 -2.604 11.642 1.00 73.94 331 GLN A O 1
ATOM 2675 N N . TRP A 1 332 ? -31.701 -1.519 13.593 1.00 80.06 332 TRP A N 1
ATOM 2676 C CA . TRP A 1 332 ? -30.308 -1.685 13.995 1.00 80.06 332 TRP A CA 1
ATOM 2677 C C . TRP A 1 332 ? -30.097 -3.059 14.631 1.00 80.06 332 TRP A C 1
ATOM 2679 O O . TRP A 1 332 ? -30.941 -3.556 15.370 1.00 80.06 332 TRP A O 1
ATOM 2689 N N . ALA A 1 333 ? -28.930 -3.641 14.377 1.00 82.31 333 ALA A N 1
ATOM 2690 C CA . ALA A 1 333 ? -28.524 -4.943 14.893 1.00 82.31 333 ALA A CA 1
ATOM 2691 C C . ALA A 1 333 ? -27.423 -4.751 15.940 1.00 82.31 333 ALA A C 1
ATOM 2693 O O . ALA A 1 333 ? -26.326 -5.281 15.786 1.00 82.31 333 ALA A O 1
ATOM 2694 N N . GLY A 1 334 ? -27.669 -3.896 16.939 1.00 79.56 334 GLY A N 1
ATOM 2695 C CA . GLY A 1 334 ? -26.822 -3.747 18.126 1.00 79.56 334 GLY A CA 1
ATOM 2696 C C . GLY A 1 334 ? -25.451 -3.089 17.915 1.00 79.56 334 GLY A C 1
ATOM 2697 O O . GLY A 1 334 ? -24.513 -3.369 18.661 1.00 79.56 334 GLY A O 1
ATOM 2698 N N . GLN A 1 335 ? -25.285 -2.259 16.884 1.00 82.56 335 GLN A N 1
ATOM 2699 C CA . GLN A 1 335 ? -24.021 -1.565 16.636 1.00 82.56 335 GLN A CA 1
ATOM 2700 C C . GLN A 1 335 ? -23.686 -0.564 17.765 1.00 82.56 335 GLN A C 1
ATOM 2702 O O . GLN A 1 335 ? -24.582 0.103 18.285 1.00 82.56 335 GLN A O 1
ATOM 2707 N N . PRO A 1 336 ? -22.401 -0.381 18.127 1.00 84.25 336 PRO A N 1
ATOM 2708 C CA . PRO A 1 336 ? -22.006 0.682 19.048 1.00 84.25 336 PRO A CA 1
ATOM 2709 C C . PRO A 1 336 ? -22.532 2.056 18.615 1.00 84.25 336 PRO A C 1
ATOM 2711 O O . PRO A 1 336 ? -22.456 2.424 17.443 1.00 84.25 336 PRO A O 1
ATOM 2714 N N . GLY A 1 337 ? -23.078 2.808 19.571 1.00 80.38 337 GLY A N 1
ATOM 2715 C CA . GLY A 1 337 ? -23.747 4.089 19.339 1.00 80.38 337 GLY A CA 1
ATOM 2716 C C . GLY A 1 337 ? -25.258 3.997 19.100 1.00 80.38 337 GLY A C 1
ATOM 2717 O O . GLY A 1 337 ? -25.918 5.035 19.084 1.00 80.38 337 GLY A O 1
ATOM 2718 N N . THR A 1 338 ? -25.839 2.799 18.966 1.00 85.31 338 THR A N 1
ATOM 2719 C CA . THR A 1 338 ? -27.301 2.619 18.916 1.00 85.31 338 THR A CA 1
ATOM 2720 C C . THR A 1 338 ? -27.872 2.352 20.307 1.00 85.31 338 THR A C 1
ATOM 2722 O O . THR A 1 338 ? -27.167 1.924 21.225 1.00 85.31 338 THR A O 1
ATOM 2725 N N . ARG A 1 339 ? -29.178 2.585 20.482 1.00 88.44 339 ARG A N 1
ATOM 2726 C CA . ARG A 1 339 ? -29.889 2.147 21.690 1.00 88.44 339 ARG A CA 1
ATOM 2727 C C . ARG A 1 339 ? -29.868 0.618 21.757 1.00 88.44 339 ARG A C 1
ATOM 2729 O O . ARG A 1 339 ? -29.950 -0.035 20.715 1.00 88.44 339 ARG A O 1
ATOM 2736 N N . ALA A 1 340 ? -29.763 0.055 22.957 1.00 91.56 340 ALA A N 1
ATOM 2737 C CA . ALA A 1 340 ? -29.902 -1.381 23.150 1.00 91.56 340 ALA A CA 1
ATOM 2738 C C . ALA A 1 340 ? -31.267 -1.856 22.601 1.00 91.56 340 ALA A C 1
ATOM 2740 O O . ALA A 1 340 ? -32.279 -1.190 22.846 1.00 91.56 340 ALA A O 1
ATOM 2741 N N . PRO A 1 341 ? -31.318 -2.968 21.848 1.00 91.56 341 PRO A N 1
ATOM 2742 C CA . PRO A 1 341 ? -32.567 -3.516 21.337 1.00 91.56 341 PRO A CA 1
ATOM 2743 C C . PRO A 1 341 ? -33.526 -3.915 22.458 1.00 91.56 341 PRO A C 1
ATOM 2745 O O . PRO A 1 341 ? -33.105 -4.453 23.485 1.00 91.56 341 PRO A O 1
ATOM 2748 N N . HIS A 1 342 ? -34.824 -3.714 22.231 1.00 91.81 342 HIS A N 1
ATOM 2749 C CA . HIS A 1 342 ? -35.874 -4.301 23.057 1.00 91.81 342 HIS A CA 1
ATOM 2750 C C . HIS A 1 342 ? -36.071 -5.768 22.659 1.00 91.81 342 HIS A C 1
ATOM 2752 O O . HIS A 1 342 ? -36.574 -6.058 21.573 1.00 91.81 342 HIS A O 1
ATOM 2758 N N . VAL A 1 343 ? -35.756 -6.688 23.565 1.00 92.88 343 VAL A N 1
ATOM 2759 C CA . VAL A 1 343 ? -36.047 -8.118 23.421 1.00 92.88 343 VAL A CA 1
ATOM 2760 C C . VAL A 1 343 ? -36.765 -8.593 24.678 1.00 92.88 343 VAL A C 1
ATOM 2762 O O . VAL A 1 343 ? -36.449 -8.163 25.788 1.00 92.88 343 VAL A O 1
ATOM 2765 N N . TRP A 1 344 ? -37.752 -9.469 24.505 1.00 95.75 344 TRP A N 1
ATOM 2766 C CA . TRP A 1 344 ? -38.419 -10.104 25.636 1.00 95.75 344 TRP A CA 1
ATOM 2767 C C . TRP A 1 344 ? -37.503 -11.148 26.260 1.00 95.75 344 TRP A C 1
ATOM 2769 O O . TRP A 1 344 ? -37.098 -12.108 25.602 1.00 95.75 344 TRP A O 1
ATOM 2779 N N . VAL A 1 345 ? -37.220 -10.972 27.544 1.00 96.31 345 VAL A N 1
ATOM 2780 C CA . VAL A 1 345 ? -36.402 -11.890 28.333 1.00 96.31 345 VAL A CA 1
ATOM 2781 C C . VAL A 1 345 ? -37.129 -12.258 29.620 1.00 96.31 345 VAL A C 1
ATOM 2783 O O . VAL A 1 345 ? -38.097 -11.604 30.025 1.00 96.31 345 VAL A O 1
ATOM 2786 N N . SER A 1 346 ? -36.666 -13.317 30.270 1.00 96.00 346 SER A N 1
ATOM 2787 C CA . SER A 1 346 ? -37.092 -13.684 31.610 1.00 96.00 346 SER A CA 1
ATOM 2788 C C . SER A 1 346 ? -35.914 -13.678 32.574 1.00 96.00 346 SER A C 1
ATOM 2790 O O . SER A 1 346 ? -34.802 -14.071 32.224 1.00 96.00 346 SER A O 1
ATOM 2792 N N . LYS A 1 347 ? -36.164 -13.187 33.784 1.00 94.44 347 LYS A N 1
ATOM 2793 C CA . LYS A 1 347 ? -35.218 -13.190 34.899 1.00 94.44 347 LYS A CA 1
ATOM 2794 C C . LYS A 1 347 ? -36.006 -13.450 36.175 1.00 94.44 347 LYS A C 1
ATOM 2796 O O . LYS A 1 347 ? -37.038 -12.814 36.395 1.00 94.44 347 LYS A O 1
ATOM 2801 N N . ASP A 1 348 ? -35.552 -14.404 36.983 1.00 92.88 348 ASP A N 1
ATOM 2802 C CA . ASP A 1 348 ? -36.220 -14.813 38.229 1.00 92.88 348 ASP A CA 1
ATOM 2803 C C . ASP A 1 348 ? -37.714 -15.163 38.017 1.00 92.88 348 ASP A C 1
ATOM 2805 O O . ASP A 1 348 ? -38.589 -14.776 38.793 1.00 92.88 348 ASP A O 1
ATOM 2809 N N . GLY A 1 349 ? -38.026 -15.833 36.898 1.00 90.06 349 GLY A N 1
ATOM 2810 C CA . GLY A 1 349 ? -39.387 -16.243 36.521 1.00 90.06 349 GLY A CA 1
ATOM 2811 C C . GLY A 1 349 ? -40.322 -15.114 36.066 1.00 90.06 349 GLY A C 1
ATOM 2812 O O . GLY A 1 349 ? -41.476 -15.375 35.727 1.00 90.06 349 GLY A O 1
ATOM 2813 N N . LYS A 1 350 ? -39.857 -13.861 36.022 1.00 94.38 350 LYS A N 1
ATOM 2814 C CA . LYS A 1 350 ? -40.634 -12.712 35.536 1.00 94.38 350 LYS A CA 1
ATOM 2815 C C . LYS A 1 350 ? -40.250 -12.391 34.101 1.00 94.38 350 LYS A C 1
ATOM 2817 O O . LYS A 1 350 ? -39.074 -12.449 33.761 1.00 94.38 350 LYS A O 1
ATOM 2822 N N . ARG A 1 351 ? -41.231 -12.026 33.270 1.00 94.94 351 ARG A N 1
ATOM 2823 C CA . ARG A 1 351 ? -41.005 -11.515 31.910 1.00 94.94 351 ARG A CA 1
ATOM 2824 C C . ARG A 1 351 ? -40.768 -10.007 31.962 1.00 94.94 351 ARG A C 1
ATOM 2826 O O . ARG A 1 351 ? -41.570 -9.291 32.554 1.00 94.94 351 ARG A O 1
ATOM 2833 N N . LEU A 1 352 ? -39.702 -9.542 31.323 1.00 95.00 352 LEU A N 1
ATOM 2834 C CA . LEU A 1 352 ? -39.320 -8.132 31.255 1.00 95.00 352 LEU A CA 1
ATOM 2835 C C . LEU A 1 352 ? -38.670 -7.807 29.905 1.00 95.00 352 LEU A C 1
ATOM 2837 O O . LEU A 1 352 ? -38.350 -8.701 29.113 1.00 95.00 352 LEU A O 1
ATOM 2841 N N . SER A 1 353 ? -38.492 -6.518 29.640 1.00 94.00 353 SER A N 1
ATOM 2842 C CA . SER A 1 353 ? -37.692 -6.045 28.518 1.00 94.00 353 SER A CA 1
ATOM 2843 C C . SER A 1 353 ? -36.209 -6.097 28.877 1.00 94.00 353 SER A C 1
ATOM 2845 O O . SER A 1 353 ? -35.824 -5.793 30.007 1.00 94.00 353 SER A O 1
ATOM 2847 N N . THR A 1 354 ? -35.345 -6.382 27.902 1.00 92.62 354 THR A N 1
ATOM 2848 C CA . THR A 1 354 ? -33.900 -6.116 28.024 1.00 92.62 354 THR A CA 1
ATOM 2849 C C . THR A 1 354 ? -33.618 -4.701 28.518 1.00 92.62 354 THR A C 1
ATOM 2851 O O . THR A 1 354 ? -32.680 -4.508 29.278 1.00 92.62 354 THR A O 1
ATOM 2854 N N . LEU A 1 355 ? -34.443 -3.714 28.158 1.00 92.06 355 LEU A N 1
ATOM 2855 C CA . LEU A 1 355 ? -34.283 -2.321 28.582 1.00 92.06 355 LEU A CA 1
ATOM 2856 C C . LEU A 1 355 ? -34.467 -2.111 30.086 1.00 92.06 355 LEU A C 1
ATOM 2858 O O . LEU A 1 355 ? -33.898 -1.166 30.628 1.00 92.06 355 LEU A O 1
ATOM 2862 N N . ASP A 1 356 ? -35.216 -2.978 30.765 1.00 91.44 356 ASP A N 1
ATOM 2863 C CA . ASP A 1 356 ? -35.426 -2.894 32.214 1.00 91.44 356 ASP A CA 1
ATOM 2864 C C . ASP A 1 356 ? -34.172 -3.340 32.988 1.00 91.44 356 ASP A C 1
ATOM 2866 O O . ASP A 1 356 ? -33.991 -2.991 34.153 1.00 91.44 356 ASP A O 1
ATOM 2870 N N . LEU A 1 357 ? -33.261 -4.072 32.331 1.00 89.50 357 LEU A N 1
ATOM 2871 C CA . LEU A 1 357 ? -31.986 -4.514 32.904 1.00 89.50 357 LEU A CA 1
ATOM 2872 C C . LEU A 1 357 ? -30.910 -3.414 32.916 1.00 89.50 357 LEU A C 1
ATOM 2874 O O . LEU A 1 357 ? -29.937 -3.531 33.662 1.00 89.50 357 LEU A O 1
ATOM 2878 N N . LEU A 1 358 ? -31.056 -2.380 32.079 1.00 88.12 358 LEU A N 1
ATOM 2879 C CA . LEU A 1 358 ? -29.961 -1.488 31.662 1.00 88.12 358 LEU A CA 1
ATOM 2880 C C . LEU A 1 358 ? -29.943 -0.122 32.376 1.00 88.12 358 LEU A C 1
ATOM 2882 O 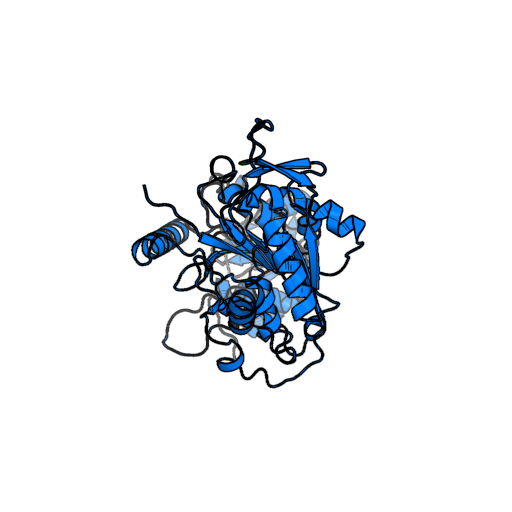O . LEU A 1 358 ? -29.027 0.663 32.166 1.00 88.12 358 LEU A O 1
ATOM 2886 N N . GLN A 1 359 ? -30.933 0.182 33.220 1.00 70.88 359 GLN A N 1
ATOM 2887 C CA . GLN A 1 359 ? -31.207 1.552 33.698 1.00 70.88 359 GLN A CA 1
ATOM 2888 C C . GLN A 1 359 ? -30.418 1.991 34.944 1.00 70.88 359 GLN A C 1
ATOM 2890 O O . GLN A 1 359 ? -30.614 3.102 35.430 1.00 70.88 359 GLN A O 1
ATOM 2895 N N . SER A 1 360 ? -29.559 1.137 35.507 1.00 76.50 360 SER A N 1
ATOM 2896 C CA . SER A 1 360 ? -28.957 1.377 36.830 1.00 76.50 360 SER A CA 1
ATOM 2897 C C . SER A 1 360 ? -27.425 1.360 36.858 1.00 76.50 360 SER A C 1
ATOM 2899 O O . SER A 1 360 ? -26.845 1.258 37.939 1.00 76.50 360 SER A O 1
ATOM 2901 N N . GLY A 1 361 ? -26.757 1.403 35.701 1.00 89.75 361 GLY A N 1
ATOM 2902 C CA . GLY A 1 361 ? -25.294 1.397 35.619 1.00 89.75 361 GLY A CA 1
ATOM 2903 C C . GLY A 1 361 ? -24.756 0.762 34.340 1.00 89.75 361 GLY A C 1
ATOM 2904 O O . GLY A 1 361 ? -25.503 0.508 33.400 1.00 89.75 361 GLY A O 1
ATOM 2905 N N . TRP A 1 362 ? -23.448 0.506 34.312 1.00 96.06 362 TRP A N 1
ATOM 2906 C CA . TRP A 1 362 ? -22.815 -0.215 33.211 1.00 96.06 362 TRP A CA 1
ATOM 2907 C C . TRP A 1 362 ? -23.230 -1.680 33.229 1.00 96.06 362 TRP A C 1
ATOM 2909 O O . TRP A 1 362 ? -23.202 -2.326 34.280 1.00 96.06 362 TRP A O 1
ATOM 2919 N N . VAL A 1 363 ? -23.587 -2.206 32.061 1.00 97.62 363 VAL A N 1
ATOM 2920 C CA . VAL A 1 363 ? -24.020 -3.596 31.912 1.00 97.62 363 VAL A CA 1
ATOM 2921 C C . VAL A 1 363 ? -23.195 -4.299 30.846 1.00 97.62 363 VAL A C 1
ATOM 2923 O O . VAL A 1 363 ? -22.952 -3.735 29.784 1.00 97.62 363 VAL A O 1
ATOM 2926 N N . VAL A 1 364 ? -22.803 -5.541 31.113 1.00 97.56 364 VAL A N 1
ATOM 2927 C CA . VAL A 1 364 ? -22.289 -6.476 30.110 1.00 97.56 364 VAL A CA 1
ATOM 2928 C C . VAL A 1 364 ? -23.326 -7.574 29.897 1.00 97.56 364 VAL A C 1
ATOM 2930 O O . VAL A 1 364 ? -23.756 -8.209 30.858 1.00 97.56 364 VAL A O 1
ATOM 2933 N N . LEU A 1 365 ? -23.728 -7.791 28.647 1.00 97.12 365 LEU A N 1
ATOM 2934 C CA . LEU A 1 365 ? -24.518 -8.951 28.229 1.00 97.12 365 LEU A CA 1
ATOM 2935 C C . LEU A 1 365 ? -23.604 -9.905 27.463 1.00 97.12 365 LEU A C 1
ATOM 2937 O O . LEU A 1 365 ? -22.942 -9.475 26.518 1.00 97.12 365 LEU A O 1
ATOM 2941 N N . ALA A 1 366 ? -23.565 -11.174 27.856 1.00 96.88 366 ALA A N 1
ATOM 2942 C CA . ALA A 1 366 ? -22.757 -12.200 27.197 1.00 96.88 366 ALA A CA 1
ATOM 2943 C C . ALA A 1 366 ? -23.334 -13.593 27.463 1.00 96.88 366 ALA A C 1
ATOM 2945 O O . ALA A 1 366 ? -23.877 -13.822 28.534 1.00 96.88 366 ALA A O 1
ATOM 2946 N N . GLU A 1 367 ? -23.204 -14.531 26.529 1.00 94.94 367 GLU A N 1
ATOM 2947 C CA . GLU A 1 367 ? -23.521 -15.949 26.789 1.00 94.94 367 GLU A CA 1
ATOM 2948 C C . GLU A 1 367 ? -22.346 -16.669 27.475 1.00 94.94 367 GLU A C 1
ATOM 2950 O O . GLU A 1 367 ? -22.526 -17.499 28.367 1.00 94.94 367 GLU A O 1
ATOM 2955 N N . ASP A 1 368 ? -21.122 -16.308 27.084 1.00 94.69 368 ASP A N 1
ATOM 2956 C CA . ASP A 1 368 ? -19.892 -16.907 27.591 1.00 94.69 368 ASP A CA 1
ATOM 2957 C C . ASP A 1 368 ? -19.479 -16.307 28.945 1.00 94.69 368 ASP A C 1
ATOM 2959 O O . ASP A 1 368 ? -19.182 -15.113 29.058 1.00 94.69 368 ASP A O 1
ATOM 2963 N N . GLU A 1 369 ? -19.412 -17.153 29.976 1.00 95.50 369 GLU A N 1
ATOM 2964 C CA . GLU A 1 369 ? -19.081 -16.790 31.364 1.00 95.50 369 GLU A CA 1
ATOM 2965 C C . GLU A 1 369 ? -17.726 -16.073 31.501 1.00 95.50 369 GLU A C 1
ATOM 2967 O O . GLU A 1 369 ? -17.522 -15.257 32.410 1.00 95.50 369 GLU A O 1
ATOM 2972 N N . ARG A 1 370 ? -16.792 -16.311 30.569 1.00 96.19 370 ARG A N 1
ATOM 2973 C CA . ARG A 1 370 ? -15.484 -15.638 30.565 1.00 96.19 370 ARG A CA 1
ATOM 2974 C C . ARG A 1 370 ? -15.627 -14.118 30.511 1.00 96.19 370 ARG A C 1
ATOM 2976 O O . ARG A 1 370 ? -14.798 -13.415 31.092 1.00 96.19 370 ARG A O 1
ATOM 2983 N N . TRP A 1 371 ? -16.690 -13.602 29.895 1.00 97.25 371 TRP A N 1
ATOM 2984 C CA . TRP A 1 371 ? -16.995 -12.173 29.900 1.00 97.25 371 TRP A CA 1
ATOM 2985 C C . TRP A 1 371 ? -17.485 -11.662 31.249 1.00 97.25 371 TRP A C 1
ATOM 2987 O O . TRP A 1 371 ? -17.128 -10.549 31.624 1.00 97.25 371 TRP A O 1
ATOM 2997 N N . CYS A 1 372 ? -18.230 -12.459 32.014 1.00 97.06 372 CYS A N 1
ATOM 2998 C CA . CYS A 1 372 ? -18.619 -12.078 33.371 1.00 97.06 372 CYS A CA 1
ATOM 2999 C C . CYS A 1 372 ? -17.429 -12.099 34.333 1.00 97.06 372 CYS A C 1
ATOM 3001 O O . CYS A 1 372 ? -17.278 -11.184 35.144 1.00 97.06 372 CYS A O 1
ATOM 3003 N N . THR A 1 373 ? -16.515 -13.059 34.166 1.00 97.25 373 THR A N 1
ATOM 3004 C CA . THR A 1 373 ? -15.231 -13.062 34.886 1.00 97.25 373 THR A CA 1
ATOM 3005 C C . THR A 1 373 ? -14.389 -11.830 34.534 1.00 97.25 373 THR A C 1
ATOM 3007 O O . THR A 1 373 ? -13.808 -11.197 35.418 1.00 97.25 373 THR A O 1
ATOM 3010 N N . ALA A 1 374 ? -14.325 -11.464 33.248 1.00 97.00 374 ALA A N 1
ATOM 3011 C CA . ALA A 1 374 ? -13.657 -10.247 32.794 1.00 97.00 374 ALA A CA 1
ATOM 3012 C C . ALA A 1 374 ? -14.315 -8.990 33.381 1.00 97.00 374 ALA A C 1
ATOM 3014 O O . ALA A 1 374 ? -13.612 -8.144 33.920 1.00 97.00 374 ALA A O 1
ATOM 3015 N N . ALA A 1 375 ? -15.646 -8.895 33.350 1.00 97.38 375 ALA A N 1
ATOM 3016 C CA . ALA A 1 375 ? -16.396 -7.752 33.860 1.00 97.38 375 ALA A CA 1
ATOM 3017 C C . ALA A 1 375 ? -16.175 -7.526 35.360 1.00 97.38 375 ALA A C 1
ATOM 3019 O O . ALA A 1 375 ? -15.970 -6.385 35.762 1.00 97.38 375 ALA A O 1
ATOM 3020 N N . ALA A 1 376 ? -16.151 -8.585 36.175 1.00 97.12 376 ALA A N 1
ATOM 3021 C CA . ALA A 1 376 ? -15.857 -8.471 37.604 1.00 97.12 376 ALA A CA 1
ATOM 3022 C C . ALA A 1 376 ? -14.460 -7.868 37.847 1.00 97.12 376 ALA A C 1
ATOM 3024 O O . ALA A 1 376 ? -14.325 -6.863 38.541 1.00 97.12 376 ALA A O 1
ATOM 3025 N N . LYS A 1 377 ? -13.433 -8.403 37.175 1.00 97.12 377 LYS A N 1
ATOM 3026 C CA . LYS A 1 377 ? -12.053 -7.902 37.282 1.00 97.12 377 LYS A CA 1
ATOM 3027 C C . LYS A 1 377 ? -11.893 -6.484 36.725 1.00 97.12 377 LYS A C 1
ATOM 3029 O O . LYS A 1 377 ? -11.186 -5.674 37.313 1.00 97.12 377 LYS A O 1
ATOM 3034 N N . THR A 1 378 ? -12.538 -6.162 35.603 1.00 95.75 378 THR A N 1
ATOM 3035 C CA . THR A 1 378 ? -12.549 -4.801 35.047 1.00 95.75 378 THR A CA 1
ATOM 3036 C C . THR A 1 378 ? -13.221 -3.821 36.009 1.00 95.75 378 THR A C 1
ATOM 3038 O O . THR A 1 378 ? -12.746 -2.696 36.158 1.00 95.75 378 THR A O 1
ATOM 3041 N N . SER A 1 379 ? -14.304 -4.244 36.670 1.00 95.44 379 SER A N 1
ATOM 3042 C CA . SER A 1 379 ? -15.028 -3.435 37.652 1.00 95.44 379 SER A CA 1
ATOM 3043 C C . SER A 1 379 ? -14.126 -3.060 38.827 1.00 95.44 379 SER A C 1
ATOM 3045 O O . SER A 1 379 ? -14.063 -1.885 39.180 1.00 95.44 379 SER A O 1
ATOM 3047 N N . GLU A 1 380 ? -13.365 -4.024 39.353 1.00 94.81 380 GLU A N 1
ATOM 3048 C CA . GLU A 1 380 ? -12.366 -3.803 40.407 1.00 94.81 380 GLU A CA 1
ATOM 3049 C C . GLU A 1 380 ? -11.217 -2.894 39.942 1.00 94.81 380 GLU A C 1
ATOM 3051 O O . GLU A 1 380 ? -10.864 -1.943 40.631 1.00 94.81 380 GLU A O 1
ATOM 3056 N N . GLN A 1 381 ? -10.654 -3.139 38.752 1.00 93.56 381 GLN A N 1
ATOM 3057 C CA . GLN A 1 381 ? -9.506 -2.379 38.230 1.00 93.56 381 GLN A CA 1
ATOM 3058 C C . GLN A 1 381 ? -9.793 -0.890 37.996 1.00 93.56 381 GLN A C 1
ATOM 3060 O O . GLN A 1 381 ? -8.869 -0.072 38.024 1.00 93.56 381 GLN A O 1
ATOM 3065 N N . LEU A 1 382 ? -11.043 -0.550 37.676 1.00 91.50 382 LEU A N 1
ATOM 3066 C CA . LEU A 1 382 ? -11.444 0.805 37.296 1.00 91.50 382 LEU A CA 1
ATOM 3067 C C . LEU A 1 382 ? -12.317 1.503 38.338 1.00 91.50 382 LEU A C 1
ATOM 3069 O O . LEU A 1 382 ? -12.668 2.658 38.116 1.00 91.50 382 LEU A O 1
ATOM 3073 N N . ASP A 1 383 ? -12.693 0.814 39.420 1.00 93.12 383 ASP A N 1
ATOM 3074 C CA . ASP A 1 383 ? -13.674 1.286 40.409 1.00 93.12 383 ASP A CA 1
ATOM 3075 C C . ASP A 1 383 ? -14.966 1.812 39.762 1.00 93.12 383 ASP A C 1
ATOM 3077 O O . ASP A 1 383 ? -15.555 2.829 40.128 1.00 93.12 383 ASP A O 1
ATOM 3081 N N . ILE A 1 384 ? -15.411 1.097 38.727 1.00 93.25 384 ILE A N 1
ATOM 3082 C CA . ILE A 1 384 ? -16.683 1.341 38.051 1.00 93.25 384 ILE A CA 1
ATOM 3083 C C . ILE A 1 384 ? -17.526 0.102 38.239 1.00 93.25 384 ILE A C 1
ATOM 3085 O O . ILE A 1 384 ? -17.146 -0.981 37.805 1.00 93.25 384 ILE A O 1
ATOM 3089 N N . LYS A 1 385 ? -18.710 0.258 38.828 1.00 94.31 385 LYS A N 1
ATOM 3090 C CA . LYS A 1 385 ? -19.654 -0.847 38.991 1.00 94.31 385 LYS A CA 1
ATOM 3091 C C . LYS A 1 385 ? -20.161 -1.327 37.628 1.00 94.31 385 LYS A C 1
ATOM 3093 O O . LYS A 1 385 ? -20.894 -0.603 36.950 1.00 94.31 385 LYS A O 1
ATOM 3098 N N . ILE A 1 386 ? -19.815 -2.562 37.270 1.00 95.81 386 ILE A N 1
ATOM 3099 C CA . ILE A 1 386 ? -20.298 -3.246 36.066 1.00 95.81 386 ILE A CA 1
ATOM 3100 C C . ILE A 1 386 ? -21.166 -4.417 36.505 1.00 95.81 386 ILE A C 1
ATOM 3102 O O . ILE A 1 386 ? -20.750 -5.244 37.314 1.00 95.81 386 ILE A O 1
ATOM 3106 N N . LYS A 1 387 ? -22.375 -4.509 35.959 1.00 96.88 387 LYS A N 1
ATOM 3107 C CA . LYS A 1 387 ? -23.230 -5.679 36.137 1.00 96.88 387 LYS A CA 1
ATOM 3108 C C . LYS A 1 387 ? -23.103 -6.581 34.917 1.00 96.88 387 LYS A C 1
ATOM 3110 O O . LYS A 1 387 ? -23.399 -6.140 33.814 1.00 96.88 387 LYS A O 1
ATOM 3115 N N . CYS A 1 388 ? -22.686 -7.828 35.100 1.00 96.94 388 CYS A N 1
ATOM 3116 C CA . CYS A 1 388 ? -22.789 -8.822 34.035 1.00 96.94 388 CYS A CA 1
ATOM 3117 C C . CYS A 1 388 ? -24.134 -9.544 34.134 1.00 96.94 388 CYS A C 1
ATOM 3119 O O . CYS A 1 388 ? -24.576 -9.851 35.242 1.00 96.94 388 CYS A O 1
ATOM 3121 N N . PHE A 1 389 ? -24.770 -9.806 32.997 1.00 96.75 389 PHE A N 1
ATOM 3122 C CA . PHE A 1 389 ? -25.831 -10.800 32.891 1.00 96.75 389 PHE A CA 1
ATOM 3123 C C . PHE A 1 389 ? -25.397 -11.866 31.897 1.00 96.75 389 PHE A C 1
ATOM 3125 O O . PHE A 1 389 ? -25.211 -11.570 30.709 1.00 96.75 389 PHE A O 1
ATOM 3132 N N . GLN A 1 390 ? -25.276 -13.098 32.382 1.00 96.44 390 GLN A N 1
ATOM 3133 C CA . GLN A 1 390 ? -25.042 -14.242 31.527 1.00 96.44 390 GLN A CA 1
ATOM 3134 C C . GLN A 1 390 ? -26.347 -14.646 30.831 1.00 96.44 390 GLN A C 1
ATOM 3136 O O . GLN A 1 390 ? -27.314 -15.081 31.462 1.00 96.44 390 GLN A O 1
ATOM 3141 N N . ILE A 1 391 ? -26.387 -14.487 29.515 1.00 96.44 391 ILE A N 1
ATOM 3142 C CA . ILE A 1 391 ? -27.519 -14.864 28.673 1.00 96.44 391 ILE A CA 1
ATOM 3143 C C . ILE A 1 391 ? -27.618 -16.391 28.623 1.00 96.44 391 ILE A C 1
ATOM 3145 O O . ILE A 1 391 ? -26.621 -17.080 28.434 1.00 96.44 391 ILE A O 1
ATOM 3149 N N . GLY A 1 392 ? -28.826 -16.917 28.825 1.00 92.94 392 GLY A N 1
ATOM 3150 C CA . GLY A 1 392 ? -29.093 -18.351 28.962 1.00 92.94 392 GLY A CA 1
ATOM 3151 C C . GLY A 1 392 ? -29.017 -18.870 30.404 1.00 92.94 392 GLY A C 1
ATOM 3152 O O . GLY A 1 392 ? -29.603 -19.913 30.681 1.00 92.94 392 GLY A O 1
ATOM 3153 N N . THR A 1 393 ? -28.390 -18.121 31.320 1.00 93.19 393 THR A N 1
ATOM 3154 C CA . THR A 1 393 ? -28.267 -18.486 32.745 1.00 93.19 393 THR A CA 1
ATOM 3155 C C . THR A 1 393 ? -29.005 -17.494 33.646 1.00 93.19 393 THR A C 1
ATOM 3157 O O . THR A 1 393 ? -30.017 -17.840 34.249 1.00 93.19 393 THR A O 1
ATOM 3160 N N . ASP A 1 394 ? -28.545 -16.240 33.704 1.00 94.25 394 ASP A N 1
ATOM 3161 C CA . ASP A 1 394 ? -29.142 -15.184 34.536 1.00 94.25 394 ASP A CA 1
ATOM 3162 C C . ASP A 1 394 ? -30.380 -14.566 33.883 1.00 94.25 394 ASP A C 1
ATOM 3164 O O . ASP A 1 394 ? -31.310 -14.106 34.551 1.00 94.25 394 ASP A O 1
ATOM 3168 N N . VAL A 1 395 ? -30.344 -14.480 32.554 1.00 95.69 395 VAL A N 1
ATOM 3169 C CA . VAL A 1 395 ? -31.366 -13.855 31.719 1.00 95.69 395 VAL A CA 1
ATOM 3170 C C . VAL A 1 395 ? -31.641 -14.792 30.557 1.00 95.69 395 VAL A C 1
ATOM 3172 O O . VAL A 1 395 ? -30.754 -15.059 29.751 1.00 95.69 395 VAL A O 1
ATOM 3175 N N . ILE A 1 396 ? -32.873 -15.281 30.453 1.00 96.94 396 ILE A N 1
ATOM 3176 C CA . ILE A 1 396 ? -33.274 -16.253 29.433 1.00 96.94 396 ILE A CA 1
ATOM 3177 C C . ILE A 1 396 ? -34.124 -15.527 28.382 1.00 96.94 396 ILE A C 1
ATOM 3179 O O . ILE A 1 396 ? -35.253 -15.129 28.696 1.00 96.94 396 ILE A O 1
ATOM 3183 N N . PRO A 1 397 ? -33.621 -15.315 27.151 1.00 95.25 397 PRO A N 1
ATOM 3184 C CA . PRO A 1 397 ? -34.416 -14.750 26.068 1.00 95.25 397 PRO A CA 1
ATOM 3185 C C . PRO A 1 397 ? -35.587 -15.656 25.693 1.00 95.25 397 PRO A C 1
ATOM 3187 O O . PRO A 1 397 ? -35.470 -16.877 25.733 1.00 95.25 397 PRO A O 1
ATOM 3190 N N . ALA A 1 398 ? -36.709 -15.058 25.288 1.00 93.12 398 ALA A N 1
ATOM 3191 C CA . ALA A 1 398 ? -37.827 -15.823 24.731 1.00 93.12 398 ALA A CA 1
ATOM 3192 C C . ALA A 1 398 ? -37.451 -16.515 23.405 1.00 93.12 398 ALA A C 1
ATOM 3194 O O . ALA A 1 398 ? -37.978 -17.577 23.093 1.00 93.12 398 ALA A O 1
ATOM 3195 N N . ASP A 1 399 ? -36.535 -15.901 22.653 1.00 93.88 399 ASP A N 1
ATOM 3196 C CA . ASP A 1 399 ? -35.919 -16.431 21.440 1.00 93.88 399 ASP A CA 1
ATOM 3197 C C . ASP A 1 399 ? -34.438 -16.021 21.439 1.00 93.88 399 ASP A C 1
ATOM 3199 O O . ASP A 1 399 ? -34.107 -14.829 21.429 1.00 93.88 399 ASP A O 1
ATOM 3203 N N . LEU A 1 400 ? -33.550 -17.014 21.520 1.00 92.25 400 LEU A N 1
ATOM 3204 C CA . LEU A 1 400 ? -32.108 -16.801 21.624 1.00 92.25 400 LEU A CA 1
ATOM 3205 C C . LEU A 1 400 ? -31.496 -16.316 20.301 1.00 92.25 400 LEU A C 1
ATOM 3207 O O . LEU A 1 400 ? -30.627 -15.447 20.320 1.00 92.25 400 LEU A O 1
ATOM 3211 N N . GLU A 1 401 ? -31.976 -16.803 19.155 1.00 89.25 401 GLU A N 1
ATOM 3212 C CA . GLU A 1 401 ? -31.471 -16.383 17.841 1.00 89.25 401 GLU A CA 1
ATOM 3213 C C . GLU A 1 401 ? -31.927 -14.965 17.498 1.00 89.25 401 GLU A C 1
ATOM 3215 O O . GLU A 1 401 ? -31.147 -14.152 16.989 1.00 89.25 401 GLU A O 1
ATOM 3220 N N . ALA A 1 402 ? -33.167 -14.613 17.853 1.00 87.19 402 ALA A N 1
ATOM 3221 C CA . ALA A 1 402 ? -33.641 -13.238 17.736 1.00 87.19 402 ALA A CA 1
ATOM 3222 C C . ALA A 1 402 ? -32.837 -12.284 18.634 1.00 87.19 402 ALA A C 1
ATOM 3224 O O . ALA A 1 402 ? -32.525 -11.167 18.217 1.00 87.19 402 ALA A O 1
ATOM 3225 N N . PHE A 1 403 ? -32.453 -12.718 19.841 1.00 91.94 403 PHE A N 1
ATOM 3226 C CA . PHE A 1 403 ? -31.572 -11.947 20.720 1.00 91.94 403 PHE A CA 1
ATOM 3227 C C . PHE A 1 403 ? -30.186 -11.736 20.092 1.00 91.94 403 PHE A C 1
ATOM 3229 O O . PHE A 1 403 ? -29.736 -10.591 19.994 1.00 91.94 403 PHE A O 1
ATOM 3236 N N . ARG A 1 404 ? -29.541 -12.810 19.613 1.00 88.75 404 ARG A N 1
ATOM 3237 C CA . ARG A 1 404 ? -28.236 -12.756 18.926 1.00 88.75 404 ARG A CA 1
ATOM 3238 C C . ARG A 1 404 ? -28.269 -11.826 17.724 1.00 88.75 404 ARG A C 1
ATOM 3240 O O . ARG A 1 404 ? -27.416 -10.950 17.605 1.00 88.75 404 ARG A O 1
ATOM 3247 N N . THR A 1 405 ? -29.303 -11.945 16.894 1.00 85.62 405 THR A N 1
ATOM 3248 C CA . THR A 1 405 ? -29.509 -11.093 15.716 1.00 85.62 405 THR A CA 1
ATOM 3249 C C . THR A 1 405 ? -29.689 -9.628 16.111 1.00 85.62 405 THR A C 1
ATOM 3251 O O . THR A 1 405 ? -29.029 -8.750 15.555 1.00 85.62 405 THR A O 1
ATOM 3254 N N . ALA A 1 406 ? -30.539 -9.346 17.103 1.00 87.88 406 ALA A N 1
ATOM 3255 C CA . ALA A 1 406 ? -30.823 -7.983 17.543 1.00 87.88 406 ALA A CA 1
ATOM 3256 C C . ALA A 1 406 ? -29.588 -7.297 18.143 1.00 87.88 406 ALA A C 1
ATOM 3258 O O . ALA A 1 406 ? -29.341 -6.125 17.870 1.00 87.88 406 ALA A O 1
ATOM 3259 N N . PHE A 1 407 ? -28.793 -8.016 18.939 1.00 88.75 407 PHE A N 1
ATOM 3260 C CA . PHE A 1 407 ? -27.563 -7.493 19.538 1.00 88.75 407 PHE A CA 1
ATOM 3261 C C . PHE A 1 407 ? -26.325 -7.673 18.648 1.00 88.75 407 PHE A C 1
ATOM 3263 O O . PHE A 1 407 ? -25.265 -7.161 19.007 1.00 88.75 407 PHE A O 1
ATOM 3270 N N . GLY A 1 408 ? -26.451 -8.342 17.497 1.00 85.88 408 GLY A N 1
ATOM 3271 C CA . GLY A 1 408 ? -25.381 -8.712 16.563 1.00 85.88 408 GLY A CA 1
ATOM 3272 C C . GLY A 1 408 ? -24.189 -9.387 17.245 1.00 85.88 408 GLY A C 1
ATOM 3273 O O . GLY A 1 408 ? -23.055 -8.928 17.102 1.00 85.88 408 GLY A O 1
ATOM 3274 N N . MET A 1 409 ? -24.471 -10.421 18.035 1.00 85.31 409 MET A N 1
ATOM 3275 C CA . MET A 1 409 ? -23.501 -11.200 18.810 1.00 85.31 409 MET A CA 1
ATOM 3276 C C . MET A 1 409 ? -23.543 -12.672 18.395 1.00 85.31 409 MET A C 1
ATOM 3278 O O . MET A 1 409 ? -24.625 -13.195 18.144 1.00 85.31 409 MET A O 1
ATOM 3282 N N . GLU A 1 410 ? -22.387 -13.340 18.401 1.00 86.38 410 GLU A N 1
ATOM 3283 C CA . GLU A 1 410 ? -22.304 -14.804 18.331 1.00 86.38 410 GLU A CA 1
ATOM 3284 C C . GLU A 1 410 ? -22.231 -15.404 19.747 1.00 86.38 410 GLU A C 1
ATOM 3286 O O . GLU A 1 410 ? -22.118 -14.682 20.742 1.00 86.38 410 GLU A O 1
ATOM 3291 N N . THR A 1 411 ? -22.211 -16.737 19.840 1.00 85.81 411 THR A N 1
ATOM 3292 C CA . THR A 1 411 ? -22.217 -17.514 21.099 1.00 85.81 411 THR A CA 1
ATOM 3293 C C . THR A 1 411 ? -21.122 -17.126 22.097 1.00 85.81 411 THR A C 1
ATOM 3295 O O . THR A 1 411 ? -21.272 -17.338 23.294 1.00 85.81 411 THR A O 1
ATOM 3298 N N . THR A 1 412 ? -19.990 -16.601 21.621 1.00 88.56 412 THR A N 1
ATOM 3299 C CA . THR A 1 412 ? -18.854 -16.196 22.469 1.00 88.56 412 THR A CA 1
ATOM 3300 C C . THR A 1 412 ? -18.684 -14.680 22.573 1.00 88.56 412 THR A C 1
ATOM 3302 O O . THR A 1 412 ? -17.697 -14.207 23.132 1.00 88.56 412 THR A O 1
ATOM 3305 N N . GLY A 1 413 ? -19.599 -13.902 21.998 1.00 89.62 413 GLY A N 1
ATOM 3306 C CA . GLY A 1 413 ? -19.543 -12.445 21.994 1.00 89.62 413 GLY A CA 1
ATOM 3307 C C . GLY A 1 413 ? -19.972 -11.808 23.317 1.00 89.62 413 GLY A C 1
ATOM 3308 O O . GLY A 1 413 ? -20.463 -12.470 24.233 1.00 89.62 413 GLY A O 1
ATOM 3309 N N . ALA A 1 414 ? -19.827 -10.484 23.388 1.00 94.50 414 ALA A N 1
ATOM 3310 C CA . ALA A 1 414 ? -20.321 -9.665 24.493 1.00 94.50 414 ALA A CA 1
ATOM 3311 C C . ALA A 1 414 ? -20.716 -8.262 24.034 1.00 94.50 414 ALA A C 1
ATOM 3313 O O . ALA A 1 414 ? -20.165 -7.726 23.074 1.00 94.50 414 ALA A O 1
ATOM 3314 N N . CYS A 1 415 ? -21.626 -7.632 24.770 1.00 95.38 415 CYS A N 1
ATOM 3315 C CA . CYS A 1 415 ? -22.054 -6.258 24.551 1.00 95.38 415 CYS A CA 1
ATOM 3316 C C . CYS A 1 415 ? -21.940 -5.458 25.852 1.00 95.38 415 CYS A C 1
ATOM 3318 O O . CYS A 1 415 ? -22.498 -5.859 26.871 1.00 95.38 415 CYS A O 1
ATOM 3320 N N . LEU A 1 416 ? -21.219 -4.335 25.811 1.00 96.00 416 LEU A N 1
ATOM 3321 C CA . LEU A 1 416 ? -21.100 -3.367 26.900 1.00 96.00 416 LEU A CA 1
ATOM 3322 C C . LEU A 1 416 ? -22.084 -2.221 26.655 1.00 96.00 416 LEU A C 1
ATOM 3324 O O . LEU A 1 416 ? -22.006 -1.519 25.643 1.00 96.00 416 LEU A O 1
ATOM 3328 N N . ILE A 1 417 ? -22.979 -2.000 27.609 1.00 95.69 417 ILE A N 1
ATOM 3329 C CA . ILE A 1 417 ? -24.049 -1.010 27.545 1.00 95.69 417 ILE A CA 1
ATOM 3330 C C . ILE A 1 417 ? -23.846 0.051 28.628 1.00 95.69 417 ILE A C 1
ATOM 3332 O O . ILE A 1 417 ? -23.515 -0.248 29.778 1.00 95.69 417 ILE A O 1
ATOM 3336 N N . ARG A 1 418 ? -24.042 1.307 28.228 1.00 94.19 418 ARG A N 1
ATOM 3337 C CA . ARG A 1 418 ? -23.969 2.495 29.080 1.00 94.19 418 ARG A CA 1
ATOM 3338 C C . ARG A 1 418 ? -25.178 2.595 30.022 1.00 94.19 418 ARG A C 1
ATOM 3340 O O . ARG A 1 418 ? -26.249 2.091 29.686 1.00 94.19 418 ARG A O 1
ATOM 3347 N N . PRO A 1 419 ? -25.065 3.369 31.117 1.00 92.88 419 PRO A N 1
ATOM 3348 C CA . PRO A 1 419 ? -26.191 3.648 32.015 1.00 92.88 419 PRO A CA 1
ATOM 3349 C C . PRO A 1 419 ? -27.416 4.304 31.349 1.00 92.88 419 PRO A C 1
ATOM 3351 O O . PRO A 1 419 ? -28.517 4.222 31.883 1.00 92.88 419 PRO A O 1
ATOM 3354 N N . ASP A 1 420 ? -27.246 4.957 30.195 1.00 90.19 420 ASP A N 1
ATOM 3355 C CA . ASP A 1 420 ? -28.330 5.562 29.404 1.00 90.19 420 ASP A CA 1
ATOM 3356 C C . ASP A 1 420 ? -28.969 4.590 28.389 1.00 90.19 420 ASP A C 1
ATOM 3358 O O . ASP A 1 420 ? -29.831 4.981 27.598 1.00 90.19 420 ASP A O 1
ATOM 3362 N N . GLY A 1 421 ? -28.570 3.314 28.407 1.00 89.81 421 GLY A N 1
ATOM 3363 C CA . GLY A 1 421 ? -29.128 2.263 27.559 1.00 89.81 421 GLY A CA 1
ATOM 3364 C C . GLY A 1 421 ? -28.593 2.248 26.125 1.00 89.81 421 GLY A C 1
ATOM 3365 O O . GLY A 1 421 ? -29.183 1.580 25.274 1.00 89.81 421 GLY A O 1
ATOM 3366 N N . TYR A 1 422 ? -27.502 2.962 25.834 1.00 91.88 422 TYR A N 1
ATOM 3367 C CA . TYR A 1 422 ? -26.808 2.892 24.544 1.00 91.88 422 TYR A CA 1
ATOM 3368 C C . TYR A 1 422 ? -25.667 1.880 24.568 1.00 91.88 422 TYR A C 1
ATOM 3370 O O . TYR A 1 422 ? -24.926 1.768 25.547 1.00 91.88 422 TYR A O 1
ATOM 3378 N N . ILE A 1 423 ? -25.493 1.167 23.460 1.00 91.44 423 ILE A N 1
ATOM 3379 C CA . ILE A 1 423 ? -24.389 0.225 23.293 1.00 91.44 423 ILE A CA 1
ATOM 3380 C C . ILE A 1 423 ? -23.095 1.027 23.164 1.00 91.44 423 ILE A C 1
ATOM 3382 O O . ILE A 1 423 ? -22.923 1.815 22.234 1.00 91.44 423 ILE A O 1
ATOM 3386 N N . ALA A 1 424 ? -22.188 0.836 24.115 1.00 86.62 424 ALA A N 1
ATOM 3387 C CA . ALA A 1 424 ? -20.896 1.509 24.158 1.00 86.62 424 ALA A CA 1
ATOM 3388 C C . ALA A 1 424 ? -19.859 0.771 23.308 1.00 86.62 424 ALA A C 1
ATOM 3390 O O . ALA A 1 424 ? -19.032 1.390 22.643 1.00 86.62 424 ALA A O 1
ATOM 3391 N N . TRP A 1 425 ? -19.900 -0.558 23.361 1.00 92.62 425 TRP A N 1
ATOM 3392 C CA . TRP A 1 425 ? -18.939 -1.438 22.716 1.00 92.62 425 TRP A CA 1
ATOM 3393 C C . TRP A 1 425 ? -19.529 -2.846 22.573 1.00 92.62 425 TRP A C 1
ATOM 3395 O O . TRP A 1 425 ? -20.410 -3.235 23.338 1.00 92.62 425 TRP A O 1
ATOM 3405 N N . ARG A 1 426 ? -19.036 -3.614 21.599 1.00 88.06 426 ARG A N 1
ATOM 3406 C CA . ARG A 1 426 ? -19.433 -5.005 21.362 1.00 88.06 426 ARG A CA 1
ATOM 3407 C C . ARG A 1 426 ? -18.270 -5.819 20.797 1.00 88.06 426 ARG A C 1
ATOM 3409 O O . ARG A 1 426 ? -17.503 -5.295 19.991 1.00 88.06 426 ARG A O 1
ATOM 3416 N N . SER A 1 427 ? -18.225 -7.104 21.139 1.00 84.06 427 SER A N 1
ATOM 3417 C CA . SER A 1 427 ? -17.458 -8.148 20.454 1.00 84.06 427 SER A CA 1
ATOM 3418 C C . SER A 1 427 ? -18.397 -9.220 19.907 1.00 84.06 427 SER A C 1
ATOM 3420 O O . SER A 1 427 ? -19.320 -9.638 20.606 1.00 84.06 427 SER A O 1
ATOM 3422 N N . THR A 1 428 ? -18.177 -9.660 18.668 1.00 81.94 428 THR A N 1
ATOM 3423 C CA . THR A 1 428 ? -18.933 -10.772 18.067 1.00 81.94 428 THR A CA 1
ATOM 3424 C C . THR A 1 428 ? -18.472 -12.116 18.614 1.00 81.94 428 THR A C 1
ATOM 3426 O O . THR A 1 428 ? -19.300 -12.987 18.832 1.00 81.94 428 THR A O 1
ATOM 3429 N N . ASP A 1 429 ? -17.181 -12.264 18.906 1.00 79.06 429 ASP A N 1
ATOM 3430 C CA . ASP A 1 429 ? -16.541 -13.464 19.439 1.00 79.06 429 ASP A CA 1
ATOM 3431 C C . ASP A 1 429 ? -15.702 -13.153 20.691 1.00 79.06 429 ASP A C 1
ATOM 3433 O O . ASP A 1 429 ? -15.636 -12.004 21.145 1.00 79.06 429 ASP A O 1
ATOM 3437 N N . ILE A 1 430 ? -15.082 -14.180 21.281 1.00 83.38 430 ILE A N 1
ATOM 3438 C CA . ILE A 1 430 ? -14.184 -13.992 22.420 1.00 83.38 430 ILE A CA 1
ATOM 3439 C C . ILE A 1 430 ? -12.734 -13.778 21.953 1.00 83.38 430 ILE A C 1
ATOM 3441 O O . ILE A 1 430 ? -12.177 -14.627 21.253 1.00 83.38 430 ILE A O 1
ATOM 3445 N N . PRO A 1 431 ? -12.075 -12.681 22.360 1.00 79.25 431 PRO A N 1
ATOM 3446 C CA . PRO A 1 431 ? -10.668 -12.460 22.058 1.00 79.25 431 PRO A CA 1
ATOM 3447 C C . PRO A 1 431 ? -9.767 -13.304 22.970 1.00 79.25 431 PRO A C 1
ATOM 3449 O O . PRO A 1 431 ? -10.181 -13.781 24.027 1.00 79.25 431 PRO A O 1
ATOM 3452 N N . THR A 1 432 ? -8.481 -13.404 22.621 1.00 82.56 432 THR A N 1
ATOM 3453 C CA . THR A 1 432 ? -7.467 -14.119 23.420 1.00 82.56 432 THR A CA 1
ATOM 3454 C C . THR A 1 432 ? -7.368 -13.615 24.867 1.00 82.56 432 THR A C 1
ATOM 3456 O O . THR A 1 432 ? -7.041 -14.387 25.764 1.00 82.56 432 THR A O 1
ATOM 3459 N N . ASN A 1 433 ? -7.650 -12.329 25.114 1.00 86.19 433 ASN A N 1
ATOM 3460 C CA . ASN A 1 433 ? -7.649 -11.733 26.452 1.00 86.19 433 ASN A CA 1
ATOM 3461 C C . ASN A 1 433 ? -8.908 -10.865 26.681 1.00 86.19 433 ASN A C 1
ATOM 3463 O O . ASN A 1 433 ? -8.853 -9.647 26.495 1.00 86.19 433 ASN A O 1
ATOM 3467 N N . PRO A 1 434 ? -10.040 -11.466 27.097 1.00 86.25 434 PRO A N 1
ATOM 3468 C CA . PRO A 1 434 ? -11.312 -10.755 27.264 1.00 86.25 434 PRO A CA 1
ATOM 3469 C C . PRO A 1 434 ? -11.259 -9.686 28.360 1.00 86.25 434 PRO A C 1
ATOM 3471 O O . PRO A 1 434 ? -11.878 -8.635 28.213 1.00 86.25 434 PRO A O 1
ATOM 3474 N N . LEU A 1 435 ? -10.471 -9.907 29.421 1.00 93.31 435 LEU A N 1
ATOM 3475 C CA . LEU A 1 435 ? -10.251 -8.920 30.481 1.00 93.31 435 LEU A CA 1
ATOM 3476 C C . LEU A 1 435 ? -9.623 -7.644 29.925 1.00 93.31 435 LEU A C 1
ATOM 3478 O O . LEU A 1 435 ? -10.162 -6.559 30.111 1.00 93.31 435 LEU A O 1
ATOM 3482 N N . HIS A 1 436 ? -8.500 -7.776 29.220 1.00 83.38 436 HIS A N 1
ATOM 3483 C CA . HIS A 1 436 ? -7.811 -6.622 28.652 1.00 83.38 436 HIS A CA 1
ATOM 3484 C C . HIS A 1 436 ? -8.712 -5.866 27.670 1.00 83.38 436 HIS A C 1
ATOM 3486 O O . HIS A 1 436 ? -8.836 -4.647 27.752 1.00 83.38 436 HIS A O 1
ATOM 3492 N N . THR A 1 437 ? -9.394 -6.592 26.779 1.00 83.69 437 THR A N 1
ATOM 3493 C CA . THR A 1 437 ? -10.297 -5.992 25.792 1.00 83.69 437 THR A CA 1
ATOM 3494 C C . THR A 1 437 ? -11.454 -5.233 26.445 1.00 83.69 437 THR A C 1
ATOM 3496 O O . THR A 1 437 ? -11.730 -4.101 26.051 1.00 83.69 437 THR A O 1
ATOM 3499 N N . LEU A 1 438 ? -12.113 -5.815 27.453 1.00 88.31 438 LEU A N 1
ATOM 3500 C CA . LEU A 1 438 ? -13.226 -5.162 28.142 1.00 88.31 438 LEU A CA 1
ATOM 3501 C C . LEU A 1 438 ? -12.762 -3.957 28.972 1.00 88.31 438 LEU A C 1
ATOM 3503 O O . LEU A 1 438 ? -13.417 -2.915 28.953 1.00 88.31 438 LEU A O 1
ATOM 3507 N N . THR A 1 439 ? -11.622 -4.076 29.659 1.00 88.00 439 THR A N 1
ATOM 3508 C CA . THR A 1 439 ? -11.025 -2.977 30.426 1.00 88.00 439 THR A CA 1
ATOM 3509 C C . THR A 1 439 ? -10.691 -1.787 29.529 1.00 88.00 439 THR A C 1
ATOM 3511 O O . THR A 1 439 ? -11.015 -0.652 29.880 1.00 88.00 439 THR A O 1
ATOM 3514 N N . ASP A 1 440 ? -10.098 -2.017 28.359 1.00 79.38 440 ASP A N 1
ATOM 3515 C CA . ASP A 1 440 ? -9.781 -0.940 27.417 1.00 79.38 440 ASP A CA 1
ATOM 3516 C C . ASP A 1 440 ? -11.031 -0.307 26.813 1.00 79.38 440 ASP A C 1
ATOM 3518 O O . ASP A 1 440 ? -11.125 0.923 26.744 1.00 79.38 440 ASP A O 1
ATOM 3522 N N . ALA A 1 441 ? -12.014 -1.132 26.439 1.00 82.12 441 ALA A N 1
ATOM 3523 C CA . ALA A 1 441 ? -13.298 -0.646 25.961 1.00 82.12 441 ALA A CA 1
ATOM 3524 C C . ALA A 1 441 ? -13.946 0.276 27.001 1.00 82.12 441 ALA A C 1
ATOM 3526 O O . ALA A 1 441 ? -14.290 1.410 26.669 1.00 82.12 441 ALA A O 1
ATOM 3527 N N . LEU A 1 442 ? -14.043 -0.163 28.265 1.00 87.56 442 LEU A N 1
ATOM 3528 C CA . LEU A 1 442 ? -14.673 0.619 29.327 1.00 87.56 442 LEU A CA 1
ATOM 3529 C C . LEU A 1 442 ? -13.900 1.898 29.661 1.00 87.56 442 LEU A C 1
ATOM 3531 O O . LEU A 1 442 ? -14.532 2.946 29.793 1.00 87.56 442 LEU A O 1
ATOM 3535 N N . LYS A 1 443 ? -12.564 1.861 29.764 1.00 81.94 443 LYS A N 1
ATOM 3536 C CA . LYS A 1 443 ? -11.746 3.076 29.969 1.00 81.94 443 LYS A CA 1
ATOM 3537 C C . LYS A 1 443 ? -12.049 4.130 28.920 1.00 81.94 443 LYS A C 1
ATOM 3539 O O . LYS A 1 443 ? -12.222 5.301 29.245 1.00 81.94 443 LYS A O 1
ATOM 3544 N N . LEU A 1 444 ? -12.138 3.703 27.665 1.00 74.25 444 LEU A N 1
ATOM 3545 C CA . LEU A 1 444 ? -12.350 4.607 26.555 1.00 74.25 444 LEU A CA 1
ATOM 3546 C C . LEU A 1 444 ? -13.726 5.274 26.610 1.00 74.25 444 LEU A C 1
ATOM 3548 O O . LEU A 1 444 ? -13.830 6.490 26.461 1.00 74.25 444 LEU A O 1
ATOM 3552 N N . VAL A 1 445 ? -14.782 4.493 26.845 1.00 81.25 445 VAL A N 1
ATOM 3553 C CA . VAL A 1 445 ? -16.157 5.016 26.815 1.00 81.25 445 VAL A CA 1
ATOM 3554 C C . VAL A 1 445 ? -16.574 5.712 28.113 1.00 81.25 445 VAL A C 1
ATOM 3556 O O . VAL A 1 445 ? -17.526 6.490 28.095 1.00 81.25 445 VAL A O 1
ATOM 3559 N N . SER A 1 446 ? -15.876 5.458 29.226 1.00 80.19 446 SER A N 1
ATOM 3560 C CA . SER A 1 446 ? -16.132 6.086 30.533 1.00 80.19 446 SER A CA 1
ATOM 3561 C C . SER A 1 446 ? -15.139 7.195 30.899 1.00 80.19 446 SER A C 1
ATOM 3563 O O . SER A 1 446 ? -15.387 7.938 31.843 1.00 80.19 446 SER A O 1
ATOM 3565 N N . SER A 1 447 ? -14.034 7.338 30.155 1.00 76.56 447 SER A N 1
ATOM 3566 C CA . SER A 1 447 ? -12.893 8.210 30.495 1.00 76.56 447 SER A CA 1
ATOM 3567 C C . SER A 1 447 ? -12.204 7.876 31.833 1.00 76.56 447 SER A C 1
ATOM 3569 O O . SER A 1 447 ? -11.548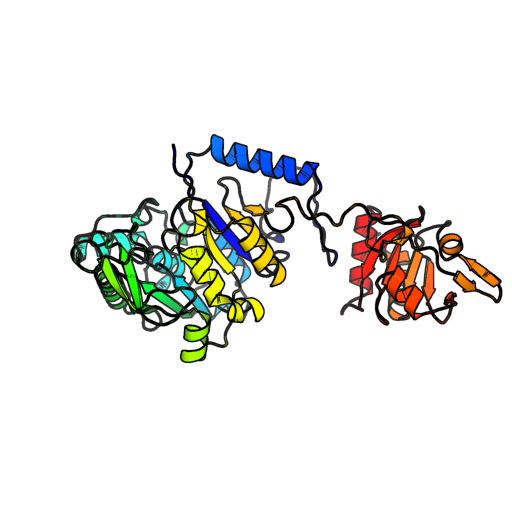 8.736 32.423 1.00 76.56 447 SER A O 1
ATOM 3571 N N . ALA A 1 448 ? -12.329 6.638 32.322 1.00 71.06 448 ALA A N 1
ATOM 3572 C CA . ALA A 1 448 ? -11.718 6.191 33.574 1.00 71.06 448 ALA A CA 1
ATOM 3573 C C . ALA A 1 448 ? -10.197 5.982 33.475 1.00 71.06 448 ALA A C 1
ATOM 3575 O O . ALA A 1 448 ? -9.662 5.618 32.425 1.00 71.06 448 ALA A O 1
ATOM 3576 N N . LYS A 1 449 ? -9.500 6.161 34.603 1.00 65.44 449 LYS A N 1
ATOM 3577 C CA . LYS A 1 449 ? -8.076 5.829 34.781 1.00 65.44 449 LYS A CA 1
ATOM 3578 C C . LYS A 1 449 ? -7.946 4.613 35.702 1.00 65.44 449 LYS A C 1
ATOM 3580 O O . LYS A 1 449 ? -8.815 4.394 36.536 1.00 65.44 449 LYS A O 1
ATOM 3585 N N . ILE A 1 450 ? -6.874 3.834 35.540 1.00 61.16 450 ILE A N 1
ATOM 3586 C CA . ILE A 1 450 ? -6.568 2.707 36.439 1.00 61.16 450 ILE A CA 1
ATOM 3587 C C . ILE A 1 450 ? -6.272 3.266 37.836 1.00 61.16 450 ILE A C 1
ATOM 3589 O O . ILE A 1 450 ? -5.549 4.261 37.943 1.00 61.16 450 ILE A O 1
ATOM 3593 N N . LEU A 1 451 ? -6.814 2.632 38.877 1.00 56.75 451 LEU A N 1
ATOM 3594 C CA . LEU A 1 451 ? -6.394 2.892 40.253 1.00 56.75 451 LEU A CA 1
ATOM 3595 C C . LEU A 1 451 ? -4.953 2.397 40.442 1.00 56.75 451 LEU A C 1
ATOM 3597 O O . LEU A 1 451 ? -4.667 1.231 40.178 1.00 56.75 451 LEU A O 1
ATOM 3601 N N . ALA A 1 452 ? -4.054 3.310 40.815 1.00 43.94 452 ALA A N 1
ATOM 3602 C CA . ALA A 1 452 ? -2.634 3.028 41.024 1.00 43.94 452 ALA A CA 1
ATOM 3603 C C . ALA A 1 452 ? -2.386 2.097 42.217 1.00 43.94 452 ALA A C 1
ATOM 3605 O O . ALA A 1 452 ? -3.107 2.249 43.231 1.00 43.94 452 ALA A O 1
#

Foldseek 3Di:
DDWAKFKKKKFQDCLPQVVPPDDDDDDDDDPNADDPADDFDDPVRLVVLVVVVVVLCVVDPRDPNDDDLVSVLSLQVSCPPHPSLAEAFAEAALCQLPQVVQCVCLRNPVVLVRHLLVSLVCCCPPVVDNDCDPHVSNPDDRPCVPDVVVPDDNHHYAYEYEAQAPLRLVNVVVVCVVSVHPRYHGHNEHAFQAWDKFKKFDDPRSDRQIATDPDPPCVPVVGIDITTYAAPVVVCVVVVPPAANAEYEHEGNARQVGNLNSCLVCLLVVSYRMYMYMQTCDDCCVPDPPLVVLQSSVVSNMWMFIDGPVGTRTDRSSVDDPDPPPDDLQPDQARAPGFQDWFWKDAPNDIDTPQVVQQPFKEKEAQDCVLVVLQVVLCVFQVGDYHYDHEPPRIDTPDPVVNCRNNVAANAKMWIAGNVRGTQDIDNHQDPCSNVVVNSSCCSSVVTDTDD

InterPro domains:
  IPR006342 Methyltransferase FkbM [PF05050] (152-301)
  IPR006342 Methyltransferase FkbM [TIGR01444] (149-271)
  IPR029063 S-adenosyl-L-methionine-dependent methyltransferase superfamily [G3DSA:3.40.50.150] (74-310)
  IPR029063 S-adenosyl-L-methionine-dependent methyltransferase superfamily [SSF53335] (151-309)
  IPR052514 S-adenosyl-L-methionine-dependent methyltransferase [PTHR34203] (55-326)

Organism: NCBI:txid433720

Sequence (452 aa):
MNYIHRRTISFQNLNSFLTLYRQDQDQHRLISTPFSSVFYCTKGESENQGKVYQEELRRNALWTACYAEDYIIQLYLADLGTTRERRKLLFDVGSNKGYVLAAWKSIWSPQNGVNQRSLGKYLSEKLLLSDCGVCNDCNEPLLSTKVNISRHMNVSVEIHAFEPQLSNYGILHQVQKWTNDTYLYVHNLAISNHTGTAVLLKCGRGGEACGLTVEKNLTDTERFLLVNVTTLDTFVQKFQITEIIDILKIDTEGYDPLVLTGANLIFKRQQIRLLIFEHHHVGFWASIHLRDVVENLDSKGYTCYMLGKTGLIRITRCAGEKRPPALRPDQWAGQPGTRAPHVWVSKDGKRLSTLDLLQSGWVVLAEDERWCTAAAKTSEQLDIKIKCFQIGTDVIPADLEAFRTAFGMETTGACLIRPDGYIAWRSTDIPTNPLHTLTDALKLVSSAKILA

Secondary structure (DSSP, 8-state):
----EEEEEEEE-GGGTGGGS--S-----------SS--PPPHHHHHHHHHHHHHHHHHS-SEE-S--THHHHHHHHHHTTSGGGSEEEEEEES-TTSHHHHHHHHHH-GGG---HHHHHHHHHHHH-----TTTTGGGSPPGGGTS--------EEEEEEE--SHHHHHHHHHHHHHHT-TTEEEE--EESSSSEEEEEE---TT-S---EES---TT-TTTEEEEEEE-HHHHHHHTT--S-EEEEEE--TT-HHHHHHTTHHHHHTT-EEEEEEEE-SSGGGGTS-HHHHHHHHHTTTEEEEEE-SSSEEE-TTTS---PPP---GGG--S-TTSBPP--EEEETTEEEEGGGGSTTSEEEEESSHHHHHHHHHHHHHHT--EEEEEBTTTBEESSHHHHHHHHT--TT-EEEE-TTSBEEEEESS--S-HHHHHHHHHHHHHT-----

Radius of gyration: 26.82 Å; chains: 1; bounding box: 71×45×78 Å